Protein AF-A0AAI9STF8-F1 (afdb_monomer)

Radius of gyration: 40.16 Å; Cα contacts (8 Å, |Δi|>4): 869; chains: 1; bounding box: 77×114×103 Å

Solvent-accessible surface area (backbone atoms only — not comparable to full-atom values): 35517 Å² total; per-residue (Å²): 74,33,37,38,35,54,63,88,75,79,88,79,90,72,83,82,92,85,82,84,88,85,80,90,81,83,90,80,86,86,84,83,88,84,88,84,86,88,77,91,83,90,82,89,81,85,82,87,87,87,87,86,90,80,92,86,82,88,87,79,90,86,83,83,91,75,87,78,77,92,73,83,77,79,78,77,78,71,63,56,28,33,37,36,28,25,16,40,25,54,64,26,84,84,60,19,63,53,41,59,40,39,53,43,41,44,69,72,76,47,77,58,46,78,43,41,25,24,9,62,46,71,39,70,73,51,16,70,44,73,70,83,97,59,88,76,52,63,33,27,36,37,29,54,83,44,76,90,56,94,68,95,61,47,56,52,65,51,70,80,30,82,55,91,50,67,84,46,76,74,32,87,68,38,49,69,35,39,24,29,73,59,34,24,24,49,21,34,49,45,42,59,71,64,70,41,29,72,82,67,72,44,73,63,65,34,36,38,12,37,51,35,86,33,61,60,54,23,45,66,38,41,66,29,21,10,28,45,16,16,20,37,42,28,35,78,73,76,25,44,22,32,19,36,18,38,25,60,93,63,92,77,79,51,66,67,49,47,48,44,50,24,53,43,47,56,56,48,48,58,55,50,49,58,44,50,76,72,32,87,81,41,35,30,36,43,34,35,40,42,67,42,93,77,53,38,83,95,68,47,54,75,41,81,27,50,73,31,88,64,80,81,75,70,48,55,40,75,48,96,58,51,48,102,85,70,43,85,42,71,39,90,48,64,62,62,68,57,55,52,52,52,41,71,69,45,84,59,86,18,23,40,37,37,39,74,70,62,19,29,18,35,25,79,33,60,78,64,83,88,78,63,89,88,70,82,83,87,86,88,84,79,97,78,62,100,77,52,86,68,76,62,70,76,70,58,83,48,35,29,39,37,37,64,54,54,82,85,41,86,62,35,58,74,58,46,53,60,42,52,76,70,57,33,45,76,42,64,64,73,68,50,73,82,73,52,91,50,47,32,42,44,51,56,52,71,90,73,53,69,69,83,51,55,81,40,98,40,44,42,62,64,93,75,66,52,81,56,62,71,62,44,46,61,59,50,52,53,53,50,50,60,46,30,75,77,36,71,86,43,67,62,68,76,74,52,73,62,66,48,76,39,66,56,93,50,56,90,46,47,67,62,33,33,60,77,34,43,70,57,47,53,51,35,72,66,56,84,51,48,32,39,39,34,70,37,85,85,63,78,72,86,64,71,47,79,32,45,44,65,69,51,48,49,52,58,38,45,60,54,58,55,63,58,60,71,53,66,81,58,58,69,62,56,57,56,54,54,53,54,52,53,53,53,54,53,57,58,58,60,67,76,77,117

Nearest PDB structures (foldseek):
  1l5x-assembly1_B  TM=7.636E-01  e=1.034E-16  Pyrobaculum aerophilum
  5kst-assembly1_D  TM=7.699E-01  e=1.257E-15  Xylella fastidiosa 9a5c
  4zg5-assembly1_C  TM=7.915E-01  e=1.008E-14  Brucella abortus S19
  2e69-assembly1_D  TM=7.591E-01  e=4.937E-15  Thermus thermophilus HB8
  6y3p-assembly1_A  TM=4.524E-01  e=1.078E-10  Kluyveromyces lactis NRRL Y-1140

Sequence (594 aa):
MYVLMLETGYPPTLPSQDQLWHTNTPLGEVPAAVATRRSTSSSTREAVVPAAATRRSTSSSTRETVVPAAATRRSTSSSMHVLLTNDDGPINDHSCPYMKYFVDEILESTDWDLSIVIPDQQRSWIGKAHFAGKTLVATYIYTKCSTTSPNTNINSFEGPFNHPVAKYSSNKQYQEWCLINSTPAACADIGIHHLYRHSKNKPIDLVISGPNFGKNSSNLYILASGTVGAAMEAVTHGVKSIALSYAFSNLNHDFGILKEAAKISVKLITKLYSQLQSSPEIDLFSVNVPLAESLKLGKTRIHYAPVFQNRWASIYAPAQHPNDKGQLQFNWAPDFKQVYKDGLRDHAHTDSRVLLNEEISVTPMKAAFKTIDTIFGEIHLSPSNDSELEESETKTKTNTFLITIPKESYLYKPLVEPFTKLNYKITTDSQEIHHSKNAIFHYGEYEDIDIDSIGNGNYFIPSYIYRKALIRKHYLANTIHHYVAKNPKSILSRAFPENYQLELDYAEFLDDSLDEAYELRDAINKGDSLWIVKPSMSDKGQGIGIIRTIDQLQTFFDSFDNDDEEGEEGEGEEEEEEEEEEEEEEEEEEEEEE

Mean predicted aligned error: 20.09 Å

InterPro domains:
  IPR002828 Survival protein SurE-like phosphatase/nucleotidase [PF01975] (82-312)
  IPR002828 Survival protein SurE-like phosphatase/nucleotidase [TIGR00087] (80-369)
  IPR004344 Tubulin-tyrosine ligase/Tubulin polyglutamylase [PF03133] (470-555)
  IPR004344 Tubulin-tyrosine ligase/Tubulin polyglutamylase [PS51221] (401-594)
  IPR013815 ATP-grasp fold, subdomain 1 [G3DSA:3.30.1490.20] (514-565)
  IPR027746 Probable tubulin-tyrosine ligase [PTHR47551] (80-585)
  IPR036523 SurE-like phosphatase/nucleotidase superfamily [G3DSA:3.40.1210.10] (80-391)
  IPR036523 SurE-like phosphatase/nucleotidase superfamily [SSF64167] (80-380)

pLDDT: mean 78.13, std 23.61, range [22.03, 98.88]

Secondary structure (DSSP, 8-state):
-EEEEE--S-------S-SS---------------------------------------------------------PPPEEEEE-SS-S-BTTTBSSHHHHHHHHHHH---EEEEEEESS--TT--S---TTPPP-EEEEEEE---SS--TTTT--EEEESS--HHHHT-TTEEEEEEESS-HHHHHHHIIIIISTTTTTS---EEEEEEEES---SHHHHHH-HHHHHHHHHHHTT--EEEEEEE-SSS---HHHHHHHHHHHHHHHHHHHHHHHH-TT--EEEEEEE--TT--TTTS-EEE-PPP----S-SEEE-SS--TTS---EEE---HHHHHHHHHH--SS-HHHHHHTT-EEEEEE-SSPPP-TT--S-----SS-TTS-----------EEEE-S-TTSTTHHHHHHHHHHTT-EEE--TTHHHH--S-EEEE--GGGS-SGGGGSTTEE--S---THHHHTHHHHHHHHHHHHHH-TTSTHHHHS--EEEE--SSGGGHHHHHHHTHHHHHHHHT----EEEEE-TTSTT---EEESSHHHHHHHHHHHHHHHHTTSSSHHHHHHHHHHHHHHHHHHHHSS--

Structure (mmCIF, N/CA/C/O backbone):
data_AF-A0AAI9STF8-F1
#
_entry.id   AF-A0AAI9STF8-F1
#
loop_
_atom_site.group_PDB
_atom_site.id
_atom_site.type_symbol
_atom_site.label_atom_id
_atom_site.label_alt_id
_atom_site.label_comp_id
_atom_site.label_asym_id
_atom_site.label_entity_id
_atom_site.label_seq_id
_atom_site.pdbx_PDB_ins_code
_atom_site.Cartn_x
_atom_site.Cartn_y
_atom_site.Cartn_z
_atom_site.occupancy
_atom_site.B_iso_or_equiv
_atom_site.auth_seq_id
_atom_site.auth_comp_id
_atom_site.auth_asym_id
_atom_site.auth_atom_id
_atom_site.pdbx_PDB_model_num
ATOM 1 N N . MET A 1 1 ? -29.195 -29.087 -46.603 1.00 54.97 1 MET A N 1
ATOM 2 C CA . MET A 1 1 ? -28.980 -27.712 -46.050 1.00 54.97 1 MET A CA 1
ATOM 3 C C . MET A 1 1 ? -27.521 -27.305 -46.255 1.00 54.97 1 MET A C 1
ATOM 5 O O . MET A 1 1 ? -26.626 -28.063 -45.902 1.00 54.97 1 MET A O 1
ATOM 9 N N . TYR A 1 2 ? -27.256 -26.123 -46.808 1.00 59.34 2 TYR A N 1
ATOM 10 C CA . TYR A 1 2 ? -25.930 -25.673 -47.244 1.00 59.34 2 TYR A CA 1
ATOM 11 C C . TYR A 1 2 ? -25.676 -24.234 -46.803 1.00 59.34 2 TYR A C 1
ATOM 13 O O . TYR A 1 2 ? -26.610 -23.446 -46.667 1.00 59.34 2 TYR A O 1
ATOM 21 N N . VAL A 1 3 ? -24.410 -23.879 -46.570 1.00 56.28 3 VAL A N 1
ATOM 22 C CA . VAL A 1 3 ? -24.015 -22.496 -46.263 1.00 56.28 3 VAL A CA 1
ATOM 23 C C . VAL A 1 3 ? -23.085 -21.980 -47.342 1.00 56.28 3 VAL A C 1
ATOM 25 O O . VAL A 1 3 ? -21.991 -22.521 -47.525 1.00 56.28 3 VAL A O 1
ATOM 28 N N . LEU A 1 4 ? -23.496 -20.896 -47.994 1.00 63.56 4 LEU A N 1
ATOM 29 C CA . LEU A 1 4 ? -22.644 -20.121 -48.883 1.00 63.56 4 LEU A CA 1
ATOM 30 C C . LEU A 1 4 ? -22.086 -18.923 -48.128 1.00 63.56 4 LEU A C 1
ATOM 32 O O . LEU A 1 4 ? -22.831 -18.191 -47.479 1.00 63.56 4 LEU A O 1
ATOM 36 N N . MET A 1 5 ? -20.773 -18.721 -48.201 1.00 59.75 5 MET A N 1
ATOM 37 C CA . MET A 1 5 ? -20.106 -17.550 -47.627 1.00 59.75 5 MET A CA 1
ATOM 38 C C . MET A 1 5 ? -19.395 -16.755 -48.712 1.00 59.75 5 MET A C 1
ATOM 40 O O . MET A 1 5 ? -18.683 -17.330 -49.538 1.00 59.75 5 MET A O 1
ATOM 44 N N . LEU A 1 6 ? -19.542 -15.435 -48.645 1.00 58.88 6 LEU A N 1
ATOM 45 C CA . LEU A 1 6 ? -18.817 -14.494 -49.486 1.00 58.88 6 LEU A CA 1
ATOM 46 C C . LEU A 1 6 ? -17.334 -14.471 -49.083 1.00 58.88 6 LEU A C 1
ATOM 48 O O . LEU A 1 6 ? -17.002 -14.171 -47.931 1.00 58.88 6 LEU A O 1
ATOM 52 N N . GLU A 1 7 ? -16.425 -14.742 -50.017 1.00 50.06 7 GLU A N 1
ATOM 53 C CA . GLU A 1 7 ? -14.996 -14.549 -49.777 1.00 50.06 7 GLU A CA 1
ATOM 54 C C . GLU A 1 7 ? -14.628 -13.076 -50.007 1.00 50.06 7 GLU A C 1
ATOM 56 O O . GLU A 1 7 ? -14.393 -12.621 -51.126 1.00 50.06 7 GLU A O 1
ATOM 61 N N . THR A 1 8 ? -14.592 -12.284 -48.934 1.00 43.34 8 THR A N 1
ATOM 62 C CA . THR A 1 8 ? -14.166 -10.883 -49.023 1.00 43.34 8 THR A CA 1
ATOM 63 C C . THR A 1 8 ? -12.645 -10.759 -48.902 1.00 43.34 8 THR A C 1
ATOM 65 O O . THR A 1 8 ? -12.121 -10.732 -47.787 1.00 43.34 8 THR A O 1
ATOM 68 N N . GLY A 1 9 ? -11.946 -10.579 -50.029 1.00 36.78 9 GLY A N 1
ATOM 69 C CA . GLY A 1 9 ? -10.672 -9.844 -50.051 1.00 36.78 9 GLY A CA 1
ATOM 70 C C . GLY A 1 9 ? -9.612 -10.305 -51.055 1.00 36.78 9 GLY A C 1
ATOM 71 O O . GLY A 1 9 ? -9.021 -11.351 -50.855 1.00 36.78 9 GLY A O 1
ATOM 72 N N . TYR A 1 10 ? -9.290 -9.416 -52.014 1.00 28.42 10 TYR A N 1
ATOM 73 C CA . TYR A 1 10 ? -8.081 -9.350 -52.867 1.00 28.42 10 TYR A CA 1
ATOM 74 C C . TYR A 1 10 ? -7.708 -10.598 -53.710 1.00 28.42 10 TYR A C 1
ATOM 76 O O . TYR A 1 10 ? -7.794 -11.727 -53.252 1.00 28.42 10 TYR A O 1
ATOM 84 N N . PRO A 1 11 ? -7.254 -10.421 -54.969 1.00 27.56 11 PRO A N 1
ATOM 85 C CA . PRO A 1 11 ? -7.110 -11.527 -55.912 1.00 27.56 11 PRO A CA 1
ATOM 86 C C . PRO A 1 11 ? -5.985 -12.487 -55.486 1.00 27.56 11 PRO A C 1
ATOM 88 O O . PRO A 1 11 ? -4.833 -12.051 -55.379 1.00 27.56 11 PRO A O 1
ATOM 91 N N . PRO A 1 12 ? -6.258 -13.791 -55.309 1.00 34.50 12 PRO A N 1
ATOM 92 C CA . PRO A 1 12 ? -5.203 -14.781 -55.229 1.00 34.50 12 PRO A CA 1
ATOM 93 C C . PRO A 1 12 ? -4.702 -15.058 -56.650 1.00 34.50 12 PRO A C 1
ATOM 95 O O . PRO A 1 12 ? -5.444 -15.491 -57.530 1.00 34.50 12 PRO A O 1
ATOM 98 N N . THR A 1 13 ? -3.418 -14.803 -56.889 1.00 35.84 13 THR A N 1
ATOM 99 C CA . THR A 1 13 ? -2.710 -15.467 -57.985 1.00 35.84 13 THR A CA 1
ATOM 100 C C . THR A 1 13 ? -2.477 -16.908 -57.540 1.00 35.84 13 THR A C 1
ATOM 102 O O . THR A 1 13 ? -1.630 -17.162 -56.688 1.00 35.84 13 THR A O 1
ATOM 105 N N . LEU A 1 14 ? -3.267 -17.845 -58.067 1.00 33.28 14 LEU A N 1
ATOM 106 C CA . LEU A 1 14 ? -3.030 -19.282 -57.919 1.00 33.28 14 LEU A CA 1
ATOM 107 C C . LEU A 1 14 ? -2.469 -19.862 -59.233 1.00 33.28 14 LEU A C 1
ATOM 109 O O . LEU A 1 14 ? -2.867 -19.400 -60.306 1.00 33.28 14 LEU A O 1
ATOM 113 N N . PRO A 1 15 ? -1.534 -20.834 -59.175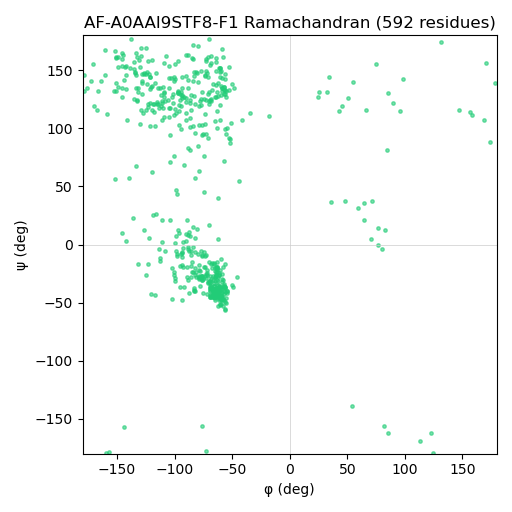 1.00 31.31 15 PRO A N 1
ATOM 114 C CA . PRO A 1 15 ? -1.007 -21.527 -60.352 1.00 31.31 15 PRO A CA 1
ATOM 115 C C . PRO A 1 15 ? -2.045 -22.477 -60.975 1.00 31.31 15 PRO A C 1
ATOM 117 O O . PRO A 1 15 ? -3.017 -22.858 -60.329 1.00 31.31 15 PRO A O 1
ATOM 120 N N . SER A 1 16 ? -1.816 -22.856 -62.234 1.00 30.66 16 SER A N 1
ATOM 121 C CA . SER A 1 16 ? -2.706 -23.650 -63.092 1.00 30.66 16 SER A CA 1
ATOM 122 C C . SER A 1 16 ? -2.983 -25.088 -62.617 1.00 30.66 16 SER A C 1
ATOM 124 O O . SER A 1 16 ? -2.190 -25.704 -61.911 1.00 30.66 16 SER A O 1
ATOM 126 N N . GLN A 1 17 ? -4.113 -25.610 -63.099 1.00 32.28 17 GLN A N 1
ATOM 127 C CA . GLN A 1 17 ? -4.964 -26.690 -62.583 1.00 32.28 17 GLN A CA 1
ATOM 128 C C . GLN A 1 17 ? -4.511 -28.144 -62.872 1.00 32.28 17 GLN A C 1
ATOM 130 O O . GLN A 1 17 ? -5.281 -29.067 -62.638 1.00 32.28 17 GLN A O 1
ATOM 135 N N . ASP A 1 18 ? -3.273 -28.381 -63.317 1.00 31.80 18 ASP A N 1
ATOM 136 C CA . ASP A 1 18 ? -2.848 -29.684 -63.880 1.00 31.80 18 ASP A CA 1
ATOM 137 C C . ASP A 1 18 ? -1.987 -30.573 -62.949 1.00 31.80 18 ASP A C 1
ATOM 139 O O . ASP A 1 18 ? -1.253 -31.435 -63.425 1.00 31.80 18 ASP A O 1
ATOM 143 N N . GLN A 1 19 ? -2.007 -30.390 -61.621 1.00 32.34 19 GLN A N 1
ATOM 144 C CA . GLN A 1 19 ? -1.077 -31.119 -60.725 1.00 32.34 19 GLN A CA 1
ATOM 145 C C . GLN A 1 19 ? -1.676 -31.900 -59.544 1.00 32.34 19 GLN A C 1
ATOM 147 O O . GLN A 1 19 ? -0.910 -32.325 -58.683 1.00 32.34 19 GLN A O 1
ATOM 152 N N . LEU A 1 20 ? -2.992 -32.138 -59.469 1.00 31.17 20 LEU A N 1
ATOM 153 C CA . LEU A 1 20 ? -3.585 -32.738 -58.255 1.00 31.17 20 LEU A CA 1
ATOM 154 C C . LEU A 1 20 ? -4.363 -34.051 -58.408 1.00 31.17 20 LEU A C 1
ATOM 156 O O . LEU A 1 20 ? -4.856 -34.547 -57.402 1.00 31.17 20 LEU A O 1
ATOM 160 N N . TRP A 1 21 ? -4.400 -34.681 -59.582 1.00 30.28 21 TRP A N 1
ATOM 161 C CA . TRP A 1 21 ? -5.100 -35.962 -59.736 1.00 30.28 21 TRP A CA 1
ATOM 162 C C . TRP A 1 21 ? -4.211 -36.993 -60.417 1.00 30.28 21 TRP A C 1
ATOM 164 O O . TRP A 1 21 ? -3.969 -36.872 -61.606 1.00 30.28 21 TRP A O 1
ATOM 174 N N . HIS A 1 22 ? -3.684 -37.926 -59.615 1.00 25.69 22 HIS A N 1
ATOM 175 C CA . HIS A 1 22 ? -3.160 -39.281 -59.887 1.00 25.69 22 HIS A CA 1
ATOM 176 C C . HIS A 1 22 ? -2.233 -39.582 -58.687 1.00 25.69 22 HIS A C 1
ATOM 178 O O . HIS A 1 22 ? -1.248 -38.881 -58.491 1.00 25.69 22 HIS A O 1
ATOM 184 N N . THR A 1 23 ? -2.521 -40.506 -57.770 1.00 27.11 23 THR A N 1
ATOM 185 C CA . THR A 1 23 ? -2.590 -41.956 -57.994 1.00 27.11 23 THR A CA 1
ATOM 186 C C . THR A 1 23 ? -3.259 -42.678 -56.811 1.00 27.11 23 THR A C 1
ATOM 188 O O . THR A 1 23 ? -2.839 -42.496 -55.669 1.00 27.11 23 THR A O 1
ATOM 191 N N . ASN A 1 24 ? -4.217 -43.558 -57.113 1.00 28.41 24 ASN A N 1
ATOM 192 C CA . ASN A 1 24 ? -4.693 -44.647 -56.251 1.00 28.41 24 ASN A CA 1
ATOM 193 C C . ASN A 1 24 ? -3.560 -45.639 -55.921 1.00 28.41 24 ASN A C 1
ATOM 195 O O . ASN A 1 24 ? -2.697 -45.902 -56.763 1.00 28.41 24 ASN A O 1
ATOM 199 N N . THR A 1 25 ? -3.581 -46.257 -54.736 1.00 28.25 25 THR A N 1
ATOM 200 C CA . THR A 1 25 ? -2.911 -47.552 -54.497 1.00 28.25 25 THR A CA 1
ATOM 201 C C . THR A 1 25 ? -3.678 -48.355 -53.432 1.00 28.25 25 THR A C 1
ATOM 203 O O . THR A 1 25 ? -4.069 -47.748 -52.435 1.00 28.25 25 THR A O 1
ATOM 206 N N . PRO A 1 26 ? -3.914 -49.675 -53.608 1.00 28.61 26 PRO A N 1
ATOM 207 C CA . PRO A 1 26 ? -4.745 -50.475 -52.705 1.00 28.61 26 PRO A CA 1
ATOM 208 C C . PRO A 1 26 ? -3.985 -51.020 -51.485 1.00 28.61 26 PRO A C 1
ATOM 210 O O . PRO A 1 26 ? -2.758 -51.132 -51.483 1.00 28.61 26 PRO A O 1
ATOM 213 N N . LEU A 1 27 ? -4.774 -51.385 -50.471 1.00 28.67 27 LEU A N 1
ATOM 214 C CA . LEU A 1 27 ? -4.415 -52.048 -49.214 1.00 28.67 27 LEU A CA 1
ATOM 215 C C . LEU A 1 27 ? -3.682 -53.386 -49.423 1.00 28.67 27 LEU A C 1
ATOM 217 O O . LEU A 1 27 ? -4.039 -54.170 -50.298 1.00 28.67 27 LEU A O 1
ATOM 221 N N . GLY A 1 28 ? -2.697 -53.661 -48.562 1.00 25.14 28 GLY A N 1
ATOM 222 C CA . GLY A 1 28 ? -1.979 -54.934 -48.486 1.00 25.14 28 GLY A CA 1
ATOM 223 C C . GLY A 1 28 ? -1.674 -55.330 -47.038 1.00 25.14 28 GLY A C 1
ATOM 224 O O . GLY A 1 28 ? -0.840 -54.711 -46.386 1.00 25.14 28 GLY A O 1
ATOM 225 N N . GLU A 1 29 ? -2.419 -56.336 -46.581 1.00 25.50 29 GLU A N 1
ATOM 226 C CA . GLU A 1 29 ? -2.175 -57.382 -45.573 1.00 25.50 29 GLU A CA 1
ATOM 227 C C . GLU A 1 29 ? -1.157 -57.193 -44.424 1.00 25.50 29 GLU A C 1
ATOM 229 O O . GLU A 1 29 ? 0.050 -57.020 -44.591 1.00 25.50 29 GLU A O 1
ATOM 234 N N . VAL A 1 30 ? -1.677 -57.426 -43.215 1.00 28.97 30 VAL A N 1
ATOM 235 C CA . VAL A 1 30 ? -0.953 -57.762 -41.979 1.00 28.97 30 VAL A CA 1
ATOM 236 C C . VAL A 1 30 ? -0.656 -59.268 -41.945 1.00 28.97 30 VAL A C 1
ATOM 238 O O . VAL A 1 30 ? -1.517 -60.057 -42.329 1.00 28.97 30 VAL A O 1
ATOM 241 N N . PRO A 1 31 ? 0.461 -59.699 -41.325 1.00 27.33 31 PRO A N 1
ATOM 242 C CA . PRO A 1 31 ? 0.423 -60.945 -40.565 1.00 27.33 31 PRO A CA 1
ATOM 243 C C . PRO A 1 31 ? 0.861 -60.797 -39.103 1.00 27.33 31 PRO A C 1
ATOM 245 O O . PRO A 1 31 ? 1.703 -59.986 -38.718 1.00 27.33 31 PRO A O 1
ATOM 248 N N . ALA A 1 32 ? 0.231 -61.647 -38.300 1.00 24.50 32 ALA A N 1
ATOM 249 C CA . ALA A 1 32 ? 0.240 -61.705 -36.853 1.00 24.50 32 ALA A CA 1
ATOM 250 C C . ALA A 1 32 ? 1.424 -62.477 -36.229 1.00 24.50 32 ALA A C 1
ATOM 252 O O . ALA A 1 32 ? 2.119 -63.255 -36.877 1.00 24.50 32 ALA A O 1
ATOM 253 N N . ALA A 1 33 ? 1.472 -62.344 -34.895 1.00 24.62 33 ALA A N 1
ATOM 254 C CA . ALA A 1 33 ? 1.995 -63.269 -33.882 1.00 24.62 33 ALA A CA 1
ATOM 255 C C . ALA A 1 33 ? 3.502 -63.237 -33.547 1.00 24.62 33 ALA A C 1
ATOM 257 O O . ALA A 1 33 ? 4.373 -63.370 -34.395 1.00 24.62 33 ALA A O 1
ATOM 258 N N . VAL A 1 34 ? 3.819 -63.179 -32.244 1.00 25.08 34 VAL A N 1
ATOM 259 C CA . VAL A 1 34 ? 4.147 -64.366 -31.421 1.00 25.08 34 VAL A CA 1
ATOM 260 C C . VAL A 1 34 ? 4.428 -63.942 -29.969 1.00 25.08 34 VAL A C 1
ATOM 262 O O . VAL A 1 34 ? 5.185 -63.020 -29.679 1.00 25.08 34 VAL A O 1
ATOM 265 N N . ALA A 1 35 ? 3.803 -64.664 -29.040 1.00 24.08 35 ALA A N 1
ATOM 266 C CA . ALA A 1 35 ? 4.002 -64.589 -27.600 1.00 24.08 35 ALA A CA 1
ATOM 267 C C . ALA A 1 35 ? 5.294 -65.291 -27.147 1.00 24.08 35 ALA A C 1
ATOM 269 O O . ALA A 1 35 ? 5.606 -66.359 -27.658 1.00 24.08 35 ALA A O 1
ATOM 270 N N . THR A 1 36 ? 5.935 -64.822 -26.067 1.00 24.42 36 THR A N 1
ATOM 271 C CA . THR A 1 36 ? 6.619 -65.735 -25.125 1.00 24.42 36 THR A CA 1
ATOM 272 C C . THR A 1 36 ? 6.672 -65.198 -23.691 1.00 24.42 36 THR A C 1
ATOM 274 O O . THR A 1 36 ? 7.020 -64.052 -23.429 1.00 24.42 36 THR A O 1
ATOM 277 N N . ARG A 1 37 ? 6.307 -66.096 -22.767 1.00 22.03 37 ARG A N 1
ATOM 278 C CA . ARG A 1 37 ? 6.372 -66.037 -21.296 1.00 22.03 37 ARG A CA 1
ATOM 279 C C . ARG A 1 37 ? 7.782 -66.337 -20.751 1.00 22.03 37 ARG A C 1
ATOM 281 O O . ARG A 1 37 ? 8.558 -66.998 -21.430 1.00 22.03 37 ARG A O 1
ATOM 288 N N . ARG A 1 38 ? 7.912 -66.099 -19.427 1.00 22.67 38 ARG A N 1
ATOM 289 C CA . ARG A 1 38 ? 8.860 -66.635 -18.401 1.00 22.67 38 ARG A CA 1
ATOM 290 C C . ARG A 1 38 ? 10.051 -65.715 -18.091 1.00 22.67 38 ARG A C 1
ATOM 292 O O . ARG A 1 38 ? 10.596 -65.118 -18.996 1.00 22.67 38 ARG A O 1
ATOM 299 N N . SER A 1 39 ? 10.555 -65.578 -16.860 1.00 22.75 39 SER A N 1
ATOM 300 C CA . SER A 1 39 ? 10.196 -66.079 -15.519 1.00 22.75 39 SER A CA 1
ATOM 301 C C . SER A 1 39 ? 11.189 -65.502 -14.486 1.00 22.75 39 SER A C 1
ATOM 303 O O . SER A 1 39 ? 12.370 -65.417 -14.791 1.00 22.75 39 SER A O 1
ATOM 305 N N . THR A 1 40 ? 10.705 -65.227 -13.266 1.00 23.81 40 THR A N 1
ATOM 306 C CA . THR A 1 40 ? 11.335 -65.474 -11.936 1.00 23.81 40 THR A CA 1
ATOM 307 C C . THR A 1 40 ? 12.770 -65.020 -11.605 1.00 23.81 40 THR A C 1
ATOM 309 O O . THR A 1 40 ? 13.718 -65.538 -12.178 1.00 23.81 40 THR A O 1
ATOM 312 N N . SER A 1 41 ? 12.910 -64.263 -10.500 1.00 24.83 41 SER A N 1
ATOM 313 C CA . SER A 1 41 ? 13.686 -64.601 -9.268 1.00 24.83 41 SER A CA 1
ATOM 314 C C . SER A 1 41 ? 13.805 -63.340 -8.383 1.00 24.83 41 SER A C 1
ATOM 316 O O . SER A 1 41 ? 14.337 -62.335 -8.834 1.00 24.83 41 SER A O 1
ATOM 318 N N . SER A 1 42 ? 13.108 -63.226 -7.248 1.00 23.70 42 SER A N 1
ATOM 319 C CA . SER A 1 42 ? 13.484 -63.646 -5.878 1.00 23.70 42 SER A CA 1
ATOM 320 C C . SER A 1 42 ? 14.670 -62.903 -5.236 1.00 23.70 42 SER A C 1
ATOM 322 O O . SER A 1 42 ? 15.805 -63.087 -5.660 1.00 23.70 42 SER A O 1
ATOM 324 N N . SER A 1 43 ? 14.403 -62.175 -4.142 1.00 24.72 43 SER A N 1
ATOM 325 C CA . SER A 1 43 ? 15.218 -62.115 -2.905 1.00 24.72 43 SER A CA 1
ATOM 326 C C . SER A 1 43 ? 14.627 -61.050 -1.958 1.00 24.72 43 SER A C 1
ATOM 328 O O . SER A 1 43 ? 14.878 -59.863 -2.122 1.00 24.72 43 SER A O 1
ATOM 330 N N . THR A 1 44 ? 13.668 -61.390 -1.091 1.00 24.78 44 THR A N 1
ATOM 331 C CA . THR A 1 44 ? 13.846 -61.615 0.367 1.00 24.78 44 THR A CA 1
ATOM 332 C C . THR A 1 44 ? 14.736 -60.617 1.121 1.00 24.78 44 THR A C 1
ATOM 334 O O . THR A 1 44 ? 15.957 -60.666 0.988 1.00 24.78 44 THR A O 1
ATOM 337 N N . ARG A 1 45 ? 14.131 -59.863 2.055 1.00 25.55 45 ARG A N 1
ATOM 338 C CA . ARG A 1 45 ? 14.429 -59.953 3.501 1.00 25.55 45 ARG A CA 1
ATOM 339 C C . ARG A 1 45 ? 13.385 -59.212 4.359 1.00 25.55 45 ARG A C 1
ATOM 341 O O . ARG A 1 45 ? 13.248 -57.998 4.284 1.00 25.55 45 ARG A O 1
ATOM 348 N N . GLU A 1 46 ? 12.682 -60.002 5.172 1.00 24.23 46 GLU A N 1
ATOM 349 C CA . GLU A 1 46 ? 12.020 -59.651 6.442 1.00 24.23 46 GLU A CA 1
ATOM 350 C C . GLU A 1 46 ? 13.077 -59.095 7.441 1.00 24.23 46 GLU A C 1
ATOM 352 O O . GLU A 1 46 ? 14.274 -59.225 7.194 1.00 24.23 46 GLU A O 1
ATOM 357 N N . ALA A 1 47 ? 12.798 -58.478 8.593 1.00 25.70 47 ALA A N 1
ATOM 358 C CA . ALA A 1 47 ? 11.791 -58.759 9.614 1.00 25.70 47 ALA A CA 1
ATOM 359 C C . ALA A 1 47 ? 11.805 -57.585 10.642 1.00 25.70 47 ALA A C 1
ATOM 361 O O . ALA A 1 47 ? 12.850 -56.977 10.856 1.00 25.70 47 ALA A O 1
ATOM 362 N N . VAL A 1 48 ? 10.663 -57.115 11.158 1.00 25.59 48 VAL A N 1
ATOM 363 C CA . VAL A 1 48 ? 10.001 -57.533 12.421 1.00 25.59 48 VAL A CA 1
ATOM 364 C C . VAL A 1 48 ? 10.435 -56.748 13.677 1.00 25.59 48 VAL A C 1
ATOM 366 O O . VAL A 1 48 ? 11.589 -56.718 14.088 1.00 25.59 48 VAL A O 1
ATOM 369 N N . VAL A 1 49 ? 9.411 -56.149 14.294 1.00 31.50 49 VAL A N 1
ATOM 370 C CA . VAL A 1 49 ? 9.313 -55.554 15.639 1.00 31.50 49 VAL A CA 1
ATOM 371 C C . VAL A 1 49 ? 9.389 -56.644 16.721 1.00 31.50 49 VAL A C 1
ATOM 373 O O . VAL A 1 49 ? 8.938 -57.762 16.481 1.00 31.50 49 VAL A O 1
ATOM 376 N N . PRO A 1 50 ? 9.796 -56.321 17.961 1.00 32.47 50 PRO A N 1
ATOM 377 C CA . PRO A 1 50 ? 8.932 -56.761 19.059 1.00 32.47 50 PRO A CA 1
ATOM 378 C C . PRO A 1 50 ? 8.742 -55.733 20.183 1.00 32.47 50 PRO A C 1
ATOM 380 O O . PRO A 1 50 ? 9.594 -54.901 20.486 1.00 32.47 50 PRO A O 1
ATOM 383 N N . ALA A 1 51 ? 7.582 -55.861 20.826 1.00 25.06 51 ALA A N 1
ATOM 384 C CA . ALA A 1 51 ? 7.160 -55.195 22.050 1.00 25.06 51 ALA A CA 1
ATOM 385 C C . ALA A 1 51 ? 7.211 -56.164 23.250 1.00 25.06 51 ALA A C 1
ATOM 387 O O . ALA A 1 51 ? 7.034 -57.363 23.051 1.00 25.06 51 ALA A O 1
ATOM 388 N N . ALA A 1 52 ? 7.383 -55.624 24.470 1.00 26.09 52 ALA A N 1
ATOM 389 C CA . ALA A 1 52 ? 6.836 -56.053 25.784 1.00 26.09 52 ALA A CA 1
ATOM 390 C C . ALA A 1 52 ? 7.752 -55.502 26.911 1.00 26.09 52 ALA A C 1
ATOM 392 O O . ALA A 1 52 ? 8.945 -55.767 26.900 1.00 26.09 52 ALA A O 1
ATOM 393 N N . ALA A 1 53 ? 7.350 -54.581 27.800 1.00 25.34 53 ALA A N 1
ATOM 394 C CA . ALA A 1 53 ? 6.352 -54.612 28.888 1.00 25.34 53 ALA A CA 1
ATOM 395 C C . ALA A 1 53 ? 6.964 -54.917 30.276 1.00 25.34 53 ALA A C 1
ATOM 397 O O . ALA A 1 53 ? 7.355 -56.052 30.514 1.00 25.34 53 ALA A O 1
ATOM 398 N N . THR A 1 54 ? 6.917 -53.969 31.236 1.00 25.56 54 THR A N 1
ATOM 399 C CA . THR A 1 54 ? 6.387 -54.190 32.613 1.00 25.56 54 THR A CA 1
ATOM 400 C C . THR A 1 54 ? 6.220 -52.890 33.444 1.00 25.56 54 THR A C 1
ATOM 402 O O . THR A 1 54 ? 7.192 -52.193 33.690 1.00 25.56 54 THR A O 1
ATOM 405 N N . ARG A 1 55 ? 4.958 -52.616 33.856 1.00 25.80 55 ARG A N 1
ATOM 406 C CA . ARG A 1 55 ? 4.383 -52.195 35.182 1.00 25.80 55 ARG A CA 1
ATOM 407 C C . ARG A 1 55 ? 5.208 -51.280 36.118 1.00 25.80 55 ARG A C 1
ATOM 409 O O . ARG A 1 55 ? 6.379 -51.534 36.311 1.00 25.80 55 ARG A O 1
ATOM 416 N N . ARG A 1 56 ? 4.691 -50.319 36.906 1.00 25.12 56 ARG A N 1
ATOM 417 C CA . ARG A 1 56 ? 3.401 -49.919 37.559 1.00 25.12 56 ARG A CA 1
ATOM 418 C C . ARG A 1 56 ? 3.696 -48.484 38.121 1.00 25.12 56 ARG A C 1
ATOM 420 O O . ARG A 1 56 ? 4.863 -48.206 38.343 1.00 25.12 56 ARG A O 1
ATOM 427 N N . SER A 1 57 ? 2.809 -47.512 38.373 1.00 23.67 57 SER A N 1
ATOM 428 C CA . SER A 1 57 ? 1.550 -47.511 39.135 1.00 23.67 57 SER A CA 1
ATOM 429 C C . SER A 1 57 ? 0.823 -46.142 39.044 1.00 23.67 57 SER A C 1
ATOM 431 O O . SER A 1 57 ? 1.454 -45.113 39.253 1.00 23.67 57 SER A O 1
ATOM 433 N N . THR A 1 58 ? -0.501 -46.188 38.808 1.00 25.80 58 THR A N 1
ATOM 434 C CA . THR A 1 58 ? -1.617 -45.411 39.430 1.00 25.80 58 THR A CA 1
ATOM 435 C C . THR A 1 58 ? -1.473 -43.889 39.618 1.00 25.80 58 THR A C 1
ATOM 437 O O . THR A 1 58 ? -0.651 -43.435 40.401 1.00 25.80 58 THR A O 1
ATOM 440 N N . SER A 1 59 ? -2.313 -43.031 39.031 1.00 25.03 59 SER A N 1
ATOM 441 C CA . SER A 1 59 ? -3.735 -42.738 39.352 1.00 25.03 59 SER A CA 1
ATOM 442 C C . SER A 1 59 ? -4.121 -41.490 38.513 1.00 25.03 59 SER A C 1
ATOM 444 O O . SER A 1 59 ? -3.222 -40.758 38.122 1.00 25.03 59 SER A O 1
ATOM 446 N N . SER A 1 60 ? -5.346 -41.127 38.137 1.00 26.20 60 SER A N 1
ATOM 447 C CA . SER A 1 60 ? -6.714 -41.627 38.268 1.00 26.20 60 SER A CA 1
ATOM 448 C C . SER A 1 60 ? -7.563 -40.941 37.172 1.00 26.20 60 SER A C 1
ATOM 450 O O . SER A 1 60 ? -7.296 -39.784 36.866 1.00 26.20 60 SER A O 1
ATOM 452 N N . SER A 1 61 ? -8.555 -41.673 36.634 1.00 23.89 61 SER A N 1
ATOM 453 C CA . SER A 1 61 ? -9.959 -41.289 36.314 1.00 23.89 61 SER A CA 1
ATOM 454 C C . SER A 1 61 ? -10.242 -39.832 35.878 1.00 23.89 61 SER A C 1
ATOM 456 O O . SER A 1 61 ? -9.897 -38.910 36.597 1.00 23.89 61 SER A O 1
ATOM 458 N N . THR A 1 62 ? -10.965 -39.458 34.816 1.00 26.12 62 THR A N 1
ATOM 459 C CA . THR A 1 62 ? -11.958 -40.082 33.911 1.00 26.12 62 THR A CA 1
ATOM 460 C C . THR A 1 62 ? -12.374 -38.970 32.934 1.00 26.12 62 THR A C 1
ATOM 462 O O . THR A 1 62 ? -12.620 -37.856 33.401 1.00 26.12 62 THR A O 1
ATOM 465 N N . ARG A 1 63 ? -12.548 -39.235 31.633 1.00 25.50 63 ARG A N 1
ATOM 466 C CA . ARG A 1 63 ? -13.520 -38.477 30.822 1.00 25.50 63 ARG A CA 1
ATOM 467 C C . ARG A 1 63 ? -13.927 -39.250 29.572 1.00 25.50 63 ARG A C 1
ATOM 469 O O . ARG A 1 63 ? -13.122 -39.475 28.676 1.00 25.50 63 ARG A O 1
ATOM 476 N N . GLU A 1 64 ? -15.191 -39.652 29.574 1.00 27.30 64 GLU A N 1
ATOM 477 C CA . GLU A 1 64 ? -15.938 -40.146 28.426 1.00 27.30 64 GLU A CA 1
ATOM 478 C C . GLU A 1 64 ? -15.968 -39.088 27.317 1.00 27.30 64 GLU A C 1
ATOM 480 O O . GLU A 1 64 ? -16.213 -37.902 27.556 1.00 27.30 64 GLU A O 1
ATOM 485 N N . THR A 1 65 ? -15.720 -39.536 26.091 1.00 28.38 65 THR A N 1
ATOM 486 C CA . THR A 1 65 ? -15.915 -38.779 24.858 1.00 28.38 65 THR A CA 1
ATOM 487 C C . THR A 1 65 ? -17.401 -38.714 24.532 1.00 28.38 65 THR A C 1
ATOM 489 O O . THR A 1 65 ? -17.950 -39.612 23.900 1.00 28.38 65 THR A O 1
ATOM 492 N N . VAL A 1 66 ? -18.043 -37.625 24.952 1.00 27.89 66 VAL A N 1
ATOM 493 C CA . VAL A 1 66 ? -19.351 -37.198 24.446 1.00 27.89 66 VAL A CA 1
ATOM 494 C C . VAL A 1 66 ? -19.121 -36.032 23.494 1.00 27.89 66 VAL A C 1
ATOM 496 O O . VAL A 1 66 ? -18.613 -34.984 23.887 1.00 27.89 66 VAL A O 1
ATOM 499 N N . VAL A 1 67 ? -19.484 -36.234 22.232 1.00 37.41 67 VAL A N 1
ATOM 500 C CA . VAL A 1 67 ? -19.573 -35.192 21.206 1.00 37.41 67 VAL A CA 1
ATOM 501 C C . VAL A 1 67 ? -20.852 -34.385 21.455 1.00 37.41 67 VAL A C 1
ATOM 503 O O . VAL A 1 67 ? -21.912 -35.005 21.556 1.00 37.41 67 VAL A O 1
ATOM 506 N N . PRO A 1 68 ? -20.821 -33.037 21.482 1.00 30.83 68 PRO A N 1
ATOM 507 C CA . PRO A 1 68 ? -22.035 -32.273 21.251 1.00 30.83 68 PRO A CA 1
ATOM 508 C C . PRO A 1 68 ? -21.901 -31.318 20.059 1.00 30.83 68 PRO A C 1
ATOM 510 O O . PRO A 1 68 ? -21.034 -30.450 20.005 1.00 30.83 68 PRO A O 1
ATOM 513 N N . ALA A 1 69 ? -22.814 -31.551 19.118 1.00 28.72 69 ALA A N 1
ATOM 514 C CA . ALA A 1 69 ? -23.641 -30.612 18.365 1.00 28.72 69 ALA A CA 1
ATOM 515 C C . ALA A 1 69 ? -23.163 -29.160 18.163 1.00 28.72 69 ALA A C 1
ATOM 517 O O . ALA A 1 69 ? -22.879 -28.412 19.098 1.00 28.72 69 ALA A O 1
ATOM 518 N N . ALA A 1 70 ? -23.242 -28.751 16.894 1.00 41.81 70 ALA A N 1
ATOM 519 C CA . ALA A 1 70 ? -23.123 -27.392 16.392 1.00 41.81 70 ALA A CA 1
ATOM 520 C C . ALA A 1 70 ? -23.853 -26.362 17.274 1.00 41.81 70 ALA A C 1
ATOM 522 O O . ALA A 1 70 ? -25.078 -26.256 17.270 1.00 41.81 70 ALA A O 1
ATOM 523 N N . ALA A 1 71 ? -23.072 -25.569 18.006 1.00 29.14 71 ALA A N 1
ATOM 524 C CA . ALA A 1 71 ? -23.553 -24.383 18.689 1.00 29.14 71 ALA A CA 1
ATOM 525 C C . ALA A 1 71 ? -23.492 -23.197 17.722 1.00 29.14 71 ALA A C 1
ATOM 527 O O . ALA A 1 71 ? -22.419 -22.689 17.389 1.00 29.14 71 ALA A O 1
ATOM 528 N N . THR A 1 72 ? -24.662 -22.740 17.289 1.00 36.16 72 THR A N 1
ATOM 529 C CA . THR A 1 72 ? -24.879 -21.447 16.644 1.00 36.16 72 THR A CA 1
ATOM 530 C C . THR A 1 72 ? -24.321 -20.355 17.561 1.00 36.16 72 THR A C 1
ATOM 532 O O . THR A 1 72 ? -24.934 -19.989 18.567 1.00 36.16 72 THR A O 1
ATOM 535 N N . ARG A 1 73 ? -23.118 -19.854 17.259 1.00 30.64 73 ARG A N 1
ATOM 536 C CA . ARG A 1 73 ? -22.514 -18.735 17.990 1.00 30.64 73 ARG A CA 1
ATOM 537 C C . ARG A 1 73 ? -23.368 -17.490 17.764 1.00 30.64 73 ARG A C 1
ATOM 539 O O . ARG A 1 73 ? -23.318 -16.871 16.706 1.00 30.64 73 ARG A O 1
ATOM 546 N N . ARG A 1 74 ? -24.126 -17.093 18.787 1.00 33.47 74 ARG A N 1
ATOM 547 C CA . ARG A 1 74 ? -24.568 -15.705 18.936 1.00 33.47 74 ARG A CA 1
ATOM 548 C C . ARG A 1 74 ? -23.309 -14.843 19.061 1.00 33.47 74 ARG A C 1
ATOM 550 O O . ARG A 1 74 ? -22.610 -14.913 20.066 1.00 33.47 74 ARG A O 1
ATOM 557 N N . SER A 1 75 ? -23.008 -14.094 18.004 1.00 33.28 75 SER A N 1
ATOM 558 C CA . SER A 1 75 ? -21.936 -13.101 17.954 1.00 33.28 75 SER A CA 1
ATOM 559 C C . SER A 1 75 ? -22.228 -11.983 18.956 1.00 33.28 75 SER A C 1
ATOM 561 O O . SER A 1 75 ? -23.031 -11.088 18.701 1.00 33.28 75 SER A O 1
ATOM 563 N N . THR A 1 76 ? -21.591 -12.031 20.121 1.00 38.78 76 THR A N 1
ATOM 564 C CA . THR A 1 76 ? -21.282 -10.811 20.865 1.00 38.78 76 THR A CA 1
ATOM 565 C C . THR A 1 76 ? -20.096 -10.175 20.145 1.00 38.78 76 THR A C 1
ATOM 567 O O . THR A 1 76 ? -18.958 -10.593 20.353 1.00 38.78 76 THR A O 1
ATOM 570 N N . SER A 1 77 ? -20.369 -9.248 19.228 1.00 48.16 77 SER A N 1
ATOM 571 C CA . SER A 1 77 ? -19.350 -8.522 18.463 1.00 48.16 77 SER A CA 1
ATOM 572 C C . SER A 1 77 ? -18.385 -7.813 19.418 1.00 48.16 77 SER A C 1
ATOM 574 O O . SER A 1 77 ? -18.716 -6.763 19.962 1.00 48.16 77 SER A O 1
ATOM 576 N N . SER A 1 78 ? -17.208 -8.390 19.669 1.00 70.94 78 SER A N 1
ATOM 577 C CA . SER A 1 78 ? -16.142 -7.673 20.370 1.00 70.94 78 SER A CA 1
ATOM 578 C C . SER A 1 78 ? -15.535 -6.665 19.393 1.00 70.94 78 SER A C 1
ATOM 580 O O . SER A 1 78 ? -15.116 -7.082 18.314 1.00 70.94 78 SER A O 1
ATOM 582 N N . SER A 1 79 ? -15.483 -5.384 19.767 1.00 87.81 79 SER A N 1
ATOM 583 C CA . SER A 1 79 ? -14.880 -4.301 18.968 1.00 87.81 79 SER A CA 1
ATOM 584 C C . SER A 1 79 ? -13.486 -4.677 18.447 1.00 87.81 79 SER A C 1
ATOM 586 O O . SER A 1 79 ? -12.688 -5.201 19.217 1.00 87.81 79 SER A O 1
ATOM 588 N N . MET A 1 80 ? -13.184 -4.425 17.170 1.00 92.75 80 MET A N 1
ATOM 589 C CA . MET A 1 80 ? -11.893 -4.745 16.537 1.00 92.75 80 MET A CA 1
ATOM 590 C C . MET A 1 80 ? -10.720 -4.028 17.235 1.00 92.75 80 MET A C 1
ATOM 592 O O . MET A 1 80 ? -10.754 -2.810 17.392 1.00 92.75 80 MET A O 1
ATOM 596 N N . HIS A 1 81 ? -9.671 -4.766 17.613 1.00 95.31 81 HIS A N 1
ATOM 597 C CA . HIS A 1 81 ? -8.443 -4.207 18.188 1.00 95.31 81 HIS A CA 1
ATOM 598 C C . HIS A 1 81 ? -7.437 -3.887 17.083 1.00 95.31 81 HIS A C 1
ATOM 600 O O . HIS A 1 81 ? -6.901 -4.781 16.425 1.00 95.31 81 HIS A O 1
ATOM 606 N N . VAL A 1 82 ? -7.173 -2.599 16.892 1.00 97.25 82 VAL A N 1
ATOM 607 C CA . VAL A 1 82 ? -6.319 -2.082 15.826 1.00 97.25 82 VAL A CA 1
ATOM 608 C C . VAL A 1 82 ? -5.013 -1.562 16.407 1.00 97.25 82 VAL A C 1
ATOM 610 O O . VAL A 1 82 ? -5.013 -0.705 17.292 1.00 97.25 82 VAL A O 1
ATOM 613 N N . LEU A 1 83 ? -3.894 -2.045 15.871 1.00 98.06 83 LEU A N 1
ATOM 614 C CA . LEU A 1 83 ? -2.588 -1.431 16.082 1.00 98.06 83 LEU A CA 1
ATOM 615 C C . LEU A 1 83 ? -2.305 -0.455 14.942 1.00 98.06 83 LEU A C 1
ATOM 617 O O . LEU A 1 83 ? -2.335 -0.829 13.772 1.00 98.06 83 LEU A O 1
ATOM 621 N N . LEU A 1 84 ? -1.988 0.782 15.292 1.00 98.44 84 LEU A N 1
ATOM 622 C CA . LEU A 1 84 ? -1.631 1.838 14.366 1.00 98.44 84 LEU A CA 1
ATOM 623 C C . LEU A 1 84 ? -0.139 2.160 14.483 1.00 98.44 84 LEU A C 1
ATOM 625 O O . LEU A 1 84 ? 0.377 2.373 15.581 1.00 98.44 84 LEU A O 1
ATOM 629 N N . THR A 1 85 ? 0.539 2.220 13.342 1.00 98.56 85 THR A N 1
ATOM 630 C CA . THR A 1 85 ? 1.943 2.629 13.217 1.00 98.56 85 THR A CA 1
ATOM 631 C C . THR A 1 85 ? 2.138 3.547 12.005 1.00 98.56 85 THR A C 1
ATOM 633 O O . THR A 1 85 ? 1.181 3.822 11.284 1.00 98.56 85 THR A O 1
ATOM 636 N N . ASN A 1 86 ? 3.344 4.066 11.779 1.00 98.19 86 ASN A N 1
ATOM 637 C CA . ASN A 1 86 ? 3.711 4.857 10.601 1.00 98.19 86 ASN A CA 1
ATOM 638 C C . ASN A 1 86 ? 5.237 4.861 10.409 1.00 98.19 86 ASN A C 1
ATOM 640 O O . ASN A 1 86 ? 5.981 4.276 11.199 1.00 98.19 86 ASN A O 1
ATOM 644 N N . ASP A 1 87 ? 5.705 5.550 9.372 1.00 97.94 87 ASP A N 1
ATOM 645 C CA . ASP A 1 87 ? 7.114 5.882 9.173 1.00 97.94 87 ASP A CA 1
ATOM 646 C C . ASP A 1 87 ? 7.437 7.369 9.271 1.00 97.94 87 ASP A C 1
ATOM 648 O O . ASP A 1 87 ? 8.605 7.698 9.447 1.00 97.94 87 ASP A O 1
ATOM 652 N N . ASP A 1 88 ? 6.436 8.249 9.293 1.00 97.50 88 ASP A N 1
ATOM 653 C CA . ASP A 1 88 ? 6.628 9.693 9.465 1.00 97.50 88 ASP A CA 1
ATOM 654 C C . ASP A 1 88 ? 7.115 10.115 10.861 1.00 97.50 88 ASP A C 1
ATOM 656 O O . ASP A 1 88 ? 7.631 11.225 11.045 1.00 97.50 88 ASP A O 1
ATOM 660 N N . GLY A 1 89 ? 6.981 9.219 11.842 1.00 95.56 89 GLY A N 1
ATOM 661 C CA . GLY A 1 89 ? 7.309 9.472 13.239 1.00 95.56 89 GLY A CA 1
ATOM 662 C C . GLY A 1 89 ? 6.187 10.209 13.985 1.00 95.56 89 GLY A C 1
ATOM 663 O O . GLY A 1 89 ? 5.012 10.117 13.596 1.00 95.56 89 GLY A O 1
ATOM 664 N N . PRO A 1 90 ? 6.517 10.928 15.077 1.00 95.94 90 PRO A N 1
ATOM 665 C CA . PRO A 1 90 ? 5.541 11.641 15.897 1.00 95.94 90 PRO A CA 1
ATOM 666 C C . PRO A 1 90 ? 4.784 12.700 15.096 1.00 95.94 90 PRO A C 1
ATOM 668 O O . PRO A 1 90 ? 5.316 13.266 14.139 1.00 95.94 90 PRO A O 1
ATOM 671 N N . ILE A 1 91 ? 3.549 12.993 15.511 1.00 95.19 91 ILE A N 1
ATOM 672 C CA . ILE A 1 91 ? 2.715 14.006 14.856 1.00 95.19 91 ILE A CA 1
ATOM 673 C C . ILE A 1 91 ? 3.424 15.365 14.812 1.00 95.19 91 ILE A C 1
ATOM 675 O O . ILE A 1 91 ? 4.007 15.823 15.797 1.00 95.19 91 ILE A O 1
ATOM 679 N N . ASN A 1 92 ? 3.402 15.998 13.643 1.00 92.19 92 ASN A N 1
ATOM 680 C CA . ASN A 1 92 ? 4.085 17.260 13.387 1.00 92.19 92 ASN A CA 1
ATOM 681 C C . ASN A 1 92 ? 3.535 17.886 12.103 1.00 92.19 92 ASN A C 1
ATOM 683 O O . ASN A 1 92 ? 3.335 17.176 11.121 1.00 92.19 92 ASN A O 1
ATOM 687 N N . ASP A 1 93 ? 3.363 19.207 12.077 1.00 91.94 93 ASP A N 1
ATOM 688 C CA . ASP A 1 93 ? 2.775 19.913 10.928 1.00 91.94 93 ASP A CA 1
ATOM 689 C C . ASP A 1 93 ? 3.601 19.814 9.632 1.00 91.94 93 ASP A C 1
ATOM 691 O O . ASP A 1 93 ? 3.069 20.035 8.548 1.00 91.94 93 ASP A O 1
ATOM 695 N N . HIS A 1 94 ? 4.889 19.477 9.721 1.00 90.69 94 HIS A N 1
ATOM 696 C CA . HIS A 1 94 ? 5.793 19.361 8.578 1.00 90.69 94 HIS A CA 1
ATOM 697 C C . HIS A 1 94 ? 6.048 17.920 8.149 1.00 90.69 94 HIS A C 1
ATOM 699 O O . HIS A 1 94 ? 6.037 17.645 6.956 1.00 90.69 94 HIS A O 1
ATOM 705 N N . SER A 1 95 ? 6.338 17.011 9.086 1.00 91.56 95 SER A N 1
ATOM 706 C CA . SER A 1 95 ? 6.746 15.639 8.744 1.00 91.56 95 SER A CA 1
ATOM 707 C C . SER A 1 95 ? 5.632 14.608 8.873 1.00 91.56 95 SER A C 1
ATOM 709 O O . SER A 1 95 ? 5.693 13.603 8.183 1.00 91.56 95 SER A O 1
ATOM 711 N N . CYS A 1 96 ? 4.632 14.843 9.728 1.00 95.25 96 CYS A N 1
ATOM 712 C CA . CYS A 1 96 ? 3.533 13.913 9.998 1.00 95.25 96 CYS A CA 1
ATOM 713 C C . CYS A 1 96 ? 2.186 14.666 10.129 1.00 95.25 96 CYS A C 1
ATOM 715 O O . CYS A 1 96 ? 1.535 14.604 11.179 1.00 95.25 96 CYS A O 1
ATOM 717 N N . PRO A 1 97 ? 1.759 15.431 9.100 1.00 94.75 97 PRO A N 1
ATOM 718 C CA . PRO A 1 97 ? 0.606 16.331 9.218 1.00 94.75 97 PRO A CA 1
ATOM 719 C C . PRO A 1 97 ? -0.756 15.618 9.236 1.00 94.75 97 PRO A C 1
ATOM 721 O O . PRO A 1 97 ? -1.756 16.209 9.644 1.00 94.75 97 PRO A O 1
ATOM 724 N N . TYR A 1 98 ? -0.830 14.365 8.772 1.00 95.38 98 TYR A N 1
ATOM 725 C CA . TYR A 1 98 ? -2.104 13.695 8.459 1.00 95.38 98 TYR A CA 1
ATOM 726 C C . TYR A 1 98 ? -2.605 12.751 9.541 1.00 95.38 98 TYR A C 1
ATOM 728 O O . TYR A 1 98 ? -3.813 12.546 9.680 1.00 95.38 98 TYR A O 1
ATOM 736 N N . MET A 1 99 ? -1.683 12.169 10.305 1.00 96.62 99 MET A N 1
ATOM 737 C CA . MET A 1 99 ? -1.967 11.069 11.223 1.00 96.62 99 MET A CA 1
ATOM 738 C C . MET A 1 99 ? -3.055 11.427 12.236 1.00 96.62 99 MET A C 1
ATOM 740 O O . MET A 1 99 ? -3.920 10.611 12.551 1.00 96.62 99 MET A O 1
ATOM 744 N N . LYS A 1 100 ? -3.065 12.680 12.697 1.00 97.38 100 LYS A N 1
ATOM 745 C CA . LYS A 1 100 ? -4.024 13.144 13.693 1.00 97.38 100 LYS A CA 1
ATOM 746 C C . LYS A 1 100 ? -5.471 13.162 13.198 1.00 97.38 100 LYS A C 1
ATOM 748 O O . LYS A 1 100 ? -6.366 12.797 13.954 1.00 97.38 100 LYS A O 1
ATOM 753 N N . TYR A 1 101 ? -5.695 13.530 11.937 1.00 98.12 101 TYR A N 1
ATOM 754 C CA . TYR A 1 101 ? -7.024 13.494 11.315 1.00 98.12 101 TYR A CA 1
ATOM 755 C C . TYR A 1 101 ? -7.562 12.072 11.232 1.00 98.12 101 TYR A C 1
ATOM 757 O O . TYR A 1 101 ? -8.742 11.840 11.475 1.00 98.12 101 TYR A O 1
ATOM 765 N N . PHE A 1 102 ? -6.689 11.119 10.913 1.00 98.56 102 PHE A N 1
ATOM 766 C CA . PHE A 1 102 ? -7.065 9.716 10.835 1.00 98.56 102 PHE A CA 1
ATOM 767 C C . PHE A 1 102 ? -7.376 9.122 12.211 1.00 98.56 102 PHE A C 1
ATOM 769 O O . PHE A 1 102 ? -8.412 8.482 12.370 1.00 98.56 102 PHE A O 1
ATOM 776 N N . VAL A 1 103 ? -6.536 9.391 13.217 1.00 98.38 103 VAL A N 1
ATOM 777 C CA . VAL A 1 103 ? -6.777 8.948 14.601 1.00 98.38 103 VAL A CA 1
ATOM 778 C C . VAL A 1 103 ? -8.087 9.512 15.145 1.00 98.38 103 VAL A C 1
ATOM 780 O O . VAL A 1 103 ? -8.897 8.754 15.671 1.00 98.38 103 VAL A O 1
ATOM 783 N N . ASP A 1 104 ? -8.333 10.813 14.986 1.00 98.31 104 ASP A N 1
ATOM 784 C CA . ASP A 1 104 ? -9.576 11.426 15.464 1.00 98.31 104 ASP A CA 1
ATOM 785 C C . ASP A 1 104 ? -10.809 10.863 14.753 1.00 98.31 104 ASP A C 1
ATOM 787 O O . ASP A 1 104 ? -11.817 10.610 15.405 1.00 98.31 104 ASP A O 1
ATOM 791 N N . GLU A 1 105 ? -10.734 10.616 13.442 1.00 98.50 105 GLU A N 1
ATOM 792 C CA . GLU A 1 105 ? -11.842 10.010 12.702 1.00 98.50 105 GLU A CA 1
ATOM 793 C C . GLU A 1 105 ? -12.124 8.572 13.162 1.00 98.50 105 GLU A C 1
ATOM 795 O O . GLU A 1 105 ? -13.291 8.193 13.265 1.00 98.50 105 GLU A O 1
ATOM 800 N N . ILE A 1 106 ? -11.095 7.773 13.478 1.00 98.25 106 ILE A N 1
ATOM 801 C CA . ILE A 1 106 ? -11.281 6.438 14.075 1.00 98.25 106 ILE A CA 1
ATOM 802 C C . ILE A 1 106 ? -12.034 6.565 15.401 1.00 98.25 106 ILE A C 1
ATOM 804 O O . ILE A 1 106 ? -13.046 5.891 15.590 1.00 98.25 106 ILE A O 1
ATOM 808 N N . LEU A 1 107 ? -11.563 7.441 16.294 1.00 96.62 107 LEU A N 1
ATOM 809 C CA . LEU A 1 107 ? -12.144 7.632 17.627 1.00 96.62 107 LEU A CA 1
ATOM 810 C C . LEU A 1 107 ? -13.575 8.194 17.579 1.00 96.62 107 LEU A C 1
ATOM 812 O O . LEU A 1 107 ? -14.373 7.913 18.469 1.00 96.62 107 LEU A O 1
ATOM 816 N N . GLU A 1 108 ? -13.898 9.002 16.568 1.00 96.00 108 GLU A N 1
ATOM 817 C CA . GLU A 1 108 ? -15.214 9.628 16.399 1.00 96.00 108 GLU A CA 1
ATOM 818 C C . GLU A 1 108 ? -16.232 8.694 15.727 1.00 96.00 108 GLU A C 1
ATOM 820 O O . GLU A 1 108 ? -17.409 8.694 16.091 1.00 96.00 108 GLU A O 1
ATOM 825 N N . SER A 1 109 ? -15.804 7.913 14.731 1.00 96.94 109 SER A N 1
ATOM 826 C CA . SER A 1 109 ? -16.716 7.199 13.824 1.00 96.94 109 SER A CA 1
ATOM 827 C C . SER A 1 109 ? -16.773 5.684 14.021 1.00 96.94 109 SER A C 1
ATOM 829 O O . SER A 1 109 ? -17.592 5.020 13.377 1.00 96.94 109 SER A O 1
ATOM 831 N N . THR A 1 110 ? -15.931 5.128 14.895 1.00 97.12 110 THR A N 1
ATOM 832 C CA . THR A 1 110 ? -15.849 3.685 15.143 1.00 97.12 110 THR A CA 1
ATOM 833 C C . THR A 1 110 ? -15.821 3.369 16.632 1.00 97.12 110 THR A C 1
ATOM 835 O O . THR A 1 110 ? -15.569 4.230 17.470 1.00 97.12 110 THR A O 1
ATOM 838 N N . ASP A 1 111 ? -16.064 2.106 16.961 1.00 95.56 111 ASP A N 1
ATOM 839 C CA . ASP A 1 111 ? -15.860 1.556 18.294 1.00 95.56 111 ASP A CA 1
ATOM 840 C C . ASP A 1 111 ? -14.498 0.860 18.439 1.00 95.56 111 ASP A C 1
ATOM 842 O O . ASP A 1 111 ? -14.297 0.180 19.443 1.00 95.56 111 ASP A O 1
ATOM 846 N N . TRP A 1 112 ? -13.583 0.996 17.465 1.00 95.50 112 TRP A N 1
ATOM 847 C CA . TRP A 1 112 ? -12.316 0.260 17.426 1.00 95.50 112 TRP A CA 1
ATOM 848 C C . TRP A 1 112 ? -11.473 0.521 18.670 1.00 95.50 112 TRP A C 1
ATOM 850 O O . TRP A 1 112 ? -11.261 1.662 19.085 1.00 95.50 112 TRP A O 1
ATOM 860 N N . ASP A 1 113 ? -10.935 -0.552 19.235 1.00 94.06 113 ASP A N 1
ATOM 861 C CA . ASP A 1 113 ? -9.965 -0.456 20.311 1.00 94.06 113 ASP A CA 1
ATOM 862 C C . ASP A 1 113 ? -8.598 -0.110 19.705 1.00 94.06 113 ASP A C 1
ATOM 864 O O . ASP A 1 113 ? -7.958 -0.955 19.082 1.00 94.06 113 ASP A O 1
ATOM 868 N N . LEU A 1 114 ? -8.170 1.149 19.818 1.00 95.06 114 LEU A N 1
ATOM 869 C CA . LEU A 1 114 ? -6.976 1.664 19.143 1.00 95.06 114 LEU A CA 1
ATOM 870 C C . LEU A 1 114 ? -5.737 1.619 20.051 1.00 95.06 114 LEU A C 1
ATOM 872 O O . LEU A 1 114 ? -5.745 2.108 21.185 1.00 95.06 114 LEU A O 1
ATOM 876 N N . SER A 1 115 ? -4.649 1.059 19.533 1.00 96.00 115 SER A N 1
ATOM 877 C CA . SER A 1 115 ? -3.310 1.061 20.132 1.00 96.00 115 SER A CA 1
ATOM 878 C C . SER A 1 115 ? -2.335 1.715 19.157 1.00 96.00 115 SER A C 1
ATOM 880 O O . SER A 1 115 ? -2.375 1.392 17.975 1.00 96.00 115 SER A O 1
ATOM 882 N N . ILE A 1 116 ? -1.466 2.624 19.611 1.00 97.69 116 ILE A N 1
ATOM 883 C CA . ILE A 1 116 ? -0.580 3.384 18.713 1.00 97.69 116 ILE A CA 1
ATOM 884 C C . ILE A 1 116 ? 0.883 3.187 19.117 1.00 97.69 116 ILE A C 1
ATOM 886 O O . ILE A 1 116 ? 1.280 3.575 20.217 1.00 97.69 116 ILE A O 1
ATOM 890 N N . VAL A 1 117 ? 1.679 2.610 18.212 1.00 98.19 117 VAL A N 1
ATOM 891 C CA . VAL A 1 117 ? 3.137 2.453 18.350 1.00 98.19 117 VAL A CA 1
ATOM 892 C C . VAL A 1 117 ? 3.802 2.967 17.091 1.00 98.19 117 VAL A C 1
ATOM 894 O O . VAL A 1 117 ? 3.625 2.399 16.015 1.00 98.19 117 VAL A O 1
ATOM 897 N N . ILE A 1 118 ? 4.591 4.023 17.211 1.00 98.44 118 ILE A N 1
ATOM 898 C CA . ILE A 1 118 ? 5.238 4.680 16.074 1.00 98.44 118 ILE A CA 1
ATOM 899 C C . ILE A 1 118 ? 6.722 4.929 16.359 1.00 98.44 118 ILE A C 1
ATOM 901 O O . ILE A 1 118 ? 7.136 4.916 17.520 1.00 98.44 118 ILE A O 1
ATOM 905 N N . PRO A 1 119 ? 7.546 5.169 15.330 1.00 98.38 119 PRO A N 1
ATOM 906 C CA . PRO A 1 119 ? 8.907 5.641 15.529 1.00 98.38 119 PRO A CA 1
ATOM 907 C C . PRO A 1 119 ? 8.944 6.982 16.280 1.00 98.38 119 PRO A C 1
ATOM 909 O O . PRO A 1 119 ? 8.053 7.816 16.132 1.00 98.38 119 PRO A O 1
ATOM 912 N N . ASP A 1 120 ? 10.003 7.225 17.050 1.00 97.38 120 ASP A N 1
ATOM 913 C CA . ASP A 1 120 ? 10.252 8.504 17.739 1.00 97.38 120 ASP A CA 1
ATOM 914 C C . ASP A 1 120 ? 10.774 9.623 16.819 1.00 97.38 120 ASP A C 1
ATOM 916 O O . ASP A 1 120 ? 10.896 10.774 17.236 1.00 97.38 120 ASP A O 1
ATOM 920 N N . GLN A 1 121 ? 11.054 9.300 15.558 1.00 96.62 121 GLN A N 1
ATOM 921 C CA . GLN A 1 121 ? 11.525 10.224 14.530 1.00 96.62 121 GLN A CA 1
ATOM 922 C C . GLN A 1 121 ? 11.098 9.757 13.132 1.00 96.62 121 GLN A C 1
ATOM 924 O O . GLN A 1 121 ? 10.738 8.599 12.946 1.00 96.62 121 GLN A O 1
ATOM 929 N N . GLN A 1 122 ? 11.221 10.634 12.134 1.00 96.81 122 GLN A N 1
ATOM 930 C CA . GLN A 1 122 ? 10.979 10.319 10.720 1.00 96.81 122 GLN A CA 1
ATOM 931 C C . GLN A 1 122 ? 11.905 9.182 10.224 1.00 96.81 122 GLN A C 1
ATOM 933 O O . GLN A 1 122 ? 13.121 9.189 10.466 1.00 96.81 122 GLN A O 1
ATOM 938 N N . ARG A 1 123 ? 11.314 8.193 9.543 1.00 96.12 123 ARG A N 1
ATOM 939 C CA . ARG A 1 123 ? 11.911 6.938 9.044 1.00 96.12 123 ARG A CA 1
ATOM 940 C C . ARG A 1 123 ? 11.483 6.584 7.607 1.00 96.12 123 ARG A C 1
ATOM 942 O O . ARG A 1 123 ? 11.586 5.425 7.214 1.00 96.12 123 ARG A O 1
ATOM 949 N N . SER A 1 124 ? 11.061 7.557 6.806 1.00 92.62 124 SER A N 1
ATOM 950 C CA . SER A 1 124 ? 10.843 7.386 5.362 1.00 92.62 124 SER A CA 1
ATOM 951 C C . SER A 1 124 ? 12.073 6.790 4.647 1.00 92.62 124 SER A C 1
ATOM 953 O O . SER A 1 124 ? 13.210 7.014 5.066 1.00 92.62 124 SER A O 1
ATOM 955 N N . TRP A 1 125 ? 11.857 6.081 3.530 1.00 94.25 125 TRP A N 1
ATOM 956 C CA . TRP A 1 125 ? 12.903 5.442 2.699 1.00 94.25 125 TRP A CA 1
ATOM 957 C C . TRP A 1 125 ? 13.696 4.305 3.369 1.00 94.25 125 TRP A C 1
ATOM 959 O O . TRP A 1 125 ? 14.797 3.969 2.934 1.00 94.25 125 TRP A O 1
ATOM 969 N N . ILE A 1 126 ? 13.146 3.689 4.419 1.00 96.25 126 ILE A N 1
ATOM 970 C CA . ILE A 1 126 ? 13.816 2.613 5.164 1.00 96.25 126 ILE A CA 1
ATOM 971 C C . ILE A 1 126 ? 13.384 1.194 4.751 1.00 96.25 126 ILE A C 1
ATOM 973 O O . ILE A 1 126 ? 13.982 0.215 5.200 1.00 96.25 126 ILE A O 1
ATOM 977 N N . GLY A 1 127 ? 12.352 1.062 3.909 1.00 96.38 127 GLY A N 1
ATOM 978 C CA . GLY A 1 127 ? 11.760 -0.228 3.544 1.00 96.38 127 GLY A CA 1
ATOM 979 C C . GLY A 1 127 ? 11.332 -1.042 4.774 1.00 96.38 127 GLY A C 1
ATOM 980 O O . GLY A 1 127 ? 10.831 -0.501 5.761 1.00 96.38 127 GLY A O 1
ATOM 981 N N . LYS A 1 128 ? 11.582 -2.358 4.749 1.00 96.00 128 LYS A N 1
ATOM 982 C CA . LYS A 1 128 ? 11.373 -3.262 5.894 1.00 96.00 128 LYS A CA 1
ATOM 983 C C . LYS A 1 128 ? 12.688 -3.575 6.622 1.00 96.00 128 LYS A C 1
ATOM 985 O O . LYS A 1 128 ? 13.241 -4.663 6.462 1.00 96.00 128 LYS A O 1
ATOM 990 N N . ALA A 1 129 ? 13.192 -2.634 7.421 1.00 96.62 129 ALA A N 1
ATOM 991 C CA . ALA A 1 129 ? 14.448 -2.797 8.166 1.00 96.62 129 ALA A CA 1
ATOM 992 C C . ALA A 1 129 ? 14.254 -2.949 9.683 1.00 96.62 129 ALA A C 1
ATOM 994 O O . ALA A 1 129 ? 13.298 -2.428 10.254 1.00 96.62 129 ALA A O 1
ATOM 995 N N . HIS A 1 130 ? 15.236 -3.573 10.339 1.00 96.69 130 HIS A N 1
ATOM 996 C CA . HIS A 1 130 ? 15.393 -3.629 11.797 1.00 96.69 130 HIS A CA 1
ATOM 997 C C . HIS A 1 130 ? 16.810 -3.199 12.190 1.00 96.69 130 HIS A C 1
ATOM 999 O O . HIS A 1 130 ? 17.772 -3.478 11.474 1.00 96.69 130 HIS A O 1
ATOM 1005 N N . PHE A 1 131 ? 16.962 -2.547 13.343 1.00 94.50 131 PHE A N 1
ATOM 1006 C CA . PHE A 1 131 ? 18.277 -2.200 13.895 1.00 94.50 131 PHE A CA 1
ATOM 1007 C C . PHE A 1 131 ? 18.815 -3.338 14.767 1.00 94.50 131 PHE A C 1
ATOM 1009 O O . PHE A 1 131 ? 18.672 -3.326 15.989 1.00 94.50 131 PHE A O 1
ATOM 1016 N N . ALA A 1 132 ? 19.429 -4.335 14.129 1.00 91.69 132 ALA A N 1
ATOM 1017 C CA . ALA A 1 132 ? 20.003 -5.485 14.824 1.00 91.69 132 ALA A CA 1
ATOM 1018 C C . ALA A 1 132 ? 21.049 -5.061 15.876 1.00 91.69 132 ALA A C 1
ATOM 1020 O O . ALA A 1 132 ? 21.893 -4.202 15.625 1.00 91.69 132 ALA A O 1
ATOM 1021 N N . GLY A 1 133 ? 20.989 -5.669 17.065 1.00 91.94 133 GLY A N 1
ATOM 1022 C CA . GLY A 1 133 ? 21.924 -5.406 18.167 1.00 91.94 133 GLY A CA 1
ATOM 1023 C C . GLY A 1 133 ? 21.690 -4.101 18.940 1.00 91.94 133 GLY A C 1
ATOM 1024 O O . GLY A 1 133 ? 22.411 -3.833 19.899 1.00 91.94 133 GLY A O 1
ATOM 1025 N N . LYS A 1 134 ? 20.688 -3.293 18.569 1.00 94.00 134 LYS A N 1
ATOM 1026 C CA . LYS A 1 134 ? 20.322 -2.072 19.295 1.00 94.00 134 LYS A CA 1
ATOM 1027 C C . LYS A 1 134 ? 19.249 -2.366 20.346 1.00 94.00 134 LYS A C 1
ATOM 1029 O O . LYS A 1 134 ? 18.173 -2.851 20.009 1.00 94.00 134 LYS A O 1
ATOM 1034 N N . THR A 1 135 ? 19.492 -1.986 21.600 1.00 96.69 135 THR A N 1
ATOM 1035 C CA . THR A 1 135 ? 18.435 -1.946 22.623 1.00 96.69 135 THR A CA 1
ATOM 1036 C C . THR A 1 135 ? 17.448 -0.827 22.305 1.00 96.69 135 THR A C 1
ATOM 1038 O O . THR A 1 135 ? 17.839 0.337 22.166 1.00 96.69 135 THR A O 1
ATOM 1041 N N . LEU A 1 136 ? 16.169 -1.185 22.196 1.00 97.12 136 LEU A N 1
ATOM 1042 C CA . LEU A 1 136 ? 15.096 -0.253 21.868 1.00 97.12 136 LEU A CA 1
ATOM 1043 C C . LEU A 1 136 ? 14.447 0.299 23.141 1.00 97.12 136 LEU A C 1
ATOM 1045 O O . LEU A 1 136 ? 14.326 -0.401 24.145 1.00 97.12 136 LEU A O 1
ATOM 1049 N N . VAL A 1 137 ? 14.052 1.567 23.102 1.00 96.75 137 VAL A N 1
ATOM 1050 C CA . VAL A 1 137 ? 13.488 2.311 24.233 1.00 96.75 137 VAL A CA 1
ATOM 1051 C C . VAL A 1 137 ? 12.183 2.963 23.799 1.00 96.75 137 VAL A C 1
ATOM 1053 O O . VAL A 1 137 ? 12.086 3.474 22.681 1.00 96.75 137 VAL A O 1
ATOM 1056 N N . ALA A 1 138 ? 11.205 2.944 24.704 1.00 97.31 138 ALA A N 1
ATOM 1057 C CA . ALA A 1 138 ? 9.902 3.564 24.532 1.00 97.31 138 ALA A CA 1
ATOM 1058 C C . ALA A 1 138 ? 9.814 4.916 25.257 1.00 97.31 138 ALA A C 1
ATOM 1060 O O . ALA A 1 138 ? 10.272 5.050 26.393 1.00 97.31 138 ALA A O 1
ATOM 1061 N N . THR A 1 139 ? 9.163 5.888 24.628 1.00 97.88 139 THR A N 1
ATOM 1062 C CA . THR A 1 139 ? 8.664 7.119 25.261 1.00 97.88 139 THR A CA 1
ATOM 1063 C C . THR A 1 139 ? 7.189 7.317 24.910 1.00 97.88 139 THR A C 1
ATOM 1065 O O . THR A 1 139 ? 6.644 6.580 24.092 1.00 97.88 139 THR A O 1
ATOM 1068 N N . TYR A 1 140 ? 6.510 8.258 25.564 1.00 97.88 140 TYR A N 1
ATOM 1069 C CA . TYR A 1 140 ? 5.056 8.403 25.472 1.00 97.88 140 TYR A CA 1
ATOM 1070 C C . TYR A 1 140 ? 4.648 9.853 25.245 1.00 97.88 140 TYR A C 1
ATOM 1072 O O . TYR A 1 140 ? 5.135 10.746 25.944 1.00 97.88 140 TYR A O 1
ATOM 1080 N N . ILE A 1 141 ? 3.719 10.075 24.318 1.00 98.25 141 ILE A N 1
ATOM 1081 C CA . ILE A 1 141 ? 3.041 11.364 24.120 1.00 98.25 141 ILE A CA 1
ATOM 1082 C C . ILE A 1 141 ? 1.526 11.191 24.234 1.00 98.25 141 ILE A C 1
ATOM 1084 O O . ILE A 1 141 ? 1.000 10.089 24.061 1.00 98.25 141 ILE A O 1
ATOM 1088 N N . TYR A 1 142 ? 0.823 12.285 24.526 1.00 98.12 142 TYR A N 1
ATOM 1089 C CA . TYR A 1 142 ? -0.629 12.279 24.698 1.00 98.12 142 TYR A CA 1
ATOM 1090 C C . TYR A 1 142 ? -1.291 13.400 23.913 1.00 98.12 142 TYR A C 1
ATOM 1092 O O . TYR A 1 142 ? -0.906 14.563 24.028 1.00 98.12 142 TYR A O 1
ATOM 1100 N N . THR A 1 143 ? -2.337 13.061 23.167 1.00 97.69 143 THR A N 1
ATOM 1101 C CA . THR A 1 143 ? -3.060 14.001 22.299 1.00 97.69 143 THR A CA 1
ATOM 1102 C C . THR A 1 143 ? -4.529 14.070 22.673 1.00 97.69 143 THR A C 1
ATOM 1104 O O . THR A 1 143 ? -5.108 13.046 23.020 1.00 97.69 143 THR A O 1
ATOM 1107 N N . LYS A 1 144 ? -5.169 15.229 22.520 1.00 96.19 144 LYS A N 1
ATOM 1108 C CA . LYS A 1 144 ? -6.638 15.342 22.566 1.00 96.19 144 LYS A CA 1
ATOM 1109 C C . LYS A 1 144 ? -7.220 15.338 21.163 1.00 96.19 144 LYS A C 1
ATOM 1111 O O . LYS A 1 144 ? -6.520 15.718 20.230 1.00 96.19 144 LYS A O 1
ATOM 1116 N N . CYS A 1 145 ? -8.498 14.990 21.015 1.00 95.75 145 CYS A N 1
ATOM 1117 C CA . CYS A 1 145 ? -9.223 15.237 19.766 1.00 95.75 145 CYS A CA 1
ATOM 1118 C C . CYS A 1 145 ? -9.137 16.732 19.403 1.00 95.75 145 CYS A C 1
ATOM 1120 O O . CYS A 1 145 ? -9.383 17.593 20.251 1.00 95.75 145 CYS A O 1
ATOM 1122 N N . SER A 1 146 ? -8.705 17.032 18.179 1.00 96.44 146 SER A N 1
ATOM 1123 C CA . SER A 1 146 ? -8.314 18.388 17.755 1.00 96.44 146 SER A CA 1
ATOM 1124 C C . SER A 1 146 ? -8.725 18.719 16.319 1.00 96.44 146 SER A C 1
ATOM 1126 O O . SER A 1 146 ? -8.437 19.815 15.847 1.00 96.44 146 SER A O 1
ATOM 1128 N N . THR A 1 147 ? -9.423 17.813 15.629 1.00 96.69 147 THR A N 1
ATOM 1129 C CA . THR A 1 147 ? -9.829 17.969 14.218 1.00 96.69 14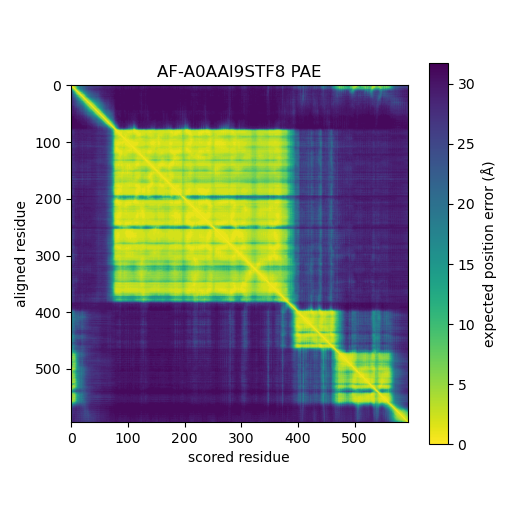7 THR A CA 1
ATOM 1130 C C . THR A 1 147 ? -11.339 18.159 14.026 1.00 96.69 147 THR A C 1
ATOM 1132 O O . THR A 1 147 ? -11.869 17.953 12.937 1.00 96.69 147 THR A O 1
ATOM 1135 N N . THR A 1 148 ? -12.051 18.598 15.068 1.00 93.62 148 THR A N 1
ATOM 1136 C CA . THR A 1 148 ? -13.479 18.965 14.989 1.00 93.62 148 THR A CA 1
ATOM 1137 C C . THR A 1 148 ? -13.710 20.290 14.258 1.00 93.62 148 THR A C 1
ATOM 1139 O O . THR A 1 148 ? -14.746 20.481 13.625 1.00 93.62 148 THR A O 1
ATOM 1142 N N . SER A 1 149 ? -12.739 21.203 14.310 1.00 94.25 149 SER A N 1
ATOM 1143 C CA . SER A 1 149 ? -12.744 22.478 13.588 1.00 94.25 149 SER A CA 1
ATOM 1144 C C . SER A 1 149 ? -11.317 22.910 13.229 1.00 94.25 149 SER A C 1
ATOM 1146 O O . SER A 1 149 ? -10.393 22.576 13.980 1.00 94.25 149 SER A O 1
ATOM 1148 N N . PRO A 1 150 ? -11.114 23.692 12.151 1.00 94.25 150 PRO A N 1
ATOM 1149 C CA . PRO A 1 150 ? -9.793 24.201 11.782 1.00 94.25 150 PRO A CA 1
ATOM 1150 C C . PRO A 1 150 ? -9.130 24.971 12.930 1.00 94.25 150 PRO A C 1
ATOM 1152 O O . PRO A 1 150 ? -9.761 25.826 13.553 1.00 94.25 150 PRO A O 1
ATOM 1155 N N . ASN A 1 151 ? -7.864 24.672 13.220 1.00 93.38 151 ASN A N 1
ATOM 1156 C CA . ASN A 1 151 ? -7.057 25.378 14.217 1.00 93.38 151 ASN A CA 1
ATOM 1157 C C . ASN A 1 151 ? -5.554 25.140 13.979 1.00 93.38 151 ASN A C 1
ATOM 1159 O O . ASN A 1 151 ? -5.177 24.257 13.215 1.00 93.38 151 ASN A O 1
ATOM 1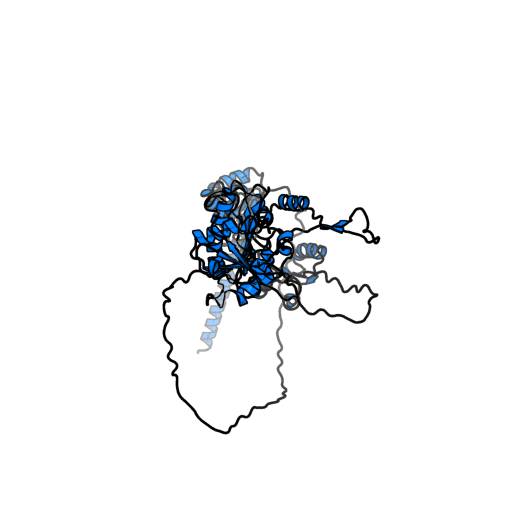163 N N . THR A 1 152 ? -4.697 25.916 14.645 1.00 90.94 152 THR A N 1
ATOM 1164 C CA . THR A 1 152 ? -3.231 25.852 14.484 1.00 90.94 152 THR A CA 1
ATOM 1165 C C . THR A 1 152 ? -2.549 24.796 15.353 1.00 90.94 152 THR A C 1
ATOM 1167 O O . THR A 1 152 ? -1.345 24.624 15.251 1.00 90.94 152 THR A O 1
ATOM 1170 N N . ASN A 1 153 ? -3.282 24.120 16.241 1.00 93.81 153 ASN A N 1
ATOM 1171 C CA . ASN A 1 153 ? -2.725 23.222 17.256 1.00 93.81 153 ASN A CA 1
ATOM 1172 C C . ASN A 1 153 ? -3.174 21.770 17.038 1.00 93.81 153 ASN A C 1
ATOM 1174 O O . ASN A 1 153 ? -3.242 20.994 17.995 1.00 93.81 153 ASN A O 1
ATOM 1178 N N . ILE A 1 154 ? -3.496 21.392 15.795 1.00 95.56 154 ILE A N 1
ATOM 1179 C CA . ILE A 1 154 ? -4.007 20.056 15.467 1.00 95.56 154 ILE A CA 1
ATOM 1180 C C . ILE A 1 154 ? -3.029 18.983 15.943 1.00 95.56 154 ILE A C 1
ATOM 1182 O O . ILE A 1 154 ? -3.435 18.090 16.686 1.00 95.56 154 ILE A O 1
ATOM 1186 N N . ASN A 1 155 ? -1.746 19.126 15.609 1.00 95.38 155 ASN A N 1
ATOM 1187 C CA . ASN A 1 155 ? -0.702 18.166 15.962 1.00 95.38 155 ASN A CA 1
ATOM 1188 C C . ASN A 1 155 ? -0.032 18.447 17.322 1.00 95.38 155 ASN A C 1
ATOM 1190 O O . ASN A 1 155 ? 1.083 17.995 17.569 1.00 95.38 155 ASN A O 1
ATOM 1194 N N . SER A 1 156 ? -0.685 19.194 18.219 1.00 96.06 156 SER A N 1
ATOM 1195 C CA . SER A 1 156 ? -0.158 19.432 19.569 1.00 96.06 156 SER A CA 1
ATOM 1196 C C . SER A 1 156 ? -0.286 18.195 20.469 1.00 96.06 156 SER A C 1
ATOM 1198 O O . SER A 1 156 ? -1.255 17.434 20.388 1.00 96.06 156 SER A O 1
ATOM 1200 N N . PHE A 1 157 ? 0.696 17.998 21.350 1.00 97.31 157 PHE A N 1
ATOM 1201 C CA . PHE A 1 157 ? 0.721 16.892 22.305 1.00 97.31 157 PHE A CA 1
ATOM 1202 C C . PHE A 1 157 ? 1.445 17.260 23.602 1.00 97.31 157 PHE A C 1
ATOM 1204 O O . PHE A 1 157 ? 2.236 18.198 23.664 1.00 97.31 157 PHE A O 1
ATOM 1211 N N . GLU A 1 158 ? 1.186 16.471 24.639 1.00 97.88 158 GLU A N 1
ATOM 1212 C CA . GLU A 1 158 ? 1.904 16.492 25.911 1.00 97.88 158 GLU A CA 1
ATOM 1213 C C . GLU A 1 158 ? 3.020 15.437 25.882 1.00 97.88 158 GLU A C 1
ATOM 1215 O O . GLU A 1 158 ? 2.747 14.280 25.556 1.00 97.88 158 GLU A O 1
ATOM 1220 N N . GLY A 1 159 ? 4.248 15.800 26.263 1.00 96.19 159 GLY A N 1
ATOM 1221 C CA . GLY A 1 159 ? 5.402 14.891 26.314 1.00 96.19 159 GLY A CA 1
ATOM 1222 C C . GLY A 1 159 ? 6.585 15.361 25.453 1.00 96.19 159 GLY A C 1
ATOM 1223 O O . GLY A 1 159 ? 6.636 16.539 25.100 1.00 96.19 159 GLY A O 1
ATOM 1224 N N . PRO A 1 160 ? 7.542 14.471 25.120 1.00 97.12 160 PRO A N 1
ATOM 1225 C CA . PRO A 1 160 ? 7.573 13.042 25.449 1.00 97.12 160 PRO A CA 1
ATOM 1226 C C . PRO A 1 160 ? 7.877 12.760 26.929 1.00 97.12 160 PRO A C 1
ATOM 1228 O O . PRO A 1 160 ? 8.601 13.502 27.590 1.00 97.12 160 PRO A O 1
ATOM 1231 N N . PHE A 1 161 ? 7.341 11.656 27.446 1.00 97.94 161 PHE A N 1
ATOM 1232 C CA . PHE A 1 161 ? 7.604 11.136 28.791 1.00 97.94 161 PHE A CA 1
ATOM 1233 C C . PHE A 1 161 ? 8.291 9.768 28.723 1.00 97.94 161 PHE A C 1
ATOM 1235 O O . PHE A 1 161 ? 8.007 8.969 27.837 1.00 97.94 161 PHE A O 1
ATOM 1242 N N . ASN A 1 162 ? 9.153 9.458 29.693 1.00 97.12 162 ASN A N 1
ATOM 1243 C CA . ASN A 1 162 ? 9.894 8.185 29.728 1.00 97.12 162 ASN A CA 1
ATOM 1244 C C . ASN A 1 162 ? 9.046 6.979 30.177 1.00 97.12 162 ASN A C 1
ATOM 1246 O O . ASN A 1 162 ? 9.507 5.844 30.122 1.00 97.12 162 ASN A O 1
ATOM 1250 N N . HIS A 1 163 ? 7.835 7.213 30.679 1.00 94.19 163 HIS A N 1
ATOM 1251 C CA . HIS A 1 163 ? 6.905 6.185 31.142 1.00 94.19 163 HIS A CA 1
ATOM 1252 C C . HIS A 1 163 ? 5.457 6.665 30.966 1.00 94.19 163 HIS A C 1
ATOM 1254 O O . HIS A 1 163 ? 5.235 7.880 30.880 1.00 94.19 163 HIS A O 1
ATOM 1260 N N . PRO A 1 164 ? 4.468 5.750 30.950 1.00 93.75 164 PRO A N 1
ATOM 1261 C CA . PRO A 1 164 ? 3.063 6.128 30.954 1.00 93.75 164 PRO A CA 1
ATOM 1262 C C . PRO A 1 164 ? 2.720 6.997 32.168 1.00 93.75 164 PRO A C 1
ATOM 1264 O O . PRO A 1 164 ? 3.129 6.701 33.293 1.00 93.75 164 PRO A O 1
ATOM 1267 N N . VAL A 1 165 ? 1.971 8.078 31.963 1.00 96.06 165 VAL A N 1
ATOM 1268 C CA . VAL A 1 165 ? 1.665 9.063 33.002 1.00 96.06 165 VAL A CA 1
ATOM 1269 C C . VAL A 1 165 ? 0.192 8.941 33.368 1.00 96.06 165 VAL A C 1
ATOM 1271 O O . VAL A 1 165 ? -0.682 9.374 32.620 1.00 96.06 165 VAL A O 1
ATOM 1274 N N . ALA A 1 166 ? -0.084 8.431 34.573 1.00 93.62 166 ALA A N 1
ATOM 1275 C CA . ALA A 1 166 ? -1.433 8.092 35.037 1.00 93.62 166 ALA A CA 1
ATOM 1276 C C . ALA A 1 166 ? -2.475 9.213 34.859 1.00 93.62 166 ALA A C 1
ATOM 1278 O O . ALA A 1 166 ? -3.633 8.922 34.554 1.00 93.62 166 ALA A O 1
ATOM 1279 N N . LYS A 1 167 ? -2.074 10.489 35.008 1.00 95.19 167 LYS A N 1
ATOM 1280 C CA . LYS A 1 167 ? -2.966 11.650 34.825 1.00 95.19 167 LYS A CA 1
ATOM 1281 C C . LYS A 1 167 ? -3.527 11.764 33.399 1.00 95.19 167 LYS A C 1
ATOM 1283 O O . LYS A 1 167 ? -4.638 12.260 33.234 1.00 95.19 167 LYS A O 1
ATOM 1288 N N . TYR A 1 168 ? -2.764 11.332 32.393 1.00 95.38 168 TYR A N 1
ATOM 1289 C CA . TYR A 1 168 ? -3.192 11.328 30.997 1.00 95.38 168 TYR A CA 1
ATOM 1290 C C . TYR A 1 168 ? -3.793 9.969 30.625 1.00 95.38 168 TYR A C 1
ATOM 1292 O O . TYR A 1 168 ? -4.914 9.942 30.132 1.00 95.38 168 TYR A O 1
ATOM 1300 N N . SER A 1 169 ? -3.134 8.850 30.957 1.00 88.44 169 SER A N 1
ATOM 1301 C CA . SER A 1 169 ? -3.599 7.499 30.588 1.00 88.44 169 SER A CA 1
ATOM 1302 C C . SER A 1 169 ? -4.962 7.124 31.195 1.00 88.44 169 SER A C 1
ATOM 1304 O O . SER A 1 169 ? -5.708 6.350 30.606 1.00 88.44 169 SER A O 1
ATOM 1306 N N . SER A 1 170 ? -5.326 7.683 32.357 1.00 89.06 170 SER A N 1
ATOM 1307 C CA . SER A 1 170 ? -6.641 7.441 32.985 1.00 89.06 170 SER A CA 1
ATOM 1308 C C . SER A 1 170 ? -7.743 8.375 32.467 1.00 89.06 170 SER A C 1
ATOM 1310 O O . SER A 1 170 ? -8.915 8.203 32.806 1.00 89.06 170 SER A O 1
ATOM 1312 N N . ASN A 1 171 ? -7.389 9.398 31.685 1.00 92.75 171 ASN A N 1
ATOM 1313 C CA . ASN A 1 171 ? -8.323 10.397 31.189 1.00 92.75 171 ASN A CA 1
ATOM 1314 C C . ASN A 1 171 ? -8.703 10.089 29.738 1.00 92.75 171 ASN A C 1
ATOM 1316 O O . ASN A 1 171 ? -7.912 10.297 28.826 1.00 92.75 171 ASN A O 1
ATOM 1320 N N . LYS A 1 172 ? -9.965 9.701 29.522 1.00 90.12 172 LYS A N 1
ATOM 1321 C CA . LYS A 1 172 ? -10.516 9.362 28.199 1.00 90.12 172 LYS A CA 1
ATOM 1322 C C . LYS A 1 172 ? -10.453 10.492 27.159 1.00 90.12 172 LYS A C 1
ATOM 1324 O O . LYS A 1 172 ? -10.696 10.237 25.988 1.00 90.12 172 LYS A O 1
ATOM 1329 N N . GLN A 1 173 ? -10.166 11.733 27.561 1.00 93.50 173 GLN A N 1
ATOM 1330 C CA . GLN A 1 173 ? -9.938 12.838 26.623 1.00 93.50 173 GLN A CA 1
ATOM 1331 C C . GLN A 1 173 ? -8.583 12.758 25.912 1.00 93.50 173 GLN A C 1
ATOM 1333 O O . GLN A 1 173 ? -8.396 13.441 24.905 1.00 93.50 173 GLN A O 1
ATOM 1338 N N . TYR A 1 174 ? -7.634 11.998 26.460 1.00 96.19 174 TYR A N 1
ATOM 1339 C CA . TYR A 1 174 ? -6.302 11.837 25.905 1.00 96.19 174 TYR A CA 1
ATOM 1340 C C . TYR A 1 174 ? -6.164 10.475 25.229 1.00 96.19 174 TYR A C 1
ATOM 1342 O O . TYR A 1 174 ? -6.521 9.444 25.791 1.00 96.19 174 TYR A O 1
ATOM 1350 N N . GLN A 1 175 ? -5.579 10.489 24.039 1.00 96.00 175 GLN A N 1
ATOM 1351 C CA . GLN A 1 175 ? -5.069 9.316 23.349 1.00 96.00 175 GLN A CA 1
ATOM 1352 C C . GLN A 1 175 ? -3.575 9.197 23.650 1.00 96.00 175 GLN A C 1
ATOM 1354 O O . GLN A 1 175 ? -2.825 10.148 23.424 1.00 96.00 175 GLN A O 1
ATOM 1359 N N . GLU A 1 176 ? -3.156 8.047 24.170 1.00 96.25 176 GLU A N 1
ATOM 1360 C CA . GLU A 1 176 ? -1.751 7.711 24.412 1.00 96.25 176 GLU A CA 1
ATOM 1361 C C . GLU A 1 176 ? -1.104 7.171 23.130 1.00 96.25 176 GLU A C 1
ATOM 1363 O O . GLU A 1 176 ? -1.728 6.408 22.385 1.00 96.25 176 GLU A O 1
ATOM 1368 N N . TRP A 1 177 ? 0.146 7.565 22.893 1.00 97.50 177 TRP A N 1
ATOM 1369 C CA . TRP A 1 177 ? 0.979 7.093 21.793 1.00 97.50 177 TRP A CA 1
ATOM 1370 C C . TRP A 1 177 ? 2.313 6.624 22.359 1.00 97.50 177 TRP A C 1
ATOM 1372 O O . TRP A 1 177 ? 2.968 7.372 23.091 1.00 97.50 177 TRP A O 1
ATOM 1382 N N . CYS A 1 178 ? 2.736 5.419 21.992 1.00 97.69 178 CYS A N 1
ATOM 1383 C CA . CYS A 1 178 ? 4.068 4.930 22.302 1.00 97.69 178 CYS A CA 1
ATOM 1384 C C . CYS A 1 178 ? 5.023 5.229 21.141 1.00 97.69 178 CYS A C 1
ATOM 1386 O O . CYS A 1 178 ? 4.749 4.889 19.991 1.00 97.69 178 CYS A O 1
ATOM 1388 N N . LEU A 1 179 ? 6.145 5.866 21.455 1.00 98.31 179 LEU A N 1
ATOM 1389 C CA . LEU A 1 179 ? 7.212 6.194 20.522 1.00 98.31 179 LEU A CA 1
ATOM 1390 C C . LEU A 1 179 ? 8.398 5.262 20.767 1.00 98.31 179 LEU A C 1
ATOM 1392 O O . LEU A 1 179 ? 8.916 5.223 21.883 1.00 98.31 179 LEU A O 1
ATOM 1396 N N . ILE A 1 180 ? 8.859 4.550 19.743 1.00 98.19 180 ILE A N 1
ATOM 1397 C CA . ILE A 1 180 ? 10.013 3.650 19.828 1.00 98.19 180 ILE A CA 1
ATOM 1398 C C . ILE A 1 180 ? 11.186 4.238 19.052 1.00 98.19 180 ILE A C 1
ATOM 1400 O O . ILE A 1 180 ? 11.038 4.646 17.902 1.00 98.19 180 ILE A O 1
ATOM 1404 N N . ASN A 1 181 ? 12.385 4.195 19.632 1.00 97.56 181 ASN A N 1
ATOM 1405 C CA . ASN A 1 181 ? 13.615 4.686 18.999 1.00 97.56 181 ASN A CA 1
ATOM 1406 C C . ASN A 1 181 ? 14.174 3.786 17.875 1.00 97.56 181 ASN A C 1
ATOM 1408 O O . ASN A 1 181 ? 15.377 3.497 17.811 1.00 97.56 181 ASN A O 1
ATOM 1412 N N . SER A 1 182 ? 13.310 3.322 16.974 1.00 97.00 182 SER A N 1
ATOM 1413 C CA . SER A 1 182 ? 13.615 2.302 15.970 1.00 97.00 182 SER A CA 1
ATOM 1414 C C . SER A 1 182 ? 12.904 2.554 14.636 1.00 97.00 182 SER A C 1
ATOM 1416 O O . SER A 1 182 ? 12.602 3.694 14.279 1.00 97.00 182 SER A O 1
ATOM 1418 N N . THR A 1 183 ? 12.736 1.491 13.856 1.00 98.19 183 THR A N 1
ATOM 1419 C CA . THR A 1 183 ? 12.076 1.468 12.555 1.00 98.19 183 THR A CA 1
ATOM 1420 C C . THR A 1 183 ? 10.565 1.226 12.690 1.00 98.19 183 THR A C 1
ATOM 1422 O O . THR A 1 183 ? 10.104 0.726 13.720 1.00 98.19 183 THR A O 1
ATOM 1425 N N . PRO A 1 184 ? 9.784 1.514 11.636 1.00 98.50 184 PRO A N 1
ATOM 1426 C CA . PRO A 1 184 ? 8.355 1.192 11.573 1.00 98.50 184 PRO A CA 1
ATOM 1427 C C . PRO A 1 184 ? 8.067 -0.305 11.770 1.00 98.50 184 PRO A C 1
ATOM 1429 O O . PRO A 1 184 ? 7.145 -0.677 12.490 1.00 98.50 184 PRO A O 1
ATOM 1432 N N . ALA A 1 185 ? 8.903 -1.178 11.195 1.00 98.31 185 ALA A N 1
ATOM 1433 C CA . ALA A 1 185 ? 8.792 -2.627 11.369 1.00 98.31 185 ALA A CA 1
ATOM 1434 C C . ALA A 1 185 ? 8.957 -3.041 12.843 1.00 98.31 185 ALA A C 1
ATOM 1436 O O . ALA A 1 185 ? 8.143 -3.798 13.367 1.00 98.31 185 ALA A O 1
ATOM 1437 N N . ALA A 1 186 ? 9.941 -2.477 13.552 1.00 98.12 186 ALA A N 1
ATOM 1438 C CA . ALA A 1 186 ? 10.105 -2.725 14.985 1.00 98.12 186 ALA A CA 1
ATOM 1439 C C . ALA A 1 186 ? 8.900 -2.235 15.807 1.00 98.12 186 ALA A C 1
ATOM 1441 O O . ALA A 1 186 ? 8.528 -2.873 16.786 1.00 98.12 186 ALA A O 1
ATOM 1442 N N . CYS A 1 187 ? 8.269 -1.127 15.408 1.00 98.06 187 CYS A N 1
ATOM 1443 C CA . CYS A 1 187 ? 7.061 -0.620 16.063 1.00 98.06 187 CYS A CA 1
ATOM 1444 C C . CYS A 1 187 ? 5.870 -1.570 15.889 1.00 98.06 187 CYS A C 1
ATOM 1446 O O . CYS A 1 187 ? 5.151 -1.824 16.857 1.00 98.06 187 CYS A O 1
ATOM 1448 N N . ALA A 1 188 ? 5.688 -2.122 14.685 1.00 98.00 188 ALA A N 1
ATOM 1449 C CA . ALA A 1 188 ? 4.658 -3.122 14.415 1.00 98.00 188 ALA A CA 1
ATOM 1450 C C . ALA A 1 188 ? 4.865 -4.384 15.270 1.00 98.00 188 ALA A C 1
ATOM 1452 O O . ALA A 1 188 ? 3.950 -4.789 15.982 1.00 98.00 188 ALA A O 1
ATOM 1453 N N . ASP A 1 189 ? 6.072 -4.955 15.261 1.00 97.12 189 ASP A N 1
ATOM 1454 C CA . ASP A 1 189 ? 6.433 -6.138 16.057 1.00 97.12 189 ASP A CA 1
ATOM 1455 C C . ASP A 1 189 ? 6.181 -5.908 17.562 1.00 97.12 189 ASP A C 1
ATOM 1457 O O . ASP A 1 189 ? 5.366 -6.595 18.187 1.00 97.12 189 ASP A O 1
ATOM 1461 N N . ILE A 1 190 ? 6.787 -4.858 18.130 1.00 96.31 190 ILE A N 1
ATOM 1462 C CA . ILE A 1 190 ? 6.661 -4.530 19.557 1.00 96.31 190 ILE A CA 1
ATOM 1463 C C . ILE A 1 190 ? 5.201 -4.263 19.942 1.00 96.31 190 ILE A C 1
ATOM 1465 O O . ILE A 1 190 ? 4.757 -4.658 21.027 1.00 96.31 190 ILE A O 1
ATOM 1469 N N . GLY A 1 191 ? 4.439 -3.600 19.071 1.00 95.44 191 GLY A N 1
ATOM 1470 C CA . GLY A 1 191 ? 3.020 -3.347 19.293 1.00 95.44 191 GLY A CA 1
ATOM 1471 C C . GLY A 1 191 ? 2.183 -4.625 19.314 1.00 95.44 191 GLY A C 1
ATOM 1472 O O . GLY A 1 191 ? 1.314 -4.759 20.179 1.00 95.44 191 GLY A O 1
ATOM 1473 N N . ILE A 1 192 ? 2.470 -5.577 18.420 1.00 95.31 192 ILE A N 1
ATOM 1474 C CA . ILE A 1 192 ? 1.786 -6.877 18.349 1.00 95.31 192 ILE A CA 1
ATOM 1475 C C . ILE A 1 192 ? 2.085 -7.721 19.594 1.00 95.31 192 ILE A C 1
ATOM 1477 O O . ILE A 1 192 ? 1.170 -8.319 20.172 1.00 95.31 192 ILE A O 1
ATOM 1481 N N . HIS A 1 193 ? 3.349 -7.776 20.020 1.00 93.06 193 HIS A N 1
ATOM 1482 C CA . HIS A 1 193 ? 3.792 -8.766 21.007 1.00 93.06 193 HIS A CA 1
ATOM 1483 C C . HIS A 1 193 ? 3.900 -8.245 22.440 1.00 93.06 193 HIS A C 1
ATOM 1485 O O . HIS A 1 193 ? 3.668 -9.018 23.370 1.00 93.06 193 HIS A O 1
ATOM 1491 N N . HIS A 1 194 ? 4.218 -6.965 22.658 1.00 91.12 194 HIS A N 1
ATOM 1492 C CA . HIS A 1 194 ? 4.695 -6.506 23.970 1.00 91.12 194 HIS A CA 1
ATOM 1493 C C . HIS A 1 194 ? 3.850 -5.417 24.640 1.00 91.12 194 HIS A C 1
ATOM 1495 O O . HIS A 1 194 ? 3.620 -5.504 25.846 1.00 91.12 194 HIS A O 1
ATOM 1501 N N . LEU A 1 195 ? 3.381 -4.396 23.915 1.00 82.88 195 LEU A N 1
ATOM 1502 C CA . LEU A 1 195 ? 2.850 -3.187 24.572 1.00 82.88 195 LEU A CA 1
ATOM 1503 C C . LEU A 1 195 ? 1.349 -3.223 24.893 1.00 82.88 195 LEU A C 1
ATOM 1505 O O . LEU A 1 195 ? 0.925 -2.608 25.873 1.00 82.88 195 LEU A O 1
ATOM 1509 N N . TYR A 1 196 ? 0.542 -3.969 24.130 1.00 72.06 196 TYR A N 1
ATOM 1510 C CA . TYR A 1 196 ? -0.923 -3.866 24.249 1.00 72.06 196 TYR A CA 1
ATOM 1511 C C . TYR A 1 196 ? -1.676 -5.187 24.362 1.00 72.06 196 TYR A C 1
ATOM 1513 O O . TYR A 1 196 ? -2.803 -5.211 24.855 1.00 72.06 196 TYR A O 1
ATOM 1521 N N . ARG A 1 197 ? -1.044 -6.311 24.014 1.00 64.25 197 ARG A N 1
ATOM 1522 C CA . ARG A 1 197 ? -1.661 -7.637 24.147 1.00 64.25 197 ARG A CA 1
ATOM 1523 C C . ARG A 1 197 ? -1.989 -7.987 25.601 1.00 64.25 197 ARG A C 1
ATOM 1525 O O . ARG A 1 197 ? -3.055 -8.528 25.881 1.00 64.25 197 ARG A O 1
ATOM 1532 N N . HIS A 1 198 ? -1.085 -7.662 26.525 1.00 58.69 198 HIS A N 1
ATOM 1533 C CA . HIS A 1 198 ? -1.242 -7.981 27.946 1.00 58.69 198 HIS A CA 1
ATOM 1534 C C . HIS A 1 198 ? -2.095 -6.960 28.701 1.00 58.69 198 HIS A C 1
ATOM 1536 O O . HIS A 1 198 ? -2.917 -7.354 29.523 1.00 58.69 198 HIS A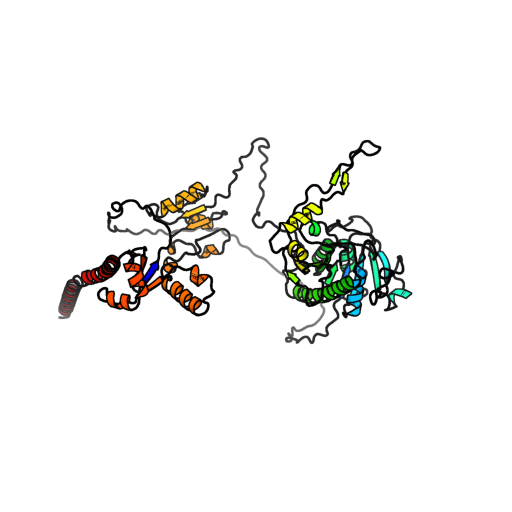 O 1
ATOM 1542 N N . SER A 1 199 ? -1.942 -5.665 28.408 1.00 65.50 199 SER A N 1
ATOM 1543 C CA . SER A 1 199 ? -2.693 -4.601 29.088 1.00 65.50 199 SER A CA 1
ATOM 1544 C C . SER A 1 199 ? -4.176 -4.590 28.705 1.00 65.50 199 SER A C 1
ATOM 1546 O O . SER A 1 199 ? -5.016 -4.318 29.559 1.00 65.50 199 SER A O 1
ATOM 1548 N N . LYS A 1 200 ? -4.511 -4.949 27.458 1.00 75.00 200 LYS A N 1
ATOM 1549 C CA . LYS A 1 200 ? -5.900 -5.032 26.970 1.00 75.00 200 LYS A CA 1
ATOM 1550 C C . LYS A 1 200 ? -6.475 -6.453 26.980 1.00 75.00 200 LYS A C 1
ATOM 1552 O O . LYS A 1 200 ? -7.656 -6.638 26.703 1.00 75.00 200 LYS A O 1
ATOM 1557 N N . ASN A 1 201 ? -5.656 -7.459 27.312 1.00 78.69 201 ASN A N 1
ATOM 1558 C CA . ASN A 1 201 ? -6.008 -8.886 27.317 1.00 78.69 201 ASN A CA 1
ATOM 1559 C C . ASN A 1 201 ? -6.719 -9.348 26.026 1.00 78.69 201 ASN A C 1
ATOM 1561 O O . ASN A 1 201 ? -7.652 -10.154 26.058 1.00 78.69 201 ASN A O 1
ATOM 1565 N N . LYS A 1 202 ? -6.293 -8.801 24.882 1.00 84.56 202 LYS A N 1
ATOM 1566 C CA . LYS A 1 202 ? -6.909 -9.028 23.573 1.00 84.56 202 LYS A CA 1
ATOM 1567 C C . LYS A 1 202 ? -5.839 -9.021 22.470 1.00 84.56 202 LYS A C 1
ATOM 1569 O O . LYS A 1 202 ? -4.983 -8.133 22.493 1.00 84.56 202 LYS A O 1
ATOM 1574 N N . PRO A 1 203 ? -5.845 -9.978 21.518 1.00 89.56 203 PRO A N 1
ATOM 1575 C CA . PRO A 1 203 ? -4.927 -9.944 20.378 1.00 89.56 203 PRO A CA 1
ATOM 1576 C C . PRO A 1 203 ? -5.178 -8.721 19.487 1.00 89.56 203 PRO A C 1
ATOM 1578 O O . PRO A 1 203 ? -6.249 -8.120 19.545 1.00 89.56 203 PRO A O 1
ATOM 1581 N N . ILE A 1 204 ? -4.186 -8.363 18.671 1.00 94.94 204 ILE A N 1
ATOM 1582 C CA . ILE A 1 204 ? -4.362 -7.388 17.591 1.00 94.94 204 ILE A CA 1
ATOM 1583 C C . ILE A 1 204 ? -5.093 -8.080 16.438 1.00 94.94 204 ILE A C 1
ATOM 1585 O O . ILE A 1 204 ? -4.639 -9.118 15.960 1.00 94.94 204 ILE A O 1
ATOM 1589 N N . ASP A 1 205 ? -6.206 -7.497 16.001 1.00 95.56 205 ASP A N 1
ATOM 1590 C CA . ASP A 1 205 ? -7.031 -8.013 14.907 1.00 95.56 205 ASP A CA 1
ATOM 1591 C C . ASP A 1 205 ? -6.561 -7.479 13.537 1.00 95.56 205 ASP A C 1
ATOM 1593 O O . ASP A 1 205 ? -6.705 -8.158 12.519 1.00 95.56 205 ASP A O 1
ATOM 1597 N N . LEU A 1 206 ? -6.005 -6.261 13.506 1.00 98.06 206 LEU A N 1
ATOM 1598 C CA . LEU A 1 206 ? -5.534 -5.576 12.299 1.00 98.06 206 LEU A CA 1
ATOM 1599 C C . LEU A 1 206 ? -4.376 -4.625 12.632 1.00 98.06 206 LEU A C 1
ATOM 1601 O O . LEU A 1 206 ? -4.447 -3.878 13.610 1.00 98.06 206 LEU A O 1
ATOM 1605 N N . VAL A 1 207 ? -3.349 -4.591 11.777 1.00 98.75 207 VAL A N 1
ATOM 1606 C CA . VAL A 1 207 ? -2.348 -3.511 11.786 1.00 98.75 207 VAL A CA 1
ATOM 1607 C C . VAL A 1 207 ? -2.626 -2.523 10.661 1.00 98.75 207 VAL A C 1
ATOM 1609 O O . VAL A 1 207 ? -2.752 -2.911 9.500 1.00 98.75 207 VAL A O 1
ATOM 1612 N N . ILE A 1 208 ? -2.671 -1.236 10.986 1.00 98.88 208 ILE A N 1
ATOM 1613 C CA . ILE A 1 208 ? -2.707 -0.149 10.010 1.00 98.88 208 ILE A CA 1
ATOM 1614 C C . ILE A 1 208 ? -1.382 0.606 10.100 1.00 98.88 208 ILE A C 1
ATOM 1616 O O . ILE A 1 208 ? -0.958 1.006 11.181 1.00 98.88 208 ILE A O 1
ATOM 1620 N N . SER A 1 209 ? -0.726 0.800 8.964 1.00 98.81 209 SER A N 1
ATOM 1621 C CA . SER A 1 209 ? 0.492 1.598 8.854 1.00 98.81 209 SER A CA 1
ATOM 1622 C C . SER A 1 209 ? 0.201 2.841 8.019 1.00 98.81 209 SER A C 1
ATOM 1624 O O . SER A 1 209 ? -0.175 2.711 6.857 1.00 98.81 209 SER A O 1
ATOM 1626 N N . GLY A 1 210 ? 0.330 4.034 8.599 1.00 97.94 210 GLY A N 1
ATOM 1627 C CA . GLY A 1 210 ? -0.018 5.316 7.978 1.00 97.94 210 GLY A CA 1
ATOM 1628 C C . GLY A 1 210 ? -1.211 6.019 8.650 1.00 97.94 210 GLY A C 1
ATOM 1629 O O . GLY A 1 210 ? -1.633 5.593 9.722 1.00 97.94 210 GLY A O 1
ATOM 1630 N N . PRO A 1 211 ? -1.776 7.083 8.039 1.00 98.25 211 PRO A N 1
ATOM 1631 C CA . PRO A 1 211 ? -1.511 7.547 6.682 1.00 98.25 211 PRO A CA 1
ATOM 1632 C C . PRO A 1 211 ? -0.118 8.159 6.533 1.00 98.25 211 PRO A C 1
ATOM 1634 O O . PRO A 1 211 ? 0.257 9.030 7.310 1.00 98.25 211 PRO A O 1
ATOM 1637 N N . ASN A 1 212 ? 0.606 7.728 5.504 1.00 97.88 212 ASN A N 1
ATOM 1638 C CA . ASN A 1 212 ? 1.896 8.298 5.121 1.00 97.88 212 ASN A CA 1
ATOM 1639 C C . ASN A 1 212 ? 1.758 9.700 4.510 1.00 97.88 212 ASN A C 1
ATOM 1641 O O . ASN A 1 212 ? 0.832 9.954 3.722 1.00 97.88 212 ASN A O 1
ATOM 1645 N N . PHE A 1 213 ? 2.730 10.569 4.789 1.00 95.94 213 PHE A N 1
ATOM 1646 C CA . PHE A 1 213 ? 2.913 11.859 4.141 1.00 95.94 213 PHE A CA 1
ATOM 1647 C C . PHE A 1 213 ? 3.488 11.698 2.726 1.00 95.94 213 PHE A C 1
ATOM 1649 O O . PHE A 1 213 ? 4.658 11.944 2.441 1.00 95.94 213 PHE A O 1
ATOM 1656 N N . GLY A 1 214 ? 2.626 11.292 1.796 1.00 94.31 214 GLY A N 1
ATOM 1657 C CA . GLY A 1 214 ? 2.973 11.058 0.398 1.00 94.31 214 GLY A CA 1
ATOM 1658 C C . GLY A 1 214 ? 2.461 9.713 -0.097 1.00 94.31 214 GLY A C 1
ATOM 1659 O O . GLY A 1 214 ? 1.926 8.905 0.664 1.00 94.31 214 GLY A O 1
ATOM 1660 N N . LYS A 1 215 ? 2.622 9.462 -1.397 1.00 94.38 215 LYS A N 1
ATOM 1661 C CA . LYS A 1 215 ? 2.178 8.212 -2.025 1.00 94.38 215 LYS A CA 1
ATOM 1662 C C . LYS A 1 215 ? 3.201 7.087 -1.861 1.00 94.38 215 LYS A C 1
ATOM 1664 O O . LYS A 1 215 ? 4.398 7.316 -2.002 1.00 94.38 215 LYS A O 1
ATOM 1669 N N . ASN A 1 216 ? 2.700 5.866 -1.714 1.00 97.12 216 ASN A N 1
ATOM 1670 C CA . ASN A 1 216 ? 3.444 4.614 -1.836 1.00 97.12 216 ASN A CA 1
ATOM 1671 C C . ASN A 1 216 ? 2.834 3.786 -2.975 1.00 97.12 216 ASN A C 1
ATOM 1673 O O . ASN A 1 216 ? 2.271 2.713 -2.768 1.00 97.12 216 ASN A O 1
ATOM 1677 N N . SER A 1 217 ? 2.893 4.343 -4.184 1.00 95.50 217 SER A N 1
ATOM 1678 C CA . SER A 1 217 ? 2.377 3.732 -5.411 1.00 95.50 217 SER A CA 1
ATOM 1679 C C . SER A 1 217 ? 3.500 3.585 -6.426 1.00 95.50 217 SER A C 1
ATOM 1681 O O . SER A 1 217 ? 4.342 4.476 -6.525 1.00 95.50 217 SER A O 1
ATOM 1683 N N . SER A 1 218 ? 3.479 2.504 -7.206 1.00 96.56 218 SER A N 1
ATOM 1684 C CA . SER A 1 218 ? 4.565 1.966 -8.034 1.00 96.56 218 SER A CA 1
ATOM 1685 C C . SER A 1 218 ? 5.670 1.257 -7.249 1.00 96.56 218 SER A C 1
ATOM 1687 O O . SER A 1 218 ? 5.912 1.524 -6.067 1.00 96.56 218 SER A O 1
ATOM 1689 N N . ASN A 1 219 ? 6.360 0.354 -7.946 1.00 94.56 219 ASN A N 1
ATOM 1690 C CA . ASN A 1 219 ? 7.375 -0.539 -7.394 1.00 94.56 219 ASN A CA 1
ATOM 1691 C C . ASN A 1 219 ? 8.481 0.225 -6.650 1.00 94.56 219 ASN A C 1
ATOM 1693 O O . ASN A 1 219 ? 8.911 -0.178 -5.572 1.00 94.56 219 ASN A O 1
ATOM 1697 N N . LEU A 1 220 ? 8.897 1.366 -7.199 1.00 95.00 220 LEU A N 1
ATOM 1698 C CA . LEU A 1 220 ? 9.985 2.172 -6.651 1.00 95.00 220 LEU A CA 1
ATOM 1699 C C . LEU A 1 220 ? 9.705 2.755 -5.265 1.00 95.00 220 LEU A C 1
ATOM 1701 O O . LEU A 1 220 ? 10.609 2.784 -4.433 1.00 95.00 220 LEU A O 1
ATOM 1705 N N . TYR A 1 221 ? 8.480 3.223 -5.020 1.00 96.00 221 TYR A N 1
ATOM 1706 C CA . TYR A 1 221 ? 8.114 3.793 -3.722 1.00 96.00 221 TYR A CA 1
ATOM 1707 C C . TYR A 1 221 ? 7.748 2.697 -2.725 1.00 96.00 221 TYR A C 1
ATOM 1709 O O . TYR A 1 221 ? 8.181 2.753 -1.580 1.00 96.00 221 TYR A O 1
ATOM 1717 N N . ILE A 1 222 ? 7.025 1.662 -3.168 1.00 96.62 222 ILE A N 1
ATOM 1718 C CA . ILE A 1 222 ? 6.620 0.540 -2.312 1.00 96.62 222 ILE A CA 1
ATOM 1719 C C . ILE A 1 222 ? 7.837 -0.172 -1.706 1.00 96.62 222 ILE A C 1
ATOM 1721 O O . ILE A 1 222 ? 7.862 -0.397 -0.499 1.00 96.62 222 ILE A O 1
ATOM 1725 N N . LEU A 1 223 ? 8.867 -0.482 -2.503 1.00 95.56 223 LEU A N 1
ATOM 1726 C CA . LEU A 1 223 ? 10.053 -1.208 -2.021 1.00 95.56 223 LEU A CA 1
ATOM 1727 C C . LEU A 1 223 ? 10.903 -0.410 -1.019 1.00 95.56 223 LEU A C 1
ATOM 1729 O O . LEU A 1 223 ? 11.582 -1.004 -0.184 1.00 95.56 223 LEU A O 1
ATOM 1733 N N . ALA A 1 224 ? 10.865 0.922 -1.086 1.00 96.31 224 ALA A N 1
ATOM 1734 C CA . ALA A 1 224 ? 11.575 1.804 -0.159 1.00 96.31 224 ALA A CA 1
ATOM 1735 C C . ALA A 1 224 ? 10.706 2.256 1.032 1.00 96.31 224 ALA A C 1
ATOM 1737 O O . ALA A 1 224 ? 11.209 2.889 1.960 1.00 96.31 224 ALA A O 1
ATOM 1738 N N . SER A 1 225 ? 9.408 1.950 1.026 1.00 98.19 225 SER A N 1
ATOM 1739 C CA . SER A 1 225 ? 8.438 2.480 1.984 1.00 98.19 225 SER A CA 1
ATOM 1740 C C . SER A 1 225 ? 8.590 1.864 3.374 1.00 98.19 225 SER A C 1
ATOM 1742 O O . SER A 1 225 ? 8.474 0.647 3.538 1.00 98.19 225 SER A O 1
ATOM 1744 N N . GLY A 1 226 ? 8.768 2.711 4.392 1.00 98.31 226 GLY A N 1
ATOM 1745 C CA . GLY A 1 226 ? 8.653 2.290 5.787 1.00 98.31 226 GLY A CA 1
ATOM 1746 C C . GLY A 1 226 ? 7.206 1.954 6.150 1.00 98.31 226 GLY A C 1
ATOM 1747 O O . GLY A 1 226 ? 6.963 0.984 6.870 1.00 98.31 226 GLY A O 1
ATOM 1748 N N . THR A 1 227 ? 6.243 2.689 5.581 1.00 98.62 227 THR A N 1
ATOM 1749 C CA . THR A 1 227 ? 4.806 2.436 5.741 1.00 98.62 227 THR A CA 1
ATOM 1750 C C . THR A 1 227 ? 4.444 1.011 5.316 1.00 98.62 227 THR A C 1
ATOM 1752 O O . THR A 1 227 ? 3.883 0.245 6.104 1.00 98.62 227 THR A O 1
ATOM 1755 N N . VAL A 1 228 ? 4.793 0.625 4.082 1.00 98.62 228 VAL A N 1
ATOM 1756 C CA . VAL A 1 228 ? 4.521 -0.724 3.565 1.00 98.62 228 VAL A CA 1
ATOM 1757 C C . VAL A 1 228 ? 5.382 -1.755 4.289 1.00 98.62 228 VAL A C 1
ATOM 1759 O O . VAL A 1 228 ? 4.883 -2.828 4.618 1.00 98.62 228 VAL A O 1
ATOM 1762 N N . GLY A 1 229 ? 6.634 -1.422 4.620 1.00 98.44 229 GLY A N 1
ATOM 1763 C CA . GLY A 1 229 ? 7.519 -2.288 5.399 1.00 98.44 229 GLY A CA 1
ATOM 1764 C C . GLY A 1 229 ? 6.918 -2.712 6.742 1.00 98.44 229 GLY A C 1
ATOM 1765 O O . GLY A 1 229 ? 6.920 -3.899 7.057 1.00 98.44 229 GLY A O 1
ATOM 1766 N N . ALA A 1 230 ? 6.333 -1.785 7.506 1.00 98.69 230 ALA A N 1
ATOM 1767 C CA . ALA A 1 230 ? 5.653 -2.113 8.762 1.00 98.69 230 ALA A CA 1
ATOM 1768 C C . ALA A 1 230 ? 4.409 -2.990 8.562 1.00 98.69 230 ALA A C 1
ATOM 1770 O O . ALA A 1 230 ? 4.167 -3.911 9.342 1.00 98.69 230 ALA A O 1
ATOM 1771 N N . ALA A 1 231 ? 3.636 -2.740 7.502 1.00 98.75 231 ALA A N 1
ATOM 1772 C CA . ALA A 1 231 ? 2.481 -3.568 7.164 1.00 98.75 231 ALA A CA 1
ATOM 1773 C C . ALA A 1 231 ? 2.906 -4.999 6.782 1.00 98.75 231 ALA A C 1
ATOM 1775 O O . ALA A 1 231 ? 2.291 -5.963 7.237 1.00 98.75 231 ALA A O 1
ATOM 1776 N N . MET A 1 232 ? 3.980 -5.154 6.002 1.00 98.44 232 MET A N 1
ATOM 1777 C CA . MET A 1 232 ? 4.557 -6.464 5.686 1.00 98.44 232 MET A CA 1
ATOM 1778 C C . MET A 1 232 ? 5.086 -7.165 6.939 1.00 98.44 232 MET A C 1
ATOM 1780 O O . MET A 1 232 ? 4.868 -8.361 7.097 1.00 98.44 232 MET A O 1
ATOM 1784 N N . GLU A 1 233 ? 5.740 -6.434 7.845 1.00 98.50 233 GLU A N 1
ATOM 1785 C CA . GLU A 1 233 ? 6.227 -6.994 9.109 1.00 98.50 233 GLU A CA 1
ATOM 1786 C C . GLU A 1 233 ? 5.077 -7.569 9.943 1.00 98.50 233 GLU A C 1
ATOM 1788 O O . GLU A 1 233 ? 5.160 -8.707 10.402 1.00 98.50 233 GLU A O 1
ATOM 1793 N N . ALA A 1 234 ? 3.962 -6.845 10.069 1.00 98.25 234 ALA A N 1
ATOM 1794 C CA . ALA A 1 234 ? 2.782 -7.343 10.773 1.00 98.25 234 ALA A CA 1
ATOM 1795 C C . ALA A 1 234 ? 2.291 -8.697 10.228 1.00 98.25 234 ALA A C 1
ATOM 1797 O O . ALA A 1 234 ? 1.997 -9.606 11.009 1.00 98.25 234 ALA A O 1
ATOM 1798 N N . VAL A 1 235 ? 2.286 -8.861 8.900 1.00 98.25 235 VAL A N 1
ATOM 1799 C CA . VAL A 1 235 ? 1.901 -10.125 8.253 1.00 98.25 235 VAL A CA 1
ATOM 1800 C C . VAL A 1 235 ? 2.866 -11.245 8.618 1.00 98.25 235 VAL A C 1
ATOM 1802 O O . VAL A 1 235 ? 2.416 -12.352 8.910 1.00 98.25 235 VAL A O 1
ATOM 1805 N N . THR A 1 236 ? 4.175 -10.979 8.659 1.00 97.31 236 THR A N 1
ATOM 1806 C CA . THR A 1 236 ? 5.163 -11.998 9.061 1.00 97.31 236 THR A CA 1
ATOM 1807 C C . THR A 1 236 ? 4.984 -12.469 10.508 1.00 97.31 236 THR A C 1
ATOM 1809 O O . THR A 1 236 ? 5.401 -13.574 10.844 1.00 97.31 236 THR A O 1
ATOM 1812 N N . HIS A 1 237 ? 4.281 -11.685 11.333 1.00 96.38 237 HIS A N 1
ATOM 1813 C CA . HIS A 1 237 ? 3.868 -12.039 12.697 1.00 96.38 237 HIS A CA 1
ATOM 1814 C C . HIS A 1 237 ? 2.429 -12.573 12.790 1.00 96.38 237 HIS A C 1
ATOM 1816 O O . HIS A 1 237 ? 1.881 -12.706 13.885 1.00 96.38 237 HIS A O 1
ATOM 1822 N N . GLY A 1 238 ? 1.810 -12.906 11.654 1.00 95.25 238 GLY A N 1
ATOM 1823 C CA . GLY A 1 238 ? 0.491 -13.535 11.578 1.00 95.25 238 GLY A CA 1
ATOM 1824 C C . GLY A 1 238 ? -0.695 -12.572 11.667 1.00 95.25 238 GLY A C 1
ATOM 1825 O O . GLY A 1 238 ? -1.823 -13.033 11.837 1.00 95.25 238 GLY A O 1
ATOM 1826 N N . VAL A 1 239 ? -0.476 -11.258 11.550 1.00 97.00 239 VAL A N 1
ATOM 1827 C CA . VAL A 1 239 ? -1.543 -10.247 11.600 1.00 97.00 239 VAL A CA 1
ATOM 1828 C C . VAL A 1 239 ? -1.708 -9.598 10.227 1.00 97.00 239 VAL A C 1
ATOM 1830 O O . VAL A 1 239 ? -0.785 -8.975 9.707 1.00 97.00 239 VAL A O 1
ATOM 1833 N N . LYS A 1 240 ? -2.900 -9.721 9.630 1.00 97.81 240 LYS A N 1
ATOM 1834 C CA . LYS A 1 240 ? -3.232 -9.050 8.361 1.00 97.81 240 LYS A CA 1
ATOM 1835 C C . LYS A 1 240 ? -3.147 -7.528 8.534 1.00 97.81 240 LYS A C 1
ATOM 1837 O O . LYS A 1 240 ? -3.349 -7.011 9.637 1.00 97.81 240 LYS A O 1
ATOM 1842 N N . SER A 1 241 ? -2.845 -6.802 7.460 1.00 98.69 241 SER A N 1
ATOM 1843 C CA . SER A 1 241 ? -2.517 -5.378 7.581 1.00 98.69 241 SER A CA 1
ATOM 1844 C C . SER A 1 241 ? -2.977 -4.506 6.415 1.00 98.69 241 SER A C 1
ATOM 1846 O O . SER A 1 241 ? -3.354 -4.981 5.343 1.00 98.69 241 SER A O 1
ATOM 1848 N N . ILE A 1 242 ? -2.979 -3.191 6.634 1.00 98.88 242 ILE A N 1
ATOM 1849 C CA . ILE A 1 242 ? -3.247 -2.184 5.606 1.00 98.88 242 ILE A CA 1
ATOM 1850 C C . ILE A 1 242 ? -2.184 -1.089 5.700 1.00 98.88 242 ILE A C 1
ATOM 1852 O O . ILE A 1 242 ? -2.032 -0.454 6.741 1.00 98.88 242 ILE A O 1
ATOM 1856 N N . ALA A 1 243 ? -1.469 -0.842 4.605 1.00 98.88 243 ALA A N 1
ATOM 1857 C CA . ALA A 1 243 ? -0.635 0.342 4.441 1.00 98.88 243 ALA A CA 1
ATOM 1858 C C . ALA A 1 243 ? -1.482 1.457 3.815 1.00 98.88 243 ALA A C 1
ATOM 1860 O O . ALA A 1 243 ? -2.051 1.270 2.743 1.00 98.88 243 ALA A O 1
ATOM 1861 N N . LEU A 1 244 ? -1.582 2.606 4.473 1.00 98.88 244 LEU A N 1
ATOM 1862 C CA . LEU A 1 244 ? -2.384 3.751 4.054 1.00 98.88 244 LEU A CA 1
ATOM 1863 C C . LEU A 1 244 ? -1.471 4.929 3.714 1.00 98.88 244 LEU A C 1
ATOM 1865 O O . LEU A 1 244 ? -0.532 5.243 4.440 1.00 98.88 244 LEU A O 1
ATOM 1869 N N . SER A 1 245 ? -1.722 5.599 2.596 1.00 98.69 245 SER A N 1
ATOM 1870 C CA . SER A 1 245 ? -0.871 6.679 2.089 1.00 98.69 245 SER A CA 1
ATOM 1871 C C . SER A 1 245 ? -1.705 7.788 1.470 1.00 98.69 245 SER A C 1
ATOM 1873 O O . SER A 1 245 ? -2.622 7.512 0.694 1.00 98.69 245 SER A O 1
ATOM 1875 N N . TYR A 1 246 ? -1.399 9.042 1.800 1.00 97.94 246 TYR A N 1
ATOM 1876 C CA . TYR A 1 246 ? -2.091 10.205 1.243 1.00 97.94 246 TYR A CA 1
ATOM 1877 C C . TYR A 1 246 ? -1.208 10.884 0.200 1.00 97.94 246 TYR A C 1
ATOM 1879 O O . TYR A 1 246 ? -0.176 11.483 0.505 1.00 97.94 246 TYR A O 1
ATOM 1887 N N . ALA A 1 247 ? -1.618 10.765 -1.059 1.00 94.88 247 ALA A N 1
ATOM 1888 C CA . ALA A 1 247 ? -0.925 11.319 -2.208 1.00 94.88 247 ALA A CA 1
ATOM 1889 C C . ALA A 1 247 ? -1.311 12.789 -2.393 1.00 94.88 247 ALA A C 1
ATOM 1891 O O . ALA A 1 247 ? -2.489 13.102 -2.493 1.00 94.88 247 ALA A O 1
ATOM 1892 N N . PHE A 1 248 ? -0.337 13.687 -2.494 1.00 91.25 248 PHE A N 1
ATOM 1893 C CA . PHE A 1 248 ? -0.582 15.110 -2.727 1.00 91.25 248 PHE A CA 1
ATOM 1894 C C . PHE A 1 248 ? 0.212 15.602 -3.938 1.00 91.25 248 PHE A C 1
ATOM 1896 O O . PHE A 1 248 ? 1.314 15.123 -4.210 1.00 91.25 248 PHE A O 1
ATOM 1903 N N . SER A 1 249 ? -0.354 16.557 -4.675 1.00 82.06 249 SER A N 1
ATOM 1904 C CA . SER A 1 249 ? 0.315 17.247 -5.788 1.00 82.06 249 SER A CA 1
ATOM 1905 C C . SER A 1 249 ? 0.948 18.572 -5.356 1.00 82.06 249 SER A C 1
ATOM 1907 O O . SER A 1 249 ? 1.835 19.091 -6.032 1.00 82.06 249 SER A O 1
ATOM 1909 N N . ASN A 1 250 ? 0.515 19.110 -4.216 1.00 80.44 250 ASN A N 1
ATOM 1910 C CA . ASN A 1 250 ? 1.016 20.333 -3.611 1.00 80.44 250 ASN A CA 1
ATOM 1911 C C . ASN A 1 250 ? 0.991 20.211 -2.076 1.00 80.44 250 ASN A C 1
ATOM 1913 O O . ASN A 1 250 ? 0.336 19.334 -1.522 1.00 80.44 250 ASN A O 1
ATOM 1917 N N . LEU A 1 251 ? 1.723 21.089 -1.393 1.00 79.00 251 LEU A N 1
ATOM 1918 C CA . LEU A 1 251 ? 1.815 21.113 0.073 1.00 79.00 251 LEU A CA 1
ATOM 1919 C C . LEU A 1 251 ? 0.657 21.891 0.732 1.00 79.00 251 LEU A C 1
ATOM 1921 O O . LEU A 1 251 ? 0.759 22.282 1.892 1.00 79.00 251 LEU A O 1
ATOM 1925 N N . ASN A 1 252 ? -0.426 22.182 -0.000 1.00 71.62 252 ASN A N 1
ATOM 1926 C CA . ASN A 1 252 ? -1.596 22.828 0.580 1.00 71.62 252 ASN A CA 1
ATOM 1927 C C . ASN A 1 252 ? -2.490 21.767 1.231 1.00 71.62 252 ASN A C 1
ATOM 1929 O O . ASN A 1 252 ? -3.215 21.028 0.568 1.00 71.62 252 ASN A O 1
ATOM 1933 N N . HIS A 1 253 ? -2.406 21.684 2.552 1.00 72.62 253 HIS A N 1
ATOM 1934 C CA . HIS A 1 253 ? -3.085 20.685 3.366 1.00 72.62 253 HIS A CA 1
ATOM 1935 C C . HIS A 1 253 ? -4.444 21.202 3.843 1.00 72.62 253 HIS A C 1
ATOM 1937 O O . HIS A 1 253 ? -4.627 21.481 5.028 1.00 72.62 253 HIS A O 1
ATOM 1943 N N . ASP A 1 254 ? -5.390 21.363 2.913 1.00 90.06 254 ASP A N 1
ATOM 1944 C CA . ASP A 1 254 ? -6.732 21.838 3.253 1.00 90.06 254 ASP A CA 1
ATOM 1945 C C . ASP A 1 254 ? -7.392 20.940 4.313 1.00 90.06 254 ASP A C 1
ATOM 1947 O O . ASP A 1 254 ? -7.458 19.713 4.185 1.00 90.06 254 ASP A O 1
ATOM 1951 N N . PHE A 1 255 ? -7.904 21.577 5.366 1.00 94.94 255 PHE A N 1
ATOM 1952 C CA . PHE A 1 255 ? -8.524 20.900 6.501 1.00 94.94 255 PHE A CA 1
ATOM 1953 C C . PHE A 1 255 ? -9.713 20.027 6.072 1.00 94.94 255 PHE A C 1
ATOM 1955 O O . PHE A 1 255 ? -9.886 18.914 6.576 1.00 94.94 255 PHE A O 1
ATOM 1962 N N . GLY A 1 256 ? -10.536 20.524 5.143 1.00 96.12 256 GLY A N 1
ATOM 1963 C CA . GLY A 1 256 ? -11.706 19.816 4.634 1.00 96.12 256 GLY A CA 1
ATOM 1964 C C . GLY A 1 256 ? -11.316 18.566 3.852 1.00 96.12 256 GLY A C 1
ATOM 1965 O O . GLY A 1 256 ? -11.873 17.496 4.104 1.00 96.12 256 GLY A O 1
ATOM 1966 N N . ILE A 1 257 ? -10.318 18.676 2.971 1.00 95.88 257 ILE A N 1
ATOM 1967 C CA . ILE A 1 257 ? -9.776 17.541 2.208 1.00 95.88 257 ILE A CA 1
ATOM 1968 C C . ILE A 1 257 ? -9.204 16.478 3.155 1.00 95.88 257 ILE A C 1
ATOM 1970 O O . ILE A 1 257 ? -9.491 15.295 2.980 1.00 95.88 257 ILE A O 1
ATOM 1974 N N . LEU A 1 258 ? -8.455 16.867 4.194 1.00 96.81 258 LEU A N 1
ATOM 1975 C CA . LEU A 1 258 ? -7.887 15.915 5.159 1.00 96.81 258 LEU A CA 1
ATOM 1976 C C . LEU A 1 258 ? -8.952 15.197 5.998 1.00 96.81 258 LEU A C 1
ATOM 1978 O O . LEU A 1 258 ? -8.850 13.981 6.193 1.00 96.81 258 LEU A O 1
ATOM 1982 N N . LYS A 1 259 ? -9.997 15.904 6.455 1.00 97.75 259 LYS A N 1
ATOM 1983 C CA . LYS A 1 259 ? -11.139 15.260 7.130 1.00 97.75 259 LYS A CA 1
ATOM 1984 C C . LYS A 1 259 ? -11.878 14.308 6.194 1.00 97.75 259 LYS A C 1
ATOM 1986 O O . LYS A 1 259 ? -12.224 13.201 6.603 1.00 97.75 259 LYS A O 1
ATOM 1991 N N . GLU A 1 260 ? -12.094 14.694 4.940 1.00 97.88 260 GLU A N 1
ATOM 1992 C CA . GLU A 1 260 ? -12.754 13.828 3.962 1.00 97.88 260 GLU A CA 1
ATOM 1993 C C . GLU A 1 260 ? -11.897 12.587 3.641 1.00 97.88 260 GLU A C 1
ATOM 1995 O O . GLU A 1 260 ? -12.427 11.476 3.607 1.00 97.88 260 GLU A O 1
ATOM 2000 N N . ALA A 1 261 ? -10.574 12.737 3.508 1.00 98.25 261 ALA A N 1
ATOM 2001 C CA . ALA A 1 261 ? -9.637 11.629 3.315 1.00 98.25 261 ALA A CA 1
ATOM 2002 C C . ALA A 1 261 ? -9.647 10.649 4.496 1.00 98.25 261 ALA A C 1
ATOM 2004 O O . ALA A 1 261 ? -9.751 9.438 4.283 1.00 98.25 261 ALA A O 1
ATOM 2005 N N . ALA A 1 262 ? -9.605 11.152 5.736 1.00 98.56 262 ALA A N 1
ATOM 2006 C CA . ALA A 1 262 ? -9.711 10.330 6.943 1.00 98.56 262 ALA A CA 1
ATOM 2007 C C . ALA A 1 262 ? -11.029 9.547 6.974 1.00 98.56 262 ALA A C 1
ATOM 2009 O O . ALA A 1 262 ? -11.021 8.323 7.131 1.00 98.56 262 ALA A O 1
ATOM 2010 N N . LYS A 1 263 ? -12.148 10.228 6.714 1.00 98.62 263 LYS A N 1
ATOM 2011 C CA . LYS A 1 263 ? -13.487 9.629 6.677 1.00 98.62 263 LYS A CA 1
ATOM 2012 C C . LYS A 1 263 ? -13.613 8.524 5.632 1.00 98.62 263 LYS A C 1
ATOM 2014 O O . LYS A 1 263 ? -14.182 7.464 5.907 1.00 98.62 263 LYS A O 1
ATOM 2019 N N . ILE A 1 264 ? -13.103 8.758 4.422 1.00 98.75 264 ILE A N 1
ATOM 2020 C CA . ILE A 1 264 ? -13.085 7.741 3.365 1.00 98.75 264 ILE A CA 1
ATOM 2021 C C . ILE A 1 264 ? -12.206 6.562 3.789 1.00 98.75 264 ILE A C 1
ATOM 2023 O O . ILE A 1 264 ? -12.632 5.416 3.646 1.00 98.75 264 ILE A O 1
ATOM 2027 N N . SER A 1 265 ? -11.028 6.830 4.355 1.00 98.81 265 SER A N 1
ATOM 2028 C CA . SER A 1 265 ? -10.069 5.800 4.763 1.00 98.81 265 SER A CA 1
ATOM 2029 C C . SER A 1 265 ? -10.641 4.862 5.820 1.00 98.81 265 SER A C 1
ATOM 2031 O O . SER A 1 265 ? -10.587 3.652 5.630 1.00 98.81 265 SER A O 1
ATOM 2033 N N . VAL A 1 266 ? -11.270 5.381 6.879 1.00 98.69 266 VAL A N 1
ATOM 2034 C CA . VAL A 1 266 ? -11.895 4.548 7.926 1.00 98.69 266 VAL A CA 1
ATOM 2035 C C . VAL A 1 266 ? -12.992 3.644 7.346 1.00 98.69 266 VAL A C 1
ATOM 2037 O O . VAL A 1 266 ? -13.032 2.435 7.611 1.00 98.69 266 VAL A O 1
ATOM 2040 N N . LYS A 1 267 ? -13.855 4.191 6.478 1.00 98.50 267 LYS A N 1
ATOM 2041 C CA . LYS A 1 267 ? -14.910 3.409 5.809 1.00 98.50 267 LYS A CA 1
ATOM 2042 C C . LYS A 1 267 ? -14.343 2.348 4.870 1.00 98.50 267 LYS A C 1
ATOM 2044 O O . LYS A 1 267 ? -14.835 1.219 4.855 1.00 98.50 267 LYS A O 1
ATOM 2049 N N . LEU A 1 268 ? -13.320 2.699 4.096 1.00 98.75 268 LEU A N 1
ATOM 2050 C CA . LEU A 1 268 ? -12.664 1.777 3.178 1.00 98.75 268 LEU A CA 1
ATOM 2051 C C . LEU A 1 268 ? -11.961 0.654 3.945 1.00 98.75 268 LEU A C 1
ATOM 2053 O O . LEU A 1 268 ? -12.150 -0.509 3.610 1.00 98.75 268 LEU A O 1
ATOM 2057 N N . ILE A 1 269 ? -11.242 0.973 5.018 1.00 98.75 269 ILE A N 1
ATOM 2058 C CA . ILE A 1 269 ? -10.559 -0.003 5.875 1.00 98.75 269 ILE A CA 1
ATOM 2059 C C . ILE A 1 269 ? -11.547 -0.993 6.486 1.00 98.75 269 ILE A C 1
ATOM 2061 O O . ILE A 1 269 ? -11.286 -2.189 6.454 1.00 98.75 269 ILE A O 1
ATOM 2065 N N . THR A 1 270 ? -12.718 -0.539 6.940 1.00 97.62 270 THR A N 1
ATOM 2066 C CA . THR A 1 270 ? -13.779 -1.440 7.433 1.00 97.62 270 THR A CA 1
ATOM 2067 C C . THR A 1 270 ? -14.187 -2.472 6.367 1.00 97.62 270 THR A C 1
ATOM 2069 O O . THR A 1 270 ? -14.336 -3.667 6.649 1.00 97.62 270 THR A O 1
ATOM 2072 N N . LYS A 1 271 ? -14.331 -2.027 5.111 1.00 97.69 271 LYS A N 1
ATOM 2073 C CA . LYS A 1 271 ? -14.666 -2.896 3.972 1.00 97.69 271 LYS A CA 1
ATOM 2074 C C . LYS A 1 271 ? -13.517 -3.851 3.626 1.00 97.69 271 LYS A C 1
ATOM 2076 O O . LYS A 1 271 ? -13.765 -5.035 3.410 1.00 97.69 271 LYS A O 1
ATOM 2081 N N . LEU A 1 272 ? -12.282 -3.353 3.580 1.00 98.44 272 LEU A N 1
ATOM 2082 C CA . LEU A 1 272 ? -11.093 -4.145 3.250 1.00 98.44 272 LEU A CA 1
ATOM 2083 C C . LEU A 1 272 ? -10.760 -5.164 4.341 1.00 98.44 272 LEU A C 1
ATOM 2085 O O . LEU A 1 272 ? -10.389 -6.287 4.022 1.00 98.44 272 LEU A O 1
ATOM 2089 N N . TYR A 1 273 ? -10.970 -4.828 5.613 1.00 97.56 273 TYR A N 1
ATOM 2090 C CA . TYR A 1 273 ? -10.813 -5.765 6.721 1.00 97.56 273 TYR A CA 1
ATOM 2091 C C . TYR A 1 273 ? -11.737 -6.975 6.568 1.00 97.56 273 TYR A C 1
ATOM 2093 O O . TYR A 1 273 ? -11.285 -8.111 6.674 1.00 97.56 273 TYR A O 1
ATOM 2101 N N . SER A 1 274 ? -13.005 -6.748 6.209 1.00 95.88 274 SER A N 1
ATOM 2102 C CA . SER A 1 274 ? -13.946 -7.843 5.930 1.00 95.88 274 SER A CA 1
ATOM 2103 C C . SER A 1 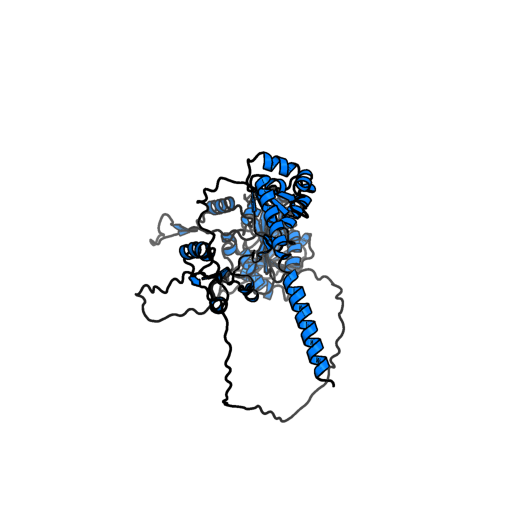274 ? -13.434 -8.769 4.817 1.00 95.88 274 SER A C 1
ATOM 2105 O O . SER A 1 274 ? -13.601 -9.983 4.893 1.00 95.88 274 SER A O 1
ATOM 2107 N N . GLN A 1 275 ? -12.756 -8.212 3.807 1.00 96.31 275 GLN A N 1
ATOM 2108 C CA . GLN A 1 275 ? -12.140 -8.999 2.738 1.00 96.31 275 GLN A CA 1
ATOM 2109 C C . GLN A 1 275 ? -10.901 -9.766 3.200 1.00 96.31 275 GLN A C 1
ATOM 2111 O O . GLN A 1 275 ? -10.793 -10.944 2.866 1.00 96.31 275 GLN A O 1
ATOM 2116 N N . LEU A 1 276 ? -10.018 -9.145 3.993 1.00 96.88 276 LEU A N 1
ATOM 2117 C CA . LEU A 1 276 ? -8.851 -9.806 4.598 1.00 96.88 276 LEU A CA 1
ATOM 2118 C C . LEU A 1 276 ? -9.265 -11.021 5.439 1.00 96.88 276 LEU A C 1
ATOM 2120 O O . LEU A 1 276 ? -8.573 -12.032 5.430 1.00 96.88 276 LEU A O 1
ATOM 2124 N N . GLN A 1 277 ? -10.408 -10.945 6.128 1.00 93.50 277 GLN A N 1
ATOM 2125 C CA . GLN A 1 277 ? -10.952 -12.073 6.893 1.00 93.50 277 GLN A CA 1
ATOM 2126 C C . GLN A 1 277 ? -11.481 -13.204 5.997 1.00 93.50 277 GLN A C 1
ATOM 2128 O O . GLN A 1 277 ? -11.434 -14.369 6.381 1.00 93.50 277 GLN A O 1
ATOM 2133 N N . SER A 1 278 ? -11.995 -12.876 4.809 1.00 94.25 278 SER A N 1
ATOM 2134 C CA . SER A 1 278 ? -12.603 -13.852 3.891 1.00 94.25 278 SER A CA 1
ATOM 2135 C C . SER A 1 278 ? -11.649 -14.437 2.843 1.00 94.25 278 SER A C 1
ATOM 2137 O O . SER A 1 278 ? -11.975 -15.455 2.239 1.00 94.25 278 SER A O 1
ATOM 2139 N N . SER A 1 279 ? -10.499 -13.803 2.598 1.00 94.19 279 SER A N 1
ATOM 2140 C CA . SER A 1 279 ? -9.575 -14.171 1.521 1.00 94.19 279 SER A CA 1
ATOM 2141 C C . SER A 1 279 ? -8.191 -14.510 2.080 1.00 94.19 279 SER A C 1
ATOM 2143 O O . SER A 1 279 ? -7.420 -13.597 2.386 1.00 94.19 279 SER A O 1
ATOM 2145 N N . PRO A 1 280 ? -7.836 -15.804 2.203 1.00 90.69 280 PRO A N 1
ATOM 2146 C CA . PRO A 1 280 ? -6.541 -16.203 2.753 1.00 90.69 280 PRO A CA 1
ATOM 2147 C C . PRO A 1 280 ? -5.366 -15.752 1.873 1.00 90.69 280 PRO A C 1
ATOM 2149 O O . PRO A 1 280 ? -4.290 -15.475 2.400 1.00 90.69 280 PRO A O 1
ATOM 2152 N N . GLU A 1 281 ? -5.595 -15.609 0.564 1.00 94.12 281 GLU A N 1
ATOM 2153 C CA . GLU A 1 281 ? -4.602 -15.213 -0.442 1.00 94.12 281 GLU A CA 1
ATOM 2154 C C . GLU A 1 281 ? -4.113 -13.764 -0.307 1.00 94.12 281 GLU A C 1
ATOM 2156 O O . GLU A 1 281 ? -3.058 -13.425 -0.845 1.00 94.12 281 GLU A O 1
ATOM 2161 N N . ILE A 1 282 ? -4.876 -12.899 0.369 1.00 97.62 282 ILE A N 1
ATOM 2162 C CA . ILE A 1 282 ? -4.529 -11.485 0.542 1.00 97.62 282 ILE A CA 1
ATOM 2163 C C . ILE A 1 282 ? -3.929 -11.306 1.928 1.00 97.62 282 ILE A C 1
ATOM 2165 O O . ILE A 1 282 ? -4.603 -11.509 2.936 1.00 97.62 282 ILE A O 1
ATOM 2169 N N . ASP A 1 283 ? -2.668 -10.899 1.994 1.00 98.06 283 ASP A N 1
ATOM 2170 C CA . ASP A 1 283 ? -1.990 -10.626 3.261 1.00 98.06 283 ASP A CA 1
ATOM 2171 C C . ASP A 1 283 ? -2.198 -9.202 3.747 1.00 98.06 283 ASP A C 1
ATOM 2173 O O . ASP A 1 283 ? -2.431 -8.963 4.934 1.00 98.06 283 ASP A O 1
ATOM 2177 N N . LEU A 1 284 ? -2.119 -8.262 2.813 1.00 98.62 284 LEU A N 1
ATOM 2178 C CA . LEU A 1 284 ? -2.244 -6.848 3.091 1.00 98.62 284 LEU A CA 1
ATOM 2179 C C . LEU A 1 284 ? -2.813 -6.087 1.900 1.00 98.62 284 LEU A C 1
ATOM 2181 O O . LEU A 1 284 ? -2.749 -6.545 0.758 1.00 98.62 284 LEU A O 1
ATOM 2185 N N . PHE A 1 285 ? -3.322 -4.889 2.173 1.00 98.88 285 PHE A N 1
ATOM 2186 C CA . PHE A 1 285 ? -3.643 -3.908 1.140 1.00 98.88 285 PHE A CA 1
ATOM 2187 C C . PHE A 1 285 ? -2.714 -2.698 1.233 1.00 98.88 285 PHE A C 1
ATOM 2189 O O . PHE A 1 285 ? -2.525 -2.150 2.317 1.00 98.88 285 PHE A O 1
ATOM 2196 N N . SER A 1 286 ? -2.194 -2.236 0.095 1.00 98.69 286 SER A N 1
ATOM 2197 C CA . SER A 1 286 ? -1.644 -0.881 -0.036 1.00 98.69 286 SER A CA 1
ATOM 2198 C C . SER A 1 286 ? -2.731 0.046 -0.576 1.00 98.69 286 SER A C 1
ATOM 2200 O O . SER A 1 286 ? -3.267 -0.177 -1.661 1.00 98.69 286 SER A O 1
ATOM 2202 N N . VAL A 1 287 ? -3.094 1.065 0.196 1.00 98.88 287 VAL A N 1
ATOM 2203 C CA . VAL A 1 287 ? -4.157 2.024 -0.108 1.00 98.88 287 VAL A CA 1
ATOM 2204 C C . VAL A 1 287 ? -3.540 3.399 -0.293 1.00 98.88 287 VAL A C 1
ATOM 2206 O O . VAL A 1 287 ? -2.905 3.934 0.614 1.00 98.88 287 VAL A O 1
ATOM 2209 N N . ASN A 1 288 ? -3.770 3.999 -1.457 1.00 98.75 288 ASN A N 1
ATOM 2210 C CA . ASN A 1 288 ? -3.334 5.357 -1.749 1.00 98.75 288 ASN A CA 1
ATOM 2211 C C . ASN A 1 288 ? -4.552 6.246 -2.033 1.00 98.75 288 ASN A C 1
ATOM 2213 O O . ASN A 1 288 ? -5.318 5.975 -2.959 1.00 98.75 288 ASN A O 1
ATOM 2217 N N . VAL A 1 289 ? -4.715 7.310 -1.244 1.00 98.50 289 VAL A N 1
ATOM 2218 C CA . VAL A 1 289 ? -5.818 8.278 -1.349 1.00 98.50 289 VAL A CA 1
ATOM 2219 C C . VAL A 1 289 ? -5.281 9.600 -1.907 1.00 98.50 289 VAL A C 1
ATOM 2221 O O . VAL A 1 289 ? -4.358 10.156 -1.311 1.00 98.50 289 VAL A O 1
ATOM 2224 N N . PRO A 1 290 ? -5.817 10.130 -3.020 1.00 96.75 290 PRO A N 1
ATOM 2225 C CA . PRO A 1 290 ? -5.399 11.421 -3.551 1.00 96.75 290 PRO A CA 1
ATOM 2226 C C . PRO A 1 290 ? -6.032 12.566 -2.754 1.00 96.75 290 PRO A C 1
ATOM 2228 O O . PRO A 1 290 ? -7.253 12.674 -2.664 1.00 96.75 290 PRO A O 1
ATOM 2231 N N . LEU A 1 291 ? -5.205 13.456 -2.210 1.00 96.19 291 LEU A N 1
ATOM 2232 C CA . LEU A 1 291 ? -5.605 14.722 -1.597 1.00 96.19 291 LEU A CA 1
ATOM 2233 C C . LEU A 1 291 ? -5.897 15.761 -2.689 1.00 96.19 291 LEU A C 1
ATOM 2235 O O . LEU A 1 291 ? -5.192 16.759 -2.830 1.00 96.19 291 LEU A O 1
ATOM 2239 N N . ALA A 1 292 ? -6.910 15.475 -3.502 1.00 93.69 292 ALA A N 1
ATOM 2240 C CA . ALA A 1 292 ? -7.424 16.369 -4.531 1.00 93.69 292 ALA A CA 1
ATOM 2241 C C . ALA A 1 292 ? -8.685 17.089 -4.035 1.00 93.69 292 ALA A C 1
ATOM 2243 O O . ALA A 1 292 ? -9.421 16.567 -3.199 1.00 93.69 292 ALA A O 1
ATOM 2244 N N . GLU A 1 293 ? -8.985 18.263 -4.593 1.00 93.38 293 GLU A N 1
ATOM 2245 C CA . GLU A 1 293 ? -10.225 19.001 -4.291 1.00 93.38 293 GLU A CA 1
ATOM 2246 C C . GLU A 1 293 ? -11.486 18.205 -4.671 1.00 93.38 293 GLU A C 1
ATOM 2248 O O . GLU A 1 293 ? -12.550 18.369 -4.075 1.00 93.38 293 GLU A O 1
ATOM 2253 N N . SER A 1 294 ? -11.358 17.307 -5.651 1.00 93.62 294 SER A N 1
ATOM 2254 C CA . SER A 1 294 ? -12.410 16.401 -6.113 1.00 93.62 294 SER A CA 1
ATOM 2255 C C . SER A 1 294 ? -12.704 15.251 -5.135 1.00 93.62 294 SER A C 1
ATOM 2257 O O . SER A 1 294 ? -13.702 14.540 -5.312 1.00 93.62 294 SER A O 1
ATOM 2259 N N . LEU A 1 295 ? -11.874 15.058 -4.098 1.00 96.31 295 LEU A N 1
ATOM 2260 C CA . LEU A 1 295 ? -12.012 13.974 -3.131 1.00 96.31 295 LEU A CA 1
ATOM 2261 C C . LEU A 1 295 ? -13.324 14.105 -2.347 1.00 96.31 295 LEU A C 1
ATOM 2263 O O . LEU A 1 295 ? -13.527 15.042 -1.574 1.00 96.31 295 LEU A O 1
ATOM 2267 N N . LYS A 1 296 ? -14.227 13.137 -2.520 1.00 97.69 296 LYS A N 1
ATOM 2268 C CA . LYS A 1 296 ? -15.513 13.113 -1.827 1.00 97.69 296 LYS A CA 1
ATOM 2269 C C . LYS A 1 296 ? -16.047 11.703 -1.640 1.00 97.69 296 LYS A C 1
ATOM 2271 O O . LYS A 1 296 ? -16.166 10.926 -2.593 1.00 97.69 296 LYS A O 1
ATOM 2276 N N . LEU A 1 297 ? -16.475 11.399 -0.415 1.00 97.56 297 LEU A N 1
ATOM 2277 C CA . LEU A 1 297 ? -17.107 10.130 -0.086 1.00 97.56 297 LEU A CA 1
ATOM 2278 C C . LEU A 1 297 ? -18.347 9.899 -0.961 1.00 97.56 297 LEU A C 1
ATOM 2280 O O . LEU A 1 297 ? -19.225 10.755 -1.066 1.00 97.56 297 LEU A O 1
ATOM 2284 N N . GLY A 1 298 ? -18.415 8.717 -1.574 1.00 96.19 298 GLY A N 1
ATOM 2285 C CA . GLY A 1 298 ? -19.512 8.316 -2.457 1.00 96.19 298 GLY A CA 1
ATOM 2286 C C . GLY A 1 298 ? -19.426 8.863 -3.885 1.00 96.19 298 GLY A C 1
ATOM 2287 O O . GLY A 1 298 ? -20.261 8.490 -4.703 1.00 96.19 298 GLY A O 1
ATOM 2288 N N . LYS A 1 299 ? -18.435 9.709 -4.206 1.00 97.69 299 LYS A N 1
ATOM 2289 C CA . LYS A 1 299 ? -18.191 10.201 -5.574 1.00 97.69 299 LYS A CA 1
ATOM 2290 C C . LYS A 1 299 ? -16.836 9.773 -6.122 1.00 97.69 299 LYS A C 1
ATOM 2292 O O . LYS A 1 299 ? -16.759 9.365 -7.278 1.00 97.69 299 LYS A O 1
ATOM 2297 N N . THR A 1 300 ? -15.779 9.865 -5.315 1.00 98.19 300 THR A N 1
ATOM 2298 C CA . THR A 1 300 ? -14.441 9.433 -5.728 1.00 98.19 300 THR A CA 1
ATOM 2299 C C . THR A 1 300 ? -14.447 7.933 -5.977 1.00 98.19 300 THR A C 1
ATOM 2301 O O . THR A 1 300 ? -14.881 7.155 -5.122 1.00 98.19 300 THR A O 1
ATOM 2304 N N . ARG A 1 301 ? -13.985 7.529 -7.162 1.00 98.38 301 ARG A N 1
ATOM 2305 C CA . ARG A 1 301 ? -13.903 6.117 -7.529 1.00 98.38 301 ARG A CA 1
ATOM 2306 C C . ARG A 1 301 ? -12.754 5.445 -6.779 1.00 98.38 301 ARG A C 1
ATOM 2308 O O . ARG A 1 301 ? -11.729 6.065 -6.497 1.00 98.38 301 ARG A O 1
ATOM 2315 N N . ILE A 1 302 ? -12.960 4.178 -6.435 1.00 98.75 302 ILE A N 1
ATOM 2316 C CA . ILE A 1 302 ? -12.002 3.339 -5.713 1.00 98.75 302 ILE A CA 1
ATOM 2317 C C . ILE A 1 302 ? -11.746 2.119 -6.590 1.00 98.75 302 ILE A C 1
ATOM 2319 O O . ILE A 1 302 ? -12.688 1.391 -6.906 1.00 98.75 302 ILE A O 1
ATOM 2323 N N . HIS A 1 303 ? -10.495 1.899 -6.977 1.00 98.56 303 HIS A N 1
ATOM 2324 C CA . HIS A 1 303 ? -10.116 0.835 -7.896 1.00 98.56 303 HIS A CA 1
ATOM 2325 C C . HIS A 1 303 ? -9.122 -0.121 -7.248 1.00 98.56 303 HIS A C 1
ATOM 2327 O O . HIS A 1 303 ? -8.134 0.306 -6.652 1.00 98.56 303 HIS A O 1
ATOM 2333 N N . TYR A 1 304 ? -9.353 -1.424 -7.428 1.00 98.62 304 TYR A N 1
ATOM 2334 C CA . TYR A 1 304 ? -8.278 -2.391 -7.249 1.00 98.62 304 TYR A CA 1
ATOM 2335 C C . TYR A 1 304 ? -7.293 -2.246 -8.397 1.00 98.62 304 TYR A C 1
ATOM 2337 O O . TYR A 1 304 ? -7.731 -2.249 -9.547 1.00 98.62 304 TYR A O 1
ATOM 2345 N N . ALA A 1 305 ? -6.000 -2.128 -8.117 1.00 97.75 305 ALA A N 1
ATOM 2346 C CA . ALA A 1 305 ? -5.003 -1.937 -9.162 1.00 97.75 305 ALA A CA 1
ATOM 2347 C C . ALA A 1 305 ? -3.688 -2.668 -8.847 1.00 97.75 305 ALA A C 1
ATOM 2349 O O . ALA A 1 305 ? -3.273 -2.703 -7.689 1.00 97.75 305 ALA A O 1
ATOM 2350 N N . PRO A 1 306 ? -3.020 -3.263 -9.851 1.00 97.19 306 PRO A N 1
ATOM 2351 C CA . PRO A 1 306 ? -1.689 -3.832 -9.691 1.00 97.19 306 PRO A CA 1
ATOM 2352 C C . PRO A 1 306 ? -0.623 -2.737 -9.554 1.00 97.19 306 PRO A C 1
ATOM 2354 O O . PRO A 1 306 ? -0.805 -1.598 -9.984 1.00 97.19 306 PRO A O 1
ATOM 2357 N N . VAL A 1 307 ? 0.527 -3.106 -8.992 1.00 97.06 307 VAL A N 1
ATOM 2358 C CA . VAL A 1 307 ? 1.676 -2.204 -8.839 1.00 97.06 307 VAL A CA 1
ATOM 2359 C C . VAL A 1 307 ? 2.296 -1.871 -10.196 1.00 97.06 307 VAL A C 1
ATOM 2361 O O . VAL A 1 307 ? 2.738 -2.776 -10.912 1.00 97.06 307 VAL A O 1
ATOM 2364 N N . PHE A 1 308 ? 2.423 -0.580 -10.508 1.00 96.81 308 PHE A N 1
ATOM 2365 C CA . PHE A 1 308 ? 3.175 -0.104 -11.669 1.00 96.81 308 PHE A CA 1
ATOM 2366 C C . PHE A 1 308 ? 4.660 -0.484 -11.567 1.00 96.81 308 PHE A C 1
ATOM 2368 O O . PHE A 1 308 ? 5.325 -0.195 -10.569 1.00 96.81 308 PHE A O 1
ATOM 2375 N N . GLN A 1 309 ? 5.190 -1.123 -12.611 1.00 94.44 309 GLN A N 1
ATOM 2376 C CA . GLN A 1 309 ? 6.570 -1.606 -12.663 1.00 94.44 309 GLN A CA 1
ATOM 2377 C C . GLN A 1 309 ? 7.486 -0.578 -13.335 1.00 94.44 309 GLN A C 1
ATOM 2379 O O . GLN A 1 309 ? 7.573 -0.503 -14.558 1.00 94.44 309 GLN A O 1
ATOM 2384 N N . ASN A 1 310 ? 8.202 0.194 -12.524 1.00 93.75 310 ASN A N 1
ATOM 2385 C CA . ASN A 1 310 ? 9.170 1.206 -12.947 1.00 93.75 310 ASN A CA 1
ATOM 2386 C C . ASN A 1 310 ? 10.552 0.981 -12.309 1.00 93.75 310 ASN A C 1
ATOM 2388 O O . ASN A 1 310 ? 10.723 0.145 -11.417 1.00 93.75 310 ASN A O 1
ATOM 2392 N N . ARG A 1 311 ? 11.561 1.706 -12.808 1.00 93.00 311 ARG A N 1
ATOM 2393 C CA . ARG A 1 311 ? 12.968 1.591 -12.389 1.00 93.00 311 ARG A CA 1
ATOM 2394 C C . ARG A 1 311 ? 13.579 2.968 -12.141 1.00 93.00 311 ARG A C 1
ATOM 2396 O O . ARG A 1 311 ? 13.251 3.920 -12.842 1.00 93.00 311 ARG A O 1
ATOM 2403 N N . TRP A 1 312 ? 14.478 3.056 -11.164 1.00 91.12 312 TRP A N 1
ATOM 2404 C CA . TRP A 1 312 ? 15.295 4.245 -10.947 1.00 91.12 312 TRP A CA 1
ATOM 2405 C C . TRP A 1 312 ? 16.491 4.237 -11.905 1.00 91.12 312 TRP A C 1
ATOM 2407 O O . TRP A 1 312 ? 17.036 3.179 -12.223 1.00 91.12 312 TRP A O 1
ATOM 2417 N N . ALA A 1 313 ? 16.935 5.429 -12.306 1.00 91.19 313 ALA A N 1
ATOM 2418 C CA . ALA A 1 313 ? 18.342 5.651 -12.631 1.00 91.19 313 ALA A CA 1
ATOM 2419 C C . ALA A 1 313 ? 19.154 5.764 -11.318 1.00 91.19 313 ALA A C 1
ATOM 2421 O O . ALA A 1 313 ? 18.726 5.277 -10.272 1.00 91.19 313 ALA A O 1
ATOM 2422 N N . SER A 1 314 ? 20.320 6.415 -11.320 1.00 94.31 314 SER A N 1
ATOM 2423 C CA . SER A 1 314 ? 20.986 6.721 -10.048 1.00 94.31 314 SER A CA 1
ATOM 2424 C C . SER A 1 314 ? 20.121 7.662 -9.201 1.00 94.31 314 SER A C 1
ATOM 2426 O O . SER A 1 314 ? 19.671 8.698 -9.685 1.00 94.31 314 SER A O 1
ATOM 2428 N N . ILE A 1 315 ? 19.928 7.318 -7.927 1.00 95.38 315 ILE A N 1
ATOM 2429 C CA . ILE A 1 315 ? 19.284 8.179 -6.918 1.00 95.38 315 ILE A CA 1
ATOM 2430 C C . ILE A 1 315 ? 20.295 9.066 -6.176 1.00 95.38 315 ILE A C 1
ATOM 2432 O O . ILE A 1 315 ? 19.925 9.807 -5.269 1.00 95.38 315 ILE A O 1
ATOM 2436 N N . TYR A 1 316 ? 21.568 9.001 -6.571 1.00 96.81 316 TYR A N 1
ATOM 2437 C CA . TYR A 1 316 ? 22.646 9.842 -6.066 1.00 96.81 316 TYR A CA 1
ATOM 2438 C C . TYR A 1 316 ? 23.355 10.573 -7.207 1.00 96.81 316 TYR A C 1
ATOM 2440 O O . TYR A 1 316 ? 23.534 10.025 -8.298 1.00 96.81 316 TYR A O 1
ATOM 2448 N N . ALA A 1 317 ? 23.819 11.788 -6.927 1.00 95.94 317 ALA A N 1
ATOM 2449 C CA . ALA A 1 317 ? 24.661 12.578 -7.820 1.00 95.94 317 ALA A CA 1
ATOM 2450 C C . ALA A 1 317 ? 25.996 12.911 -7.135 1.00 95.94 317 ALA A C 1
ATOM 2452 O O . ALA A 1 317 ? 26.008 13.142 -5.924 1.00 95.94 317 ALA A O 1
ATOM 2453 N N . PRO A 1 318 ? 27.123 12.957 -7.865 1.00 96.06 318 PRO A N 1
ATOM 2454 C CA . PRO A 1 318 ? 28.393 13.375 -7.283 1.00 96.06 318 PRO A CA 1
ATOM 2455 C C . PRO A 1 318 ? 28.306 14.827 -6.795 1.00 96.06 318 PRO A C 1
ATOM 2457 O O . PRO A 1 318 ? 27.726 15.690 -7.460 1.00 96.06 318 PRO A O 1
ATOM 2460 N N . ALA A 1 319 ? 28.888 15.110 -5.633 1.00 94.75 319 ALA A N 1
ATOM 2461 C CA . ALA A 1 319 ? 29.093 16.483 -5.190 1.00 94.75 319 ALA A CA 1
ATOM 2462 C C . ALA A 1 319 ? 30.153 17.166 -6.070 1.00 94.75 319 ALA A C 1
ATOM 2464 O O . ALA A 1 319 ? 31.035 16.509 -6.620 1.00 94.75 319 ALA A O 1
ATOM 2465 N N . GLN A 1 320 ? 30.093 18.498 -6.173 1.00 92.38 320 GLN A N 1
ATOM 2466 C CA . GLN A 1 320 ? 31.029 19.263 -7.010 1.00 92.38 320 GLN A CA 1
ATOM 2467 C C . GLN A 1 320 ? 32.486 19.146 -6.539 1.00 92.38 320 GLN A C 1
ATOM 2469 O O . GLN A 1 320 ? 33.401 19.198 -7.361 1.00 92.38 320 GLN A O 1
ATOM 2474 N N . HIS A 1 321 ? 32.706 18.973 -5.232 1.00 92.50 321 HIS A N 1
ATOM 2475 C CA . HIS A 1 321 ? 34.036 18.922 -4.634 1.00 92.50 321 HIS A CA 1
ATOM 2476 C C . HIS A 1 321 ? 34.172 17.758 -3.635 1.00 92.50 321 HIS A C 1
ATOM 2478 O O . HIS A 1 321 ? 33.195 17.406 -2.958 1.00 92.50 321 HIS A O 1
ATOM 2484 N N . PRO A 1 322 ? 35.379 17.170 -3.509 1.00 93.06 322 PRO A N 1
ATOM 2485 C CA . PRO A 1 322 ? 35.701 16.261 -2.415 1.00 93.06 322 PRO A CA 1
ATOM 2486 C C . PRO A 1 322 ? 35.521 16.926 -1.042 1.00 93.06 322 PRO A C 1
ATOM 2488 O O . PRO A 1 322 ? 35.494 18.152 -0.943 1.00 93.06 322 PRO A O 1
ATOM 2491 N N . ASN A 1 323 ? 35.406 16.127 0.020 1.00 94.06 323 ASN A N 1
ATOM 2492 C CA . ASN A 1 323 ? 35.406 16.665 1.384 1.00 94.06 323 ASN A CA 1
ATOM 2493 C C . ASN A 1 323 ? 36.797 17.203 1.775 1.00 94.06 323 ASN A C 1
ATOM 2495 O O . ASN A 1 323 ? 37.768 17.029 1.039 1.00 94.06 323 ASN A O 1
ATOM 2499 N N . ASP A 1 324 ? 36.919 17.775 2.975 1.00 93.94 324 ASP A N 1
ATOM 2500 C CA . ASP A 1 324 ? 38.178 18.340 3.498 1.00 93.94 324 ASP A CA 1
ATOM 2501 C C . ASP A 1 324 ? 39.355 17.343 3.530 1.00 93.94 324 ASP A C 1
ATOM 2503 O O . ASP A 1 324 ? 40.513 17.739 3.643 1.00 93.94 324 ASP A O 1
ATOM 2507 N N . LYS A 1 325 ? 39.077 16.037 3.427 1.00 95.31 325 LYS A N 1
ATOM 2508 C CA . LYS A 1 325 ? 40.070 14.954 3.381 1.00 95.31 325 LYS A CA 1
ATOM 2509 C C . LYS A 1 325 ? 40.362 14.459 1.957 1.00 95.31 325 LYS A C 1
ATOM 2511 O O . LYS A 1 325 ? 41.039 13.447 1.800 1.00 95.31 325 LYS A O 1
ATOM 2516 N N . GLY A 1 326 ? 39.839 15.122 0.925 1.00 94.75 326 GLY A N 1
ATOM 2517 C CA . GLY A 1 326 ? 40.006 14.735 -0.478 1.00 94.75 326 GLY A CA 1
ATOM 2518 C C . GLY A 1 326 ? 39.141 13.550 -0.926 1.00 94.75 326 GLY A C 1
ATOM 2519 O O . GLY A 1 326 ? 39.391 12.989 -1.989 1.00 94.75 326 GLY A O 1
ATOM 2520 N N . GLN A 1 327 ? 38.130 13.148 -0.149 1.00 96.25 327 GLN A N 1
ATOM 2521 C CA . GLN A 1 327 ? 37.281 11.994 -0.473 1.00 96.25 327 GLN A CA 1
ATOM 2522 C C . GLN A 1 327 ? 36.089 12.399 -1.344 1.00 96.25 327 GLN A C 1
ATOM 2524 O O . GLN A 1 327 ? 35.477 13.442 -1.111 1.00 96.25 327 GLN A O 1
ATOM 2529 N N . LEU A 1 328 ? 35.728 11.550 -2.312 1.00 96.62 328 LEU A N 1
ATOM 2530 C CA . LEU A 1 328 ? 34.528 11.733 -3.133 1.00 96.62 328 LEU A CA 1
ATOM 2531 C C . LEU A 1 328 ? 33.267 11.772 -2.261 1.00 96.62 328 LEU A C 1
ATOM 2533 O O . LEU A 1 328 ? 33.152 11.036 -1.281 1.00 96.62 328 LEU A O 1
ATOM 2537 N N . GLN A 1 329 ? 32.313 12.615 -2.647 1.00 95.94 329 GLN A N 1
ATOM 2538 C CA . GLN A 1 329 ? 31.032 12.770 -1.963 1.00 95.94 329 GLN A CA 1
ATOM 2539 C C . GLN A 1 329 ? 29.888 12.603 -2.960 1.00 95.94 329 GLN A C 1
ATOM 2541 O O . GLN A 1 329 ? 30.011 12.985 -4.125 1.00 95.94 329 GLN A O 1
ATOM 2546 N N . PHE A 1 330 ? 28.767 12.066 -2.486 1.00 96.81 330 PHE A N 1
ATOM 2547 C CA . PHE A 1 330 ? 27.559 11.862 -3.275 1.00 96.81 330 PHE A CA 1
ATOM 2548 C C . PHE A 1 330 ? 26.351 12.385 -2.502 1.00 96.81 330 PHE A C 1
ATOM 2550 O O . PHE A 1 330 ? 26.197 12.110 -1.314 1.00 96.81 330 PHE A O 1
ATOM 2557 N N . ASN A 1 331 ? 25.490 13.126 -3.188 1.00 95.62 331 ASN A N 1
ATOM 2558 C CA . ASN A 1 331 ? 24.284 13.728 -2.640 1.00 95.62 331 ASN A CA 1
ATOM 2559 C C . ASN A 1 331 ? 23.058 12.928 -3.071 1.00 95.62 331 ASN A C 1
ATOM 2561 O O . ASN A 1 331 ? 22.995 12.463 -4.210 1.00 95.62 331 ASN A O 1
ATOM 2565 N N . TRP A 1 332 ? 22.070 12.812 -2.184 1.00 94.94 332 TRP A N 1
ATOM 2566 C CA . TRP A 1 332 ? 20.751 12.282 -2.528 1.00 94.94 332 TRP A CA 1
ATOM 2567 C C . TRP A 1 332 ? 20.100 13.156 -3.608 1.00 94.94 332 TRP A C 1
ATOM 2569 O O . TRP A 1 332 ? 19.921 14.358 -3.409 1.00 94.94 332 TRP A O 1
ATOM 2579 N N . ALA A 1 333 ? 19.786 12.562 -4.757 1.00 95.38 333 ALA A N 1
ATOM 2580 C CA . ALA A 1 333 ? 19.302 13.265 -5.943 1.00 95.38 333 ALA A CA 1
ATOM 2581 C C . ALA A 1 333 ? 18.398 12.382 -6.838 1.00 95.38 333 ALA A C 1
ATOM 2583 O O . ALA A 1 333 ? 18.693 12.207 -8.021 1.00 95.38 333 ALA A O 1
ATOM 2584 N N . PRO A 1 334 ? 17.301 11.802 -6.316 1.00 93.62 334 PRO A N 1
ATOM 2585 C CA . PRO A 1 334 ? 16.356 11.042 -7.131 1.00 93.62 334 PRO A CA 1
ATOM 2586 C C . PRO A 1 334 ? 15.617 11.941 -8.137 1.00 93.62 334 PRO A C 1
ATOM 2588 O O . PRO A 1 334 ? 15.146 13.030 -7.799 1.00 93.62 334 PRO A O 1
ATOM 2591 N N . ASP A 1 335 ? 15.441 11.459 -9.369 1.00 93.12 335 ASP A N 1
ATOM 2592 C CA . ASP A 1 335 ? 14.666 12.166 -10.395 1.00 93.12 335 ASP A CA 1
ATOM 2593 C C . ASP A 1 335 ? 13.168 11.828 -10.310 1.00 93.12 335 ASP A C 1
ATOM 2595 O O . ASP A 1 335 ? 12.623 11.003 -11.050 1.00 93.12 335 ASP A O 1
ATOM 2599 N N . PHE A 1 336 ? 12.470 12.499 -9.394 1.00 91.56 336 PHE A N 1
ATOM 2600 C CA . PHE A 1 336 ? 11.019 12.358 -9.245 1.00 91.56 336 PHE A CA 1
ATOM 2601 C C . PHE A 1 336 ? 10.229 12.829 -10.472 1.00 91.56 336 PHE A C 1
ATOM 2603 O O . PHE A 1 336 ? 9.123 12.341 -10.716 1.00 91.56 336 PHE A O 1
ATOM 2610 N N . LYS A 1 337 ? 10.780 13.760 -11.265 1.00 91.62 337 LYS A N 1
ATOM 2611 C CA . LYS A 1 337 ? 10.123 14.237 -12.489 1.00 91.62 337 LYS A CA 1
ATOM 2612 C C . LYS A 1 337 ? 10.106 13.134 -13.536 1.00 91.62 337 LYS A C 1
ATOM 2614 O O . LYS A 1 337 ? 9.095 12.974 -14.217 1.00 91.62 337 LYS A O 1
ATOM 2619 N N . GLN A 1 338 ? 11.191 12.373 -13.654 1.00 91.19 338 GLN A N 1
ATOM 2620 C CA . GLN A 1 338 ? 11.246 11.226 -14.551 1.00 91.19 338 GLN A CA 1
ATOM 2621 C C . GLN A 1 338 ? 10.244 10.147 -14.133 1.00 91.19 338 GLN A C 1
ATOM 2623 O O . GLN A 1 338 ? 9.458 9.710 -14.968 1.00 91.19 338 GLN A O 1
ATOM 2628 N N . VAL A 1 339 ? 10.158 9.820 -12.841 1.00 90.31 339 VAL A N 1
ATOM 2629 C CA . VAL A 1 339 ? 9.168 8.847 -12.342 1.00 90.31 339 VAL A CA 1
ATOM 2630 C C . VAL A 1 339 ? 7.729 9.289 -12.602 1.00 90.31 339 VAL A C 1
ATOM 2632 O O . VAL A 1 339 ? 6.896 8.476 -13.003 1.00 90.31 339 VAL A O 1
ATOM 2635 N N . TYR A 1 340 ? 7.426 10.577 -12.432 1.00 89.75 340 TYR A N 1
ATOM 2636 C CA . TYR A 1 340 ? 6.117 11.122 -12.790 1.00 89.75 340 TYR A CA 1
ATOM 2637 C C . TYR A 1 340 ? 5.829 10.985 -14.295 1.00 89.75 340 TYR A C 1
ATOM 2639 O O . TYR A 1 340 ? 4.745 10.544 -14.676 1.00 89.75 340 TYR A O 1
ATOM 2647 N N . LYS A 1 341 ? 6.805 11.301 -15.157 1.00 92.00 341 LYS A N 1
ATOM 2648 C CA . LYS A 1 341 ? 6.681 11.126 -16.615 1.00 92.00 341 LYS A CA 1
ATOM 2649 C C . LYS A 1 341 ? 6.466 9.666 -17.007 1.00 92.00 341 LYS A C 1
ATOM 2651 O O . LYS A 1 341 ? 5.682 9.411 -17.914 1.00 92.00 341 LYS A O 1
ATOM 2656 N N . ASP A 1 342 ? 7.126 8.726 -16.341 1.00 89.19 342 ASP A N 1
ATOM 2657 C CA . ASP A 1 342 ? 6.939 7.299 -16.607 1.00 89.19 342 ASP A CA 1
ATOM 2658 C C . ASP A 1 342 ? 5.524 6.847 -16.242 1.00 89.19 342 ASP A C 1
ATOM 2660 O O . ASP A 1 342 ? 4.881 6.173 -17.042 1.00 89.19 342 ASP A O 1
ATOM 2664 N N . GLY A 1 343 ? 4.985 7.319 -15.113 1.00 88.38 343 GLY A N 1
ATOM 2665 C CA . GLY A 1 343 ? 3.579 7.097 -14.765 1.00 88.38 343 GLY A CA 1
ATOM 2666 C C . GLY A 1 343 ? 2.601 7.703 -15.781 1.00 88.38 343 GLY A C 1
ATOM 2667 O O . GLY A 1 343 ? 1.586 7.094 -16.097 1.00 88.38 343 GLY A O 1
ATOM 2668 N N . LEU A 1 344 ? 2.910 8.875 -16.351 1.00 90.81 344 LEU A N 1
ATOM 2669 C CA . LEU A 1 344 ? 2.083 9.482 -17.403 1.00 90.81 344 LEU A CA 1
ATOM 2670 C C . LEU A 1 344 ? 2.105 8.704 -18.726 1.00 90.81 344 LEU A C 1
ATOM 2672 O O . LEU A 1 344 ? 1.107 8.745 -19.447 1.00 90.81 344 LEU A O 1
ATO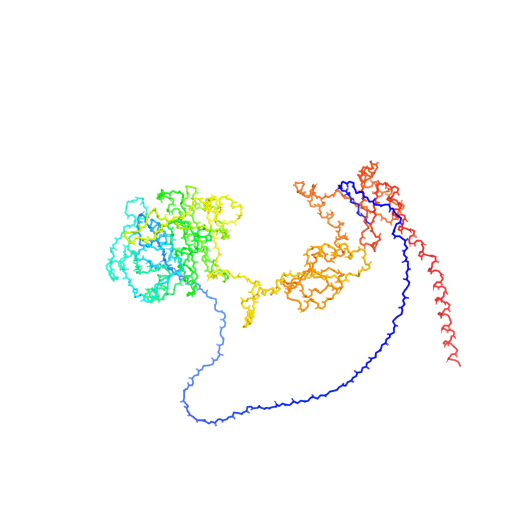M 2676 N N . ARG A 1 345 ? 3.206 8.015 -19.041 1.00 91.62 345 ARG A N 1
ATOM 2677 C CA . ARG A 1 345 ? 3.337 7.151 -20.229 1.00 91.62 345 ARG A CA 1
ATOM 2678 C C . ARG A 1 345 ? 2.665 5.790 -20.047 1.00 91.62 345 ARG A C 1
ATOM 2680 O O . ARG A 1 345 ? 2.351 5.134 -21.033 1.00 91.62 345 ARG A O 1
ATOM 2687 N N . ASP A 1 346 ? 2.463 5.360 -18.805 1.00 89.06 346 ASP A N 1
ATOM 2688 C CA . ASP A 1 346 ? 1.804 4.095 -18.499 1.00 89.06 346 ASP A CA 1
ATOM 2689 C C . ASP A 1 346 ? 0.291 4.194 -18.692 1.00 89.06 346 ASP A C 1
ATOM 2691 O O . ASP A 1 346 ? -0.413 4.753 -17.856 1.00 89.06 346 ASP A O 1
ATOM 2695 N N . HIS A 1 347 ? -0.228 3.663 -19.794 1.00 91.38 347 HIS A N 1
ATOM 2696 C CA . HIS A 1 347 ? -1.669 3.629 -20.060 1.00 91.38 347 HIS A CA 1
ATOM 2697 C C . HIS A 1 347 ? -2.363 2.385 -19.486 1.00 91.38 347 HIS A C 1
ATOM 2699 O O . HIS A 1 347 ? -3.581 2.260 -19.623 1.00 91.38 347 HIS A O 1
ATOM 2705 N N . ALA A 1 348 ? -1.619 1.469 -18.857 1.00 93.25 348 ALA A N 1
ATOM 2706 C CA . ALA A 1 348 ? -2.205 0.297 -18.231 1.00 93.25 348 ALA A CA 1
ATOM 2707 C C . ALA A 1 348 ? -2.954 0.672 -16.945 1.00 93.25 348 ALA A C 1
ATOM 2709 O O . ALA A 1 348 ? -2.710 1.700 -16.310 1.00 93.25 348 ALA A O 1
ATOM 2710 N N . HIS A 1 349 ? -3.881 -0.196 -16.542 1.00 95.19 349 HIS A N 1
ATOM 2711 C CA . HIS A 1 349 ? -4.558 -0.068 -15.258 1.00 95.19 349 HIS A CA 1
ATOM 2712 C C . HIS A 1 349 ? -3.592 -0.443 -14.130 1.00 95.19 349 HIS A C 1
ATOM 2714 O O . HIS A 1 349 ? -3.422 -1.621 -13.827 1.00 95.19 349 HIS A O 1
ATOM 2720 N N . THR A 1 350 ? -2.937 0.556 -13.540 1.00 97.56 350 THR A N 1
ATOM 2721 C CA . THR A 1 350 ? -1.980 0.411 -12.433 1.00 97.56 350 THR A CA 1
ATOM 2722 C C . THR A 1 350 ? -2.313 1.357 -11.287 1.00 97.56 350 THR A C 1
ATOM 2724 O O . THR A 1 350 ? -3.035 2.340 -11.457 1.00 97.56 350 THR A O 1
ATOM 2727 N N . ASP A 1 351 ? -1.769 1.081 -10.106 1.00 97.38 351 ASP A N 1
ATOM 2728 C CA . ASP A 1 351 ? -1.923 1.928 -8.924 1.00 97.38 351 ASP A CA 1
ATOM 2729 C C . ASP A 1 351 ? -1.497 3.384 -9.179 1.00 97.38 351 ASP A C 1
ATOM 2731 O O . ASP A 1 351 ? -2.178 4.328 -8.770 1.00 97.38 351 ASP A O 1
ATOM 2735 N N . SER A 1 352 ? -0.408 3.571 -9.929 1.00 96.12 352 SER A N 1
ATOM 2736 C CA . SER A 1 352 ? 0.078 4.887 -10.332 1.00 96.12 352 SER A CA 1
ATOM 2737 C C . SER A 1 352 ? -0.894 5.570 -11.290 1.00 96.12 352 SER A C 1
ATOM 2739 O O . SER A 1 352 ? -1.149 6.765 -11.135 1.00 96.12 352 SER A O 1
ATOM 2741 N N . ARG A 1 353 ? -1.453 4.840 -12.265 1.00 96.31 353 ARG A N 1
ATOM 2742 C CA . ARG A 1 353 ? -2.435 5.388 -13.212 1.00 96.31 353 ARG A CA 1
ATOM 2743 C C . ARG A 1 353 ? -3.735 5.794 -12.517 1.00 96.31 353 ARG A C 1
ATOM 2745 O O . ARG A 1 353 ? -4.226 6.888 -12.776 1.00 96.31 353 ARG A O 1
ATOM 2752 N N . VAL A 1 354 ? -4.254 4.969 -11.609 1.00 97.25 354 VAL A N 1
ATOM 2753 C CA . VAL A 1 354 ? -5.460 5.279 -10.818 1.00 97.25 354 VAL A CA 1
ATOM 2754 C C . VAL A 1 354 ? -5.272 6.580 -10.032 1.00 97.25 354 VAL A C 1
ATOM 2756 O O . VAL A 1 354 ? -6.098 7.485 -10.125 1.00 97.25 354 VAL A O 1
ATOM 2759 N N . LEU A 1 355 ? -4.142 6.739 -9.336 1.00 95.44 355 LEU A N 1
ATOM 2760 C CA . LEU A 1 355 ? -3.858 7.975 -8.599 1.00 95.44 355 LEU A CA 1
ATOM 2761 C C . LEU A 1 355 ? -3.731 9.210 -9.496 1.00 95.44 355 LEU A C 1
ATOM 2763 O O . LEU A 1 355 ? -4.168 10.290 -9.105 1.00 95.44 355 LEU A O 1
ATOM 2767 N N . LEU A 1 356 ? -3.134 9.071 -10.683 1.00 94.69 356 LEU A N 1
ATOM 2768 C CA . LEU A 1 356 ? -3.033 10.167 -11.654 1.00 94.69 356 LEU A CA 1
ATOM 2769 C C . LEU A 1 356 ? -4.406 10.633 -12.158 1.00 94.69 356 LEU A C 1
ATOM 2771 O O . LEU A 1 356 ? -4.530 11.778 -12.581 1.00 94.69 356 LEU A O 1
ATOM 2775 N N . ASN A 1 357 ? -5.422 9.773 -12.085 1.00 95.06 357 ASN A N 1
ATOM 2776 C CA . ASN A 1 357 ? -6.805 10.100 -12.424 1.00 95.06 357 ASN A CA 1
ATOM 2777 C C . ASN A 1 357 ? -7.596 10.687 -11.234 1.00 95.06 357 ASN A C 1
ATOM 2779 O O . ASN A 1 357 ? -8.815 10.810 -11.328 1.00 95.06 357 ASN A O 1
ATOM 2783 N N . GLU A 1 358 ? -6.925 11.032 -10.125 1.00 95.69 358 GLU A N 1
ATOM 2784 C CA . GLU A 1 358 ? -7.538 11.501 -8.869 1.00 95.69 358 GLU A CA 1
ATOM 2785 C C . GLU A 1 358 ? -8.513 10.487 -8.239 1.00 95.69 358 GLU A C 1
ATOM 2787 O O . GLU A 1 358 ? -9.477 10.837 -7.555 1.00 95.69 358 GLU A O 1
ATOM 2792 N N . GLU A 1 359 ? -8.241 9.198 -8.434 1.00 97.75 359 GLU A N 1
ATOM 2793 C CA . GLU A 1 359 ? -9.000 8.090 -7.857 1.00 97.75 359 GLU A CA 1
ATOM 2794 C C . GLU A 1 359 ? -8.208 7.392 -6.745 1.00 97.75 359 GLU A C 1
ATOM 2796 O O . GLU A 1 359 ? -6.986 7.515 -6.642 1.00 97.75 359 GLU A O 1
ATOM 2801 N N . ILE A 1 360 ? -8.896 6.627 -5.897 1.00 98.75 360 ILE A N 1
ATOM 2802 C CA . ILE A 1 360 ? -8.259 5.879 -4.807 1.00 98.75 360 ILE A CA 1
ATOM 2803 C C . ILE A 1 360 ? -7.787 4.526 -5.333 1.00 98.75 360 ILE A C 1
ATOM 2805 O O . ILE A 1 360 ? -8.590 3.733 -5.829 1.00 98.75 360 ILE A O 1
ATOM 2809 N N . SER A 1 361 ? -6.497 4.238 -5.162 1.00 98.69 361 SER A N 1
ATOM 2810 C CA . SER A 1 361 ? -5.917 2.939 -5.506 1.00 98.69 361 SER A CA 1
ATOM 2811 C C . SER A 1 361 ? -5.892 2.009 -4.300 1.00 98.69 361 SER A C 1
ATOM 2813 O O . SER A 1 361 ? -5.447 2.400 -3.219 1.00 98.69 361 SER A O 1
ATOM 2815 N N . VAL A 1 362 ? -6.304 0.759 -4.510 1.00 98.81 362 VAL A N 1
ATOM 2816 C CA . VAL A 1 362 ? -6.214 -0.340 -3.545 1.00 98.81 362 VAL A CA 1
ATOM 2817 C C . VAL A 1 362 ? -5.467 -1.509 -4.182 1.00 98.81 362 VAL A C 1
ATOM 2819 O O . VAL A 1 362 ? -5.943 -2.131 -5.126 1.00 98.81 362 VAL A O 1
ATOM 2822 N N . THR A 1 363 ? -4.310 -1.861 -3.645 1.00 98.62 363 THR A N 1
ATOM 2823 C CA . THR A 1 363 ? -3.472 -2.935 -4.182 1.00 98.62 363 THR A CA 1
ATOM 2824 C C . THR A 1 363 ? -3.480 -4.117 -3.210 1.00 98.62 363 THR A C 1
ATOM 2826 O O . THR A 1 363 ? -2.872 -4.000 -2.144 1.00 98.62 363 THR A O 1
ATOM 2829 N N . PRO A 1 364 ? -4.157 -5.243 -3.515 1.00 98.12 364 PRO A N 1
ATOM 2830 C CA . PRO A 1 364 ? -4.017 -6.475 -2.739 1.00 98.12 364 PRO A CA 1
ATOM 2831 C C . PRO A 1 364 ? -2.610 -7.045 -2.925 1.00 98.12 364 PRO A C 1
ATOM 2833 O O . PRO A 1 364 ? -2.117 -7.130 -4.050 1.00 98.12 364 PRO A O 1
ATOM 2836 N N . MET A 1 365 ? -1.956 -7.434 -1.835 1.00 97.44 365 MET A N 1
ATOM 2837 C CA . MET A 1 365 ? -0.572 -7.905 -1.849 1.00 97.44 365 MET A CA 1
ATOM 2838 C C . MET A 1 365 ? -0.393 -9.158 -0.987 1.00 97.44 365 MET A C 1
ATOM 2840 O O . MET A 1 365 ? -1.158 -9.409 -0.052 1.00 97.44 365 MET A O 1
ATOM 2844 N N . LYS A 1 366 ? 0.665 -9.913 -1.299 1.00 96.25 366 LYS A N 1
ATOM 2845 C CA . LYS A 1 366 ? 1.272 -10.909 -0.409 1.00 96.25 366 LYS A CA 1
ATOM 2846 C C . LYS A 1 366 ? 2.522 -10.314 0.228 1.00 96.25 366 LYS A C 1
ATOM 2848 O O . LYS A 1 366 ? 3.241 -9.562 -0.435 1.00 96.25 366 LYS A O 1
ATOM 2853 N N . ALA A 1 367 ? 2.807 -10.649 1.484 1.00 95.81 367 ALA A N 1
ATOM 2854 C CA . ALA A 1 367 ? 4.017 -10.183 2.169 1.00 95.81 367 ALA A CA 1
ATOM 2855 C C . ALA A 1 367 ? 5.235 -11.049 1.801 1.00 95.81 367 ALA A C 1
ATOM 2857 O O . ALA A 1 367 ? 5.891 -11.636 2.658 1.00 95.81 367 ALA A O 1
ATOM 2858 N N . ALA A 1 368 ? 5.531 -11.143 0.507 1.00 91.62 368 ALA A N 1
ATOM 2859 C CA . ALA A 1 368 ? 6.621 -11.942 -0.033 1.00 91.62 368 ALA A CA 1
ATOM 2860 C C . ALA A 1 368 ? 7.237 -11.254 -1.253 1.00 91.62 368 ALA A C 1
ATOM 2862 O O . ALA A 1 368 ? 6.612 -10.410 -1.901 1.00 91.62 368 ALA A O 1
ATOM 2863 N N . PHE A 1 369 ? 8.465 -11.640 -1.590 1.00 89.62 369 PHE A N 1
ATOM 2864 C CA . PHE A 1 369 ? 9.030 -11.280 -2.883 1.00 89.62 369 PHE A CA 1
ATOM 2865 C C . PHE A 1 369 ? 8.354 -12.077 -3.995 1.00 89.62 369 PHE A C 1
ATOM 2867 O O . PHE A 1 369 ? 7.961 -13.228 -3.811 1.00 89.62 369 PHE A O 1
ATOM 2874 N N . LYS A 1 370 ? 8.245 -11.457 -5.170 1.00 88.38 370 LYS A N 1
ATOM 2875 C CA . LYS A 1 370 ? 7.761 -12.135 -6.368 1.00 88.38 370 LYS A CA 1
ATOM 2876 C C . LYS A 1 370 ? 8.814 -13.141 -6.844 1.00 88.38 370 LYS A C 1
ATOM 2878 O O . LYS A 1 370 ? 9.936 -12.741 -7.153 1.00 88.38 370 LYS A O 1
ATOM 2883 N N . THR A 1 371 ? 8.451 -14.418 -6.911 1.00 85.25 371 THR A N 1
ATOM 2884 C CA . THR A 1 371 ? 9.282 -15.492 -7.472 1.00 85.25 371 THR A CA 1
ATOM 2885 C C . THR A 1 371 ? 9.141 -15.568 -8.993 1.00 85.25 371 THR A C 1
ATOM 2887 O O . THR A 1 371 ? 8.186 -15.047 -9.574 1.00 85.25 371 THR A O 1
ATOM 2890 N N . ILE A 1 372 ? 10.125 -16.191 -9.648 1.00 84.44 372 ILE A N 1
ATOM 2891 C CA . ILE A 1 372 ? 10.055 -16.564 -11.064 1.00 84.44 372 ILE A CA 1
ATOM 2892 C C . ILE A 1 372 ? 9.811 -18.067 -11.115 1.00 84.44 372 ILE A C 1
ATOM 2894 O O . ILE A 1 372 ? 10.750 -18.857 -11.064 1.00 84.44 372 ILE A O 1
ATOM 2898 N N . ASP A 1 373 ? 8.542 -18.451 -11.209 1.00 79.38 373 ASP A N 1
ATOM 2899 C CA . ASP A 1 373 ? 8.115 -19.848 -11.051 1.00 79.38 373 ASP A CA 1
ATOM 2900 C C . ASP A 1 373 ? 8.695 -20.785 -12.129 1.00 79.38 373 ASP A C 1
ATOM 2902 O O . ASP A 1 373 ? 8.724 -22.000 -11.964 1.00 79.38 373 ASP A O 1
ATOM 2906 N N . THR A 1 374 ? 9.226 -20.230 -13.224 1.00 78.25 374 THR A N 1
ATOM 2907 C CA . THR A 1 374 ? 9.849 -20.994 -14.313 1.00 78.25 374 THR A CA 1
ATOM 2908 C C . THR A 1 374 ? 11.282 -21.455 -14.034 1.00 78.25 374 THR A C 1
ATOM 2910 O O . THR A 1 374 ? 11.840 -22.161 -14.871 1.00 78.25 374 THR A O 1
ATOM 2913 N N . ILE A 1 375 ? 11.920 -21.019 -12.941 1.00 78.81 375 ILE A N 1
ATOM 2914 C CA . ILE A 1 375 ? 13.311 -21.376 -12.609 1.00 78.81 375 ILE A CA 1
ATOM 2915 C C . ILE A 1 375 ? 13.320 -22.154 -11.288 1.00 78.81 375 ILE A C 1
ATOM 2917 O O . ILE A 1 375 ? 13.213 -21.568 -10.214 1.00 78.81 375 ILE A O 1
ATOM 2921 N N . PHE A 1 376 ? 13.461 -23.477 -11.377 1.00 84.88 376 PHE A N 1
ATOM 2922 C CA . PHE A 1 376 ? 13.537 -24.401 -10.241 1.00 84.88 376 PHE A CA 1
ATOM 2923 C C . PHE A 1 376 ? 14.492 -25.563 -10.565 1.00 84.88 376 PHE A C 1
ATOM 2925 O O . PHE A 1 376 ? 14.667 -25.908 -11.733 1.00 84.88 376 PHE A O 1
ATOM 2932 N N . GLY A 1 377 ? 15.097 -26.183 -9.548 1.00 83.50 377 GLY A N 1
ATOM 2933 C CA . GLY A 1 377 ? 15.990 -27.340 -9.710 1.00 83.50 377 GLY A CA 1
ATOM 2934 C C . GLY A 1 377 ? 17.379 -27.156 -9.096 1.00 83.50 377 GLY A C 1
ATOM 2935 O O . GLY A 1 377 ? 17.666 -26.137 -8.469 1.00 83.50 377 GLY A O 1
ATOM 2936 N N . GLU A 1 378 ? 18.221 -28.179 -9.243 1.00 86.31 378 GLU A N 1
ATOM 2937 C CA . GLU A 1 378 ? 19.596 -28.201 -8.736 1.00 86.31 378 GLU A CA 1
ATOM 2938 C C . GLU A 1 378 ? 20.548 -27.420 -9.660 1.00 86.31 378 GLU A C 1
ATOM 2940 O O . GLU A 1 378 ? 20.448 -27.507 -10.884 1.00 86.31 378 GLU A O 1
ATOM 2945 N N . ILE A 1 379 ? 21.479 -26.662 -9.068 1.00 86.38 379 ILE A N 1
ATOM 2946 C CA . ILE A 1 379 ? 22.590 -26.017 -9.781 1.00 86.38 379 ILE A CA 1
ATOM 2947 C C . ILE A 1 379 ? 23.813 -26.930 -9.653 1.00 86.38 379 ILE A C 1
ATOM 2949 O O . ILE A 1 379 ? 24.333 -27.102 -8.551 1.00 86.38 379 ILE A O 1
ATOM 2953 N N . HIS A 1 380 ? 24.290 -27.490 -10.764 1.00 82.06 380 HIS A N 1
ATOM 2954 C CA . HIS A 1 380 ? 25.523 -28.280 -10.794 1.00 82.06 380 HIS A CA 1
ATOM 2955 C C . HIS A 1 380 ? 26.728 -27.373 -11.086 1.00 82.06 380 HIS A C 1
ATOM 2957 O O . HIS A 1 380 ? 26.724 -26.649 -12.077 1.00 82.06 380 HIS A O 1
ATOM 2963 N N . LEU A 1 381 ? 27.754 -27.413 -10.229 1.00 78.88 381 LEU A N 1
ATOM 2964 C CA . LEU A 1 381 ? 29.018 -26.684 -10.403 1.00 78.88 381 LEU A CA 1
ATOM 2965 C C . LEU A 1 381 ? 30.162 -27.697 -10.591 1.00 78.88 381 LEU A C 1
ATOM 2967 O O . LEU A 1 381 ? 30.384 -28.530 -9.710 1.00 78.88 381 LEU A O 1
ATOM 2971 N N . SER A 1 382 ? 30.885 -27.644 -11.713 1.00 76.62 382 SER A N 1
ATOM 2972 C CA . SER A 1 382 ? 32.061 -28.483 -12.002 1.00 76.62 382 SER A CA 1
ATOM 2973 C C . SER A 1 382 ? 33.376 -27.723 -11.730 1.00 76.62 382 SER A C 1
ATOM 2975 O O . SER A 1 382 ? 33.463 -26.528 -11.995 1.00 76.62 382 SER A O 1
ATOM 2977 N N . PRO A 1 383 ? 34.427 -28.384 -11.200 1.00 69.56 383 PRO A N 1
ATOM 2978 C CA . PRO A 1 383 ? 35.711 -27.746 -10.876 1.00 69.56 383 PRO A CA 1
ATOM 2979 C C . PRO A 1 383 ? 36.687 -27.586 -12.064 1.00 69.56 383 PRO A C 1
ATOM 2981 O O . PRO A 1 383 ? 37.831 -27.187 -11.850 1.00 69.56 383 PRO A O 1
ATOM 2984 N N . SER A 1 384 ? 36.291 -27.916 -13.296 1.00 56.12 384 SER A N 1
ATOM 2985 C CA . SER A 1 384 ? 37.147 -27.839 -14.489 1.00 56.12 384 SER A CA 1
ATOM 2986 C C . SER A 1 384 ? 36.711 -26.708 -15.429 1.00 56.12 384 SER A C 1
ATOM 2988 O O . SER A 1 384 ? 35.637 -26.797 -16.003 1.00 56.12 384 SER A O 1
ATOM 2990 N N . ASN A 1 385 ? 37.618 -25.736 -15.613 1.00 47.53 385 ASN A N 1
ATOM 2991 C CA . ASN A 1 385 ? 37.671 -24.648 -16.607 1.00 47.53 385 ASN A CA 1
ATOM 2992 C C . ASN A 1 385 ? 36.903 -23.333 -16.336 1.00 47.53 385 ASN A C 1
ATOM 2994 O O . ASN A 1 385 ? 35.941 -23.003 -17.011 1.00 47.53 385 ASN A O 1
ATOM 2998 N N . ASP A 1 386 ? 37.520 -22.459 -15.527 1.00 55.59 386 ASP A N 1
ATOM 2999 C CA . ASP A 1 386 ? 37.344 -20.987 -15.562 1.00 55.59 386 ASP A CA 1
ATOM 3000 C C . ASP A 1 386 ? 37.972 -20.315 -16.822 1.00 55.59 386 ASP A C 1
ATOM 3002 O O . ASP A 1 386 ? 38.226 -19.108 -16.842 1.00 55.59 386 ASP A O 1
ATOM 3006 N N . SER A 1 387 ? 38.287 -21.063 -17.888 1.00 48.88 387 SER A N 1
ATOM 3007 C CA . SER A 1 387 ? 38.908 -20.502 -19.106 1.00 48.88 387 SER A CA 1
ATOM 3008 C C . SER A 1 387 ? 38.497 -21.145 -20.424 1.00 48.88 387 SER A C 1
ATOM 3010 O O . SER A 1 387 ? 39.070 -20.822 -21.463 1.00 48.88 387 SER A O 1
ATOM 3012 N N . GLU A 1 388 ? 37.493 -22.003 -20.420 1.00 42.84 388 GLU A N 1
ATOM 3013 C CA . GLU A 1 388 ? 36.661 -22.128 -21.601 1.00 42.84 388 GLU A CA 1
ATOM 3014 C C . GLU A 1 388 ? 35.461 -21.246 -21.288 1.00 42.84 388 GLU A C 1
ATOM 3016 O O . GLU A 1 388 ? 34.876 -21.324 -20.209 1.00 42.84 388 GLU A O 1
ATOM 3021 N N . LEU A 1 389 ? 35.102 -20.361 -22.218 1.00 44.31 389 LEU A N 1
ATOM 3022 C CA . LEU A 1 389 ? 33.686 -20.144 -22.436 1.00 44.31 389 LEU A CA 1
ATOM 3023 C C . LEU A 1 389 ? 33.150 -21.556 -22.635 1.00 44.31 389 LEU A C 1
ATOM 3025 O O . LEU A 1 389 ? 33.218 -22.085 -23.742 1.00 44.31 389 LEU A O 1
ATOM 3029 N N . GLU A 1 390 ? 32.721 -22.200 -21.553 1.00 40.41 390 GLU A N 1
ATOM 3030 C CA . GLU A 1 390 ? 31.730 -23.230 -21.662 1.00 40.41 390 GLU A CA 1
ATOM 3031 C C . GLU A 1 390 ? 30.595 -22.491 -22.376 1.00 40.41 390 GLU A C 1
ATOM 3033 O O . GLU A 1 390 ? 29.737 -21.843 -21.771 1.00 40.41 390 GLU A O 1
ATOM 3038 N N . GLU A 1 391 ? 30.577 -22.648 -23.699 1.00 40.94 391 GLU A N 1
ATOM 3039 C CA . GLU A 1 391 ? 29.439 -23.179 -24.430 1.00 40.94 391 GLU A CA 1
ATOM 3040 C C . GLU A 1 391 ? 28.885 -24.407 -23.672 1.00 40.94 391 GLU A C 1
ATOM 3042 O O . GLU A 1 391 ? 28.707 -25.491 -24.211 1.00 40.94 391 GLU A O 1
ATOM 3047 N N . SER A 1 392 ? 28.560 -24.232 -22.384 1.00 37.12 392 SER A N 1
ATOM 3048 C CA . SER A 1 392 ? 27.337 -24.731 -21.829 1.00 37.12 392 SER A CA 1
ATOM 3049 C C . SER A 1 392 ? 26.332 -24.194 -22.812 1.00 37.12 392 SER A C 1
ATOM 3051 O O . SER A 1 392 ? 26.140 -22.981 -22.962 1.00 37.12 392 SER A O 1
ATOM 3053 N N . GLU A 1 393 ? 25.866 -25.119 -23.638 1.00 39.31 393 GLU A N 1
ATOM 3054 C CA . GLU A 1 393 ? 24.768 -24.908 -24.531 1.00 39.31 393 GLU A CA 1
ATOM 3055 C C . GLU A 1 393 ? 23.823 -23.974 -23.788 1.00 39.31 393 GLU A C 1
ATOM 3057 O O . GLU A 1 393 ? 23.181 -24.323 -22.791 1.00 39.31 393 GLU A O 1
ATOM 3062 N N . THR A 1 394 ? 23.703 -22.763 -24.317 1.00 35.81 394 THR A N 1
ATOM 3063 C CA . THR A 1 394 ? 22.371 -22.247 -24.463 1.00 35.81 394 THR A CA 1
ATOM 3064 C C . THR A 1 394 ? 21.628 -23.363 -25.198 1.00 35.81 394 THR A C 1
ATOM 3066 O O . THR A 1 394 ? 21.430 -23.329 -26.410 1.00 35.81 394 THR A O 1
ATOM 3069 N N . LYS A 1 395 ? 21.077 -24.314 -24.432 1.00 41.88 395 LYS A N 1
ATOM 3070 C CA . LYS A 1 395 ? 19.696 -24.695 -24.615 1.00 41.88 395 LYS A CA 1
ATOM 3071 C C . LYS A 1 395 ? 18.923 -23.392 -24.424 1.00 41.88 395 LYS A C 1
ATOM 3073 O O . LYS A 1 395 ? 18.230 -23.167 -23.438 1.00 41.88 395 LYS A O 1
ATOM 3078 N N . THR A 1 396 ? 19.044 -22.509 -25.427 1.00 41.72 396 THR A N 1
ATOM 3079 C CA . THR A 1 396 ? 17.905 -22.047 -26.190 1.00 41.72 396 THR A CA 1
ATOM 3080 C C . THR A 1 396 ? 16.827 -23.068 -25.912 1.00 41.72 396 THR A C 1
ATOM 3082 O O . THR A 1 396 ? 17.020 -24.253 -26.184 1.00 41.72 396 THR A O 1
ATOM 3085 N N . LYS A 1 397 ? 15.794 -22.661 -25.172 1.00 50.34 397 LYS A N 1
ATOM 3086 C CA . LYS A 1 397 ? 14.596 -23.476 -25.039 1.00 50.34 397 LYS A CA 1
ATOM 3087 C C . LYS A 1 397 ? 14.176 -23.779 -26.472 1.00 50.34 397 LYS A C 1
ATOM 3089 O O . LYS A 1 397 ? 13.530 -22.956 -27.113 1.00 50.34 397 LYS A O 1
ATOM 3094 N N . THR A 1 398 ? 14.658 -24.889 -27.012 1.00 65.12 398 THR A N 1
ATOM 3095 C CA . THR A 1 398 ? 14.301 -25.385 -28.322 1.00 65.12 398 THR A CA 1
ATOM 3096 C C . THR A 1 398 ? 12.975 -26.034 -28.044 1.00 65.12 398 THR A C 1
ATOM 3098 O O . THR A 1 398 ? 12.864 -27.199 -27.657 1.00 65.12 398 THR A O 1
ATOM 3101 N N . ASN A 1 399 ? 11.957 -25.179 -28.085 1.00 84.38 399 ASN A N 1
ATOM 3102 C CA . ASN A 1 399 ? 10.586 -25.617 -28.044 1.00 84.38 399 ASN A CA 1
ATOM 3103 C C . ASN A 1 399 ? 10.443 -26.707 -29.108 1.00 84.38 399 ASN A C 1
ATOM 3105 O O . ASN A 1 399 ? 11.048 -26.648 -30.183 1.00 84.38 399 ASN A O 1
ATOM 3109 N N . THR A 1 400 ? 9.722 -27.757 -28.761 1.00 91.06 400 THR A N 1
ATOM 3110 C CA . THR A 1 400 ? 9.563 -28.908 -29.639 1.00 91.06 400 THR A CA 1
ATOM 3111 C C . THR A 1 400 ? 8.291 -28.711 -30.441 1.00 91.06 400 THR A C 1
ATOM 3113 O O . THR A 1 400 ? 7.247 -28.401 -29.872 1.00 91.06 400 THR A O 1
ATOM 3116 N N . PHE A 1 401 ? 8.385 -28.841 -31.759 1.00 92.62 401 PHE A N 1
ATOM 3117 C CA . PHE A 1 401 ? 7.221 -29.005 -32.612 1.00 92.62 401 PHE A CA 1
ATOM 3118 C C . PHE A 1 401 ? 7.048 -30.502 -32.845 1.00 92.62 401 PHE A C 1
ATOM 3120 O O . PHE A 1 401 ? 7.822 -31.110 -33.588 1.00 92.62 401 PHE A O 1
ATOM 3127 N N . LEU A 1 402 ? 6.088 -31.091 -32.138 1.00 92.56 402 LEU A N 1
ATOM 3128 C CA . LEU A 1 402 ? 5.671 -32.467 -32.363 1.00 92.56 402 LEU A CA 1
ATOM 3129 C C . LEU A 1 402 ? 4.610 -32.442 -33.463 1.00 92.56 402 LEU A C 1
ATOM 3131 O O . LEU A 1 402 ? 3.597 -31.757 -33.329 1.00 92.56 402 LEU A O 1
ATOM 3135 N N . ILE A 1 403 ? 4.854 -33.153 -34.554 1.00 92.56 403 ILE A N 1
ATOM 3136 C CA . ILE A 1 403 ? 3.901 -33.290 -35.650 1.00 92.56 403 ILE A CA 1
ATOM 3137 C C . ILE A 1 403 ? 3.692 -34.771 -35.944 1.00 92.56 403 ILE A C 1
ATOM 3139 O O . ILE A 1 403 ? 4.624 -35.448 -36.366 1.00 92.56 403 ILE A O 1
ATOM 3143 N N 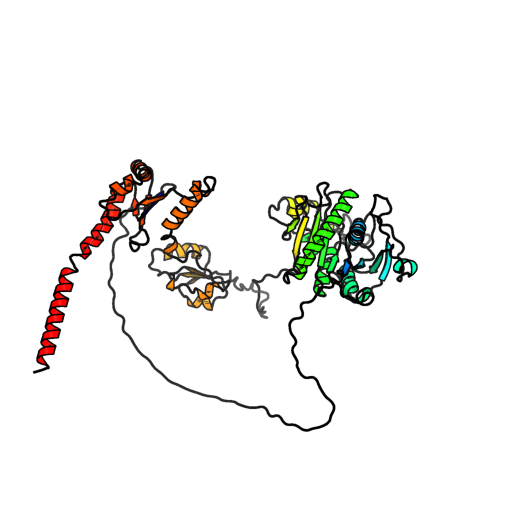. THR A 1 404 ? 2.491 -35.288 -35.695 1.00 90.62 404 THR A N 1
ATOM 3144 C CA . THR A 1 404 ? 2.157 -36.698 -35.982 1.00 90.62 404 THR A CA 1
ATOM 3145 C C . THR A 1 404 ? 1.521 -36.879 -37.354 1.00 90.62 404 THR A C 1
ATOM 3147 O O . THR A 1 404 ? 1.381 -38.001 -37.827 1.00 90.62 404 THR A O 1
ATOM 3150 N N . ILE A 1 405 ? 1.220 -35.775 -38.045 1.00 87.31 405 ILE A N 1
ATOM 3151 C CA . ILE A 1 405 ? 0.817 -35.807 -39.450 1.00 87.31 405 ILE A CA 1
ATOM 3152 C C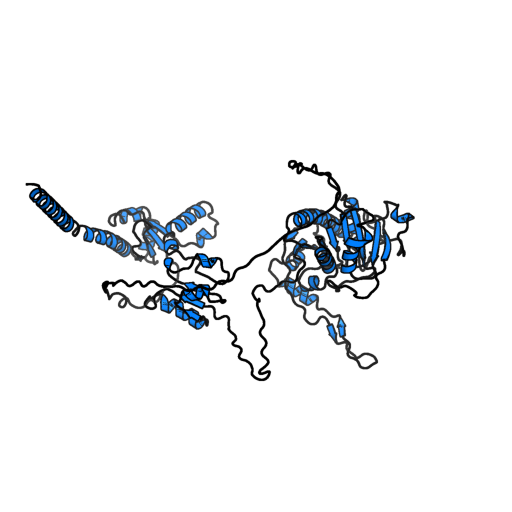 . ILE A 1 405 ? 1.922 -36.494 -40.283 1.00 87.31 405 ILE A C 1
ATOM 3154 O O . ILE A 1 405 ? 3.093 -36.123 -40.141 1.00 87.31 405 ILE A O 1
ATOM 3158 N N . PRO A 1 406 ? 1.582 -37.442 -41.177 1.00 86.00 406 PRO A N 1
ATOM 3159 C CA . PRO A 1 406 ? 2.553 -38.118 -42.036 1.00 86.00 406 PRO A CA 1
ATOM 3160 C C . PRO A 1 406 ? 3.378 -37.143 -42.881 1.00 86.00 406 PRO A C 1
ATOM 3162 O O . PRO A 1 406 ? 2.873 -36.110 -43.331 1.00 86.00 406 PRO A O 1
ATOM 3165 N N . LYS A 1 407 ? 4.645 -37.480 -43.148 1.00 87.06 407 LYS A N 1
ATOM 3166 C CA . LYS A 1 407 ? 5.576 -36.623 -43.914 1.00 87.06 407 LYS A CA 1
ATOM 3167 C C . LYS A 1 407 ? 5.134 -36.408 -45.359 1.00 87.06 407 LYS A C 1
ATOM 3169 O O . LYS A 1 407 ? 5.521 -35.423 -45.985 1.00 87.06 407 LYS A O 1
ATOM 3174 N N . GLU A 1 408 ? 4.332 -37.334 -45.858 1.00 86.75 408 GLU A N 1
ATOM 3175 C CA . GLU A 1 408 ? 3.755 -37.397 -47.193 1.00 86.75 408 GLU A CA 1
ATOM 3176 C C . GLU A 1 408 ? 2.542 -36.464 -47.331 1.00 86.75 408 GLU A C 1
ATOM 3178 O O . GLU A 1 408 ? 2.157 -36.111 -48.444 1.00 86.75 408 GLU A O 1
ATOM 3183 N N . SER A 1 409 ? 1.953 -36.024 -46.213 1.00 82.69 409 SER A N 1
ATOM 3184 C CA . SER A 1 409 ? 0.826 -35.096 -46.223 1.00 82.69 409 SER A CA 1
ATOM 3185 C C . SER A 1 409 ? 1.226 -33.748 -46.816 1.00 82.69 409 SER A C 1
ATOM 3187 O O . SER A 1 409 ? 2.239 -33.148 -46.438 1.00 82.69 409 SER A O 1
ATOM 3189 N N . TYR A 1 410 ? 0.354 -33.194 -47.661 1.00 79.06 410 TYR A N 1
ATOM 3190 C CA . TYR A 1 410 ? 0.508 -31.842 -48.201 1.00 79.06 410 TYR A CA 1
ATOM 3191 C C . TYR A 1 410 ? 0.590 -30.762 -47.102 1.00 79.06 410 TYR A C 1
ATOM 3193 O O . TYR A 1 410 ? 1.094 -29.667 -47.354 1.00 79.06 410 TYR A O 1
ATOM 3201 N N . LEU A 1 411 ? 0.135 -31.062 -45.878 1.00 79.00 411 LEU A N 1
ATOM 3202 C CA . LEU A 1 411 ? 0.195 -30.171 -44.716 1.00 79.00 411 LEU A CA 1
ATOM 3203 C C . LEU A 1 411 ? 1.550 -30.191 -44.002 1.00 79.00 411 LEU A C 1
ATOM 3205 O O . LEU A 1 411 ? 1.920 -29.197 -43.374 1.00 79.00 411 LEU A O 1
ATOM 3209 N N . TYR A 1 412 ? 2.311 -31.283 -44.096 1.00 86.06 412 TYR A N 1
ATOM 3210 C CA . TYR A 1 412 ? 3.512 -31.480 -43.283 1.00 86.06 412 TYR A CA 1
ATOM 3211 C C . TYR A 1 412 ? 4.571 -30.411 -43.559 1.00 86.06 412 TYR A C 1
ATOM 3213 O O . TYR A 1 412 ? 5.033 -29.716 -42.654 1.00 86.06 412 TYR A O 1
ATOM 3221 N N . LYS A 1 413 ? 4.936 -30.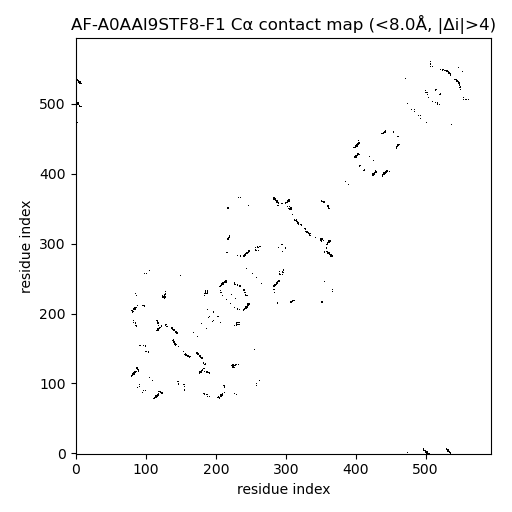230 -44.830 1.00 85.19 413 LYS A N 1
ATOM 3222 C CA . LYS A 1 413 ? 5.993 -29.293 -45.228 1.00 85.19 413 LYS A CA 1
ATOM 3223 C C . LYS A 1 413 ? 5.634 -27.823 -44.926 1.00 85.19 413 LYS A C 1
ATOM 3225 O O . LYS A 1 413 ? 6.460 -27.158 -44.294 1.00 85.19 413 LYS A O 1
ATOM 3230 N N . PRO A 1 414 ? 4.429 -27.315 -45.264 1.00 87.25 414 PRO A N 1
ATOM 3231 C CA . PRO A 1 414 ? 3.999 -25.969 -44.873 1.00 87.25 414 PRO A CA 1
ATOM 3232 C C . PRO A 1 414 ? 3.994 -25.718 -43.361 1.00 87.25 414 PRO A C 1
ATOM 3234 O O . PRO A 1 414 ? 4.224 -24.586 -42.938 1.00 87.25 414 PRO A O 1
ATOM 3237 N N . LEU A 1 415 ? 3.747 -26.750 -42.548 1.00 84.50 415 LEU A N 1
ATOM 3238 C CA . LEU A 1 415 ? 3.753 -26.640 -41.089 1.00 84.50 415 LEU A CA 1
ATOM 3239 C C . LEU A 1 415 ? 5.161 -26.745 -40.499 1.00 84.50 415 LEU A C 1
ATOM 3241 O O . LEU A 1 415 ? 5.476 -26.024 -39.565 1.00 84.50 415 LEU A O 1
ATOM 3245 N N . VAL A 1 416 ? 6.041 -27.582 -41.041 1.00 89.38 416 VAL A N 1
ATOM 3246 C CA . VAL A 1 416 ? 7.395 -27.779 -40.496 1.00 89.38 416 VAL A CA 1
ATOM 3247 C C . VAL A 1 416 ? 8.353 -26.648 -40.874 1.00 89.38 416 VAL A C 1
ATOM 3249 O O . VAL A 1 416 ? 9.197 -26.257 -40.062 1.00 89.38 416 VAL A O 1
ATOM 3252 N N . GLU A 1 417 ? 8.245 -26.082 -42.078 1.00 88.19 417 GLU A N 1
ATOM 3253 C CA . GLU A 1 417 ? 9.166 -25.038 -42.550 1.00 88.19 417 GLU A CA 1
ATOM 3254 C C . GLU A 1 417 ? 9.210 -23.780 -41.653 1.00 88.19 417 GLU A C 1
ATOM 3256 O O . GLU A 1 417 ? 10.315 -23.327 -41.329 1.00 88.19 417 GLU A O 1
ATOM 3261 N N . PRO A 1 418 ? 8.078 -23.199 -41.204 1.00 84.75 418 PRO A N 1
ATOM 3262 C CA . PRO A 1 418 ? 8.086 -22.053 -40.296 1.00 84.75 418 PRO A CA 1
ATOM 3263 C C . PRO A 1 418 ? 8.722 -22.374 -38.943 1.00 84.75 418 PRO A C 1
ATOM 3265 O O . PRO A 1 418 ? 9.527 -21.591 -38.443 1.00 84.75 418 PRO A O 1
ATOM 3268 N N . PHE A 1 419 ? 8.415 -23.537 -38.365 1.00 86.81 419 PHE A N 1
ATOM 3269 C CA . PHE A 1 419 ? 8.948 -23.944 -37.062 1.00 86.81 419 PHE A CA 1
ATOM 3270 C C . PHE A 1 419 ? 10.449 -24.247 -37.132 1.00 86.81 419 PHE A C 1
ATOM 3272 O O . PHE A 1 419 ? 11.192 -23.907 -36.211 1.00 86.81 419 PHE A O 1
ATOM 3279 N N . THR A 1 420 ? 10.919 -24.760 -38.271 1.00 86.81 420 THR A N 1
ATOM 3280 C CA . THR A 1 420 ? 12.351 -24.927 -38.554 1.00 86.81 420 THR A CA 1
ATOM 3281 C C . THR A 1 420 ? 13.061 -23.567 -38.604 1.00 86.81 420 THR A C 1
ATOM 3283 O O . THR A 1 420 ? 14.106 -23.393 -37.981 1.00 86.81 420 THR A O 1
ATOM 3286 N N . LYS A 1 421 ? 12.469 -22.558 -39.265 1.00 84.75 421 LYS A N 1
ATOM 3287 C CA . LYS A 1 421 ? 12.996 -21.174 -39.297 1.00 84.75 421 LYS A CA 1
ATOM 3288 C C . LYS A 1 421 ? 12.994 -20.500 -37.920 1.00 84.75 421 LYS A C 1
ATOM 3290 O O . LYS A 1 421 ? 13.824 -19.632 -37.668 1.00 84.75 421 LYS A O 1
ATOM 3295 N N . LEU A 1 422 ? 12.073 -20.895 -37.040 1.00 82.19 422 LEU A N 1
ATOM 3296 C CA . LEU A 1 422 ? 11.967 -20.420 -35.656 1.00 82.19 422 LEU A CA 1
ATOM 3297 C C . LEU A 1 422 ? 12.831 -21.219 -34.665 1.00 82.19 422 LEU A C 1
ATOM 3299 O O . LEU A 1 422 ? 12.738 -20.982 -33.461 1.00 82.19 422 LEU A O 1
ATOM 3303 N N . ASN A 1 423 ? 13.681 -22.129 -35.154 1.00 85.44 423 ASN A N 1
ATOM 3304 C CA . ASN A 1 423 ? 14.618 -22.922 -34.357 1.00 85.44 423 ASN A CA 1
ATOM 3305 C C . ASN A 1 423 ? 13.943 -23.892 -33.359 1.00 85.44 423 ASN A C 1
ATOM 3307 O O . ASN A 1 423 ? 14.444 -24.105 -32.252 1.00 85.44 423 ASN A O 1
ATOM 3311 N N . TYR A 1 424 ? 12.796 -24.473 -33.733 1.00 88.50 424 TYR A N 1
ATOM 3312 C CA . TYR A 1 424 ? 12.140 -25.541 -32.968 1.00 88.50 424 TYR A CA 1
ATOM 3313 C C . TYR A 1 424 ? 12.788 -26.905 -33.251 1.00 88.50 424 TYR A C 1
ATOM 3315 O O . TYR A 1 424 ? 13.196 -27.189 -34.379 1.00 88.50 424 TYR A O 1
ATOM 3323 N N . LYS A 1 425 ? 12.815 -27.790 -32.245 1.00 90.31 425 LYS A N 1
ATOM 3324 C CA . LYS A 1 425 ? 13.120 -29.217 -32.449 1.00 90.31 425 LYS A CA 1
ATOM 3325 C C . LYS A 1 425 ? 11.899 -29.867 -33.101 1.00 90.31 425 LYS A C 1
ATOM 3327 O O . LYS A 1 425 ? 10.861 -29.964 -32.456 1.00 90.31 425 LYS A O 1
ATOM 3332 N N . ILE A 1 426 ? 12.009 -30.298 -34.353 1.00 91.00 426 ILE A N 1
ATOM 3333 C CA . ILE A 1 426 ? 10.925 -31.009 -35.045 1.00 91.00 426 ILE A CA 1
ATOM 3334 C C . ILE A 1 426 ? 11.022 -32.496 -34.707 1.00 91.00 426 ILE A C 1
ATOM 3336 O O . ILE A 1 426 ? 12.092 -33.089 -34.851 1.00 91.00 426 ILE A O 1
ATOM 3340 N N . THR A 1 427 ? 9.926 -33.100 -34.265 1.00 89.31 427 THR A N 1
ATOM 3341 C CA . THR A 1 427 ? 9.853 -34.538 -33.990 1.00 89.31 427 THR A CA 1
ATOM 3342 C C . THR A 1 427 ? 8.494 -35.090 -34.405 1.00 89.31 427 THR A C 1
ATOM 3344 O O . THR A 1 427 ? 7.508 -34.359 -34.433 1.00 89.31 427 THR A O 1
ATOM 3347 N N . THR A 1 428 ? 8.454 -36.377 -34.726 1.00 88.94 428 THR A N 1
ATOM 3348 C CA . THR A 1 428 ? 7.224 -37.151 -34.951 1.00 88.94 428 THR A CA 1
ATOM 3349 C C . THR A 1 428 ? 7.006 -38.179 -33.832 1.00 88.94 428 THR A C 1
ATOM 3351 O O . THR A 1 428 ? 6.087 -38.982 -33.903 1.00 88.94 428 THR A O 1
ATOM 3354 N N . ASP A 1 429 ? 7.888 -38.203 -32.827 1.00 87.31 429 ASP A N 1
ATOM 3355 C CA . ASP A 1 429 ? 7.852 -39.159 -31.721 1.00 87.31 429 ASP A CA 1
ATOM 3356 C C . ASP A 1 429 ? 7.016 -38.622 -30.552 1.00 87.31 429 ASP A C 1
ATOM 3358 O O . ASP A 1 429 ? 7.450 -37.727 -29.818 1.00 87.31 429 ASP A O 1
ATOM 3362 N N . SER A 1 430 ? 5.828 -39.197 -30.360 1.00 83.38 430 SER A N 1
ATOM 3363 C CA . SER A 1 430 ? 4.903 -38.838 -29.281 1.00 83.38 430 SER A CA 1
ATOM 3364 C C . SER A 1 430 ? 5.438 -39.167 -27.883 1.00 83.38 430 SER A C 1
ATOM 3366 O O . SER A 1 430 ? 4.970 -38.589 -26.903 1.00 83.38 430 SER A O 1
ATOM 3368 N N . GLN A 1 431 ? 6.462 -40.020 -27.747 1.00 83.19 431 GLN A N 1
ATOM 3369 C CA . GLN A 1 431 ? 7.077 -40.302 -26.443 1.00 83.19 431 GLN A CA 1
ATOM 3370 C C . GLN A 1 431 ? 7.763 -39.066 -25.846 1.00 83.19 431 GLN A C 1
ATOM 3372 O O . GLN A 1 431 ? 7.905 -38.962 -24.625 1.00 83.19 431 GLN A O 1
ATOM 3377 N N . GLU A 1 432 ? 8.147 -38.085 -26.664 1.00 81.12 432 GLU A N 1
ATOM 3378 C CA . GLU A 1 432 ? 8.758 -36.833 -26.201 1.00 81.12 432 GLU A CA 1
ATOM 3379 C C . GLU A 1 432 ? 7.838 -36.031 -25.262 1.00 81.12 432 GLU A C 1
ATOM 3381 O O . GLU A 1 432 ? 8.349 -35.267 -24.439 1.00 81.12 432 GLU A O 1
ATOM 3386 N N . ILE A 1 433 ? 6.515 -36.256 -25.311 1.00 82.75 433 ILE A N 1
ATOM 3387 C CA . ILE A 1 433 ? 5.519 -35.629 -24.421 1.00 82.75 433 ILE A CA 1
ATOM 3388 C C . ILE A 1 433 ? 5.841 -35.892 -22.946 1.00 82.75 433 ILE A C 1
ATOM 3390 O O . ILE A 1 433 ? 5.765 -34.983 -22.120 1.00 82.75 433 ILE A O 1
ATOM 3394 N N . HIS A 1 434 ? 6.263 -37.114 -22.615 1.00 78.81 434 HIS A N 1
ATOM 3395 C CA . HIS A 1 434 ? 6.520 -37.522 -21.230 1.00 78.81 434 HIS A CA 1
ATOM 3396 C C . HIS A 1 434 ? 7.978 -37.323 -20.791 1.00 78.81 434 HIS A C 1
ATOM 3398 O O . HIS A 1 434 ? 8.265 -37.284 -19.594 1.00 78.81 434 HIS A O 1
ATOM 3404 N N . HIS A 1 435 ? 8.906 -37.196 -21.743 1.00 70.50 435 HIS A N 1
ATOM 3405 C CA . HIS A 1 435 ? 10.345 -37.137 -21.466 1.00 70.50 435 HIS A CA 1
ATOM 3406 C C . HIS A 1 435 ? 10.913 -35.712 -21.497 1.00 70.50 435 HIS A C 1
ATOM 3408 O O . HIS A 1 435 ? 11.945 -35.440 -20.873 1.00 70.50 435 HIS A O 1
ATOM 3414 N N . SER A 1 436 ? 10.263 -34.785 -22.205 1.00 68.50 436 SER A N 1
ATOM 3415 C CA . SER A 1 436 ? 10.772 -33.427 -22.380 1.00 68.50 436 SER A CA 1
ATOM 3416 C C . SER A 1 436 ? 10.316 -32.483 -21.265 1.00 68.50 436 SER A C 1
ATOM 3418 O O . SER A 1 436 ? 9.148 -32.411 -20.897 1.00 68.50 436 SER A O 1
ATOM 3420 N N . LYS A 1 437 ? 11.261 -31.689 -20.746 1.00 67.81 437 LYS A N 1
ATOM 3421 C CA . LYS A 1 437 ? 10.983 -30.569 -19.826 1.00 67.81 437 LYS A CA 1
ATOM 3422 C C . LYS A 1 437 ? 10.706 -29.248 -20.562 1.00 67.81 437 LYS A C 1
ATOM 3424 O O . LYS A 1 437 ? 10.442 -28.240 -19.908 1.00 67.81 437 LYS A O 1
ATOM 3429 N N . ASN A 1 438 ? 10.814 -29.231 -21.892 1.00 80.06 438 ASN A N 1
ATOM 3430 C CA . ASN A 1 438 ? 10.616 -28.040 -22.720 1.00 80.06 438 ASN A CA 1
ATOM 3431 C C . ASN A 1 438 ? 9.154 -27.903 -23.160 1.00 80.06 438 ASN A C 1
ATOM 3433 O O . ASN A 1 438 ? 8.398 -28.866 -23.116 1.00 80.06 438 ASN A O 1
ATOM 3437 N N . ALA A 1 439 ? 8.772 -26.705 -23.615 1.00 86.81 439 ALA A N 1
ATOM 3438 C CA . ALA A 1 439 ? 7.457 -26.494 -24.206 1.00 86.81 439 ALA A CA 1
ATOM 3439 C C . ALA A 1 439 ? 7.325 -27.301 -25.507 1.00 86.81 439 ALA A C 1
ATOM 3441 O O . ALA A 1 439 ? 8.161 -27.168 -26.407 1.00 86.81 439 ALA A O 1
ATOM 3442 N N . ILE A 1 440 ? 6.276 -28.109 -25.603 1.00 91.94 440 ILE A N 1
ATOM 3443 C CA . ILE A 1 440 ? 5.932 -28.904 -26.779 1.00 91.94 440 ILE A CA 1
ATOM 3444 C C . ILE A 1 440 ? 4.667 -28.310 -27.377 1.00 91.94 440 ILE A C 1
ATOM 3446 O O . ILE A 1 440 ? 3.648 -28.234 -26.698 1.00 91.94 440 ILE A O 1
ATOM 3450 N N . PHE A 1 441 ? 4.727 -27.898 -28.637 1.00 91.38 441 PHE A N 1
ATOM 3451 C CA . PHE A 1 441 ? 3.536 -27.638 -29.432 1.00 91.38 441 PHE A CA 1
ATOM 3452 C C . PHE A 1 441 ? 3.280 -28.863 -30.305 1.00 91.38 441 PHE A C 1
ATOM 3454 O O . PHE A 1 441 ? 4.099 -29.174 -31.170 1.00 91.38 441 PHE A O 1
ATOM 3461 N N . HIS A 1 442 ? 2.184 -29.569 -30.044 1.00 91.75 442 HIS A N 1
ATOM 3462 C CA . HIS A 1 442 ? 1.792 -30.758 -30.784 1.00 91.75 442 HIS A CA 1
ATOM 3463 C C . HIS A 1 442 ? 0.686 -30.420 -31.788 1.00 91.75 442 HIS A C 1
ATOM 3465 O O . HIS A 1 442 ? -0.376 -29.926 -31.410 1.00 91.75 442 HIS A O 1
ATOM 3471 N N . TYR A 1 443 ? 0.947 -30.676 -33.069 1.00 88.62 443 TYR A N 1
ATOM 3472 C CA . TYR A 1 443 ? -0.025 -30.602 -34.154 1.00 88.62 443 TYR A CA 1
ATOM 3473 C C . TYR A 1 443 ? -0.189 -31.979 -34.809 1.00 88.62 443 TYR A C 1
ATOM 3475 O O . TYR A 1 443 ? 0.739 -32.485 -35.433 1.00 88.62 443 TYR A O 1
ATOM 3483 N N . GLY A 1 444 ? -1.369 -32.571 -34.688 1.00 85.19 444 GLY A N 1
ATOM 3484 C CA . GLY A 1 444 ? -1.626 -33.945 -35.108 1.00 85.19 444 GLY A CA 1
ATOM 3485 C C . GLY A 1 444 ? -3.099 -34.192 -35.384 1.00 85.19 444 GLY A C 1
ATOM 3486 O O . GLY A 1 444 ? -3.917 -33.270 -35.275 1.00 85.19 444 GLY A O 1
ATOM 3487 N N . GLU A 1 445 ? -3.431 -35.430 -35.740 1.00 79.12 445 GLU A N 1
ATOM 3488 C CA . GLU A 1 445 ? -4.825 -35.873 -35.763 1.00 79.12 445 GLU A CA 1
ATOM 3489 C C . GLU A 1 445 ? -5.385 -35.949 -34.334 1.00 79.12 445 GLU A C 1
ATOM 3491 O O . GLU A 1 445 ? -4.640 -35.917 -33.352 1.00 79.12 445 GLU A O 1
ATOM 3496 N N . TYR A 1 446 ? -6.711 -35.971 -34.191 1.00 71.81 446 TYR A N 1
ATOM 3497 C CA . TYR A 1 446 ? -7.351 -35.916 -32.870 1.00 71.81 446 TYR A CA 1
ATOM 3498 C C . TYR A 1 446 ? -6.961 -37.124 -32.008 1.00 71.81 446 TYR A C 1
ATOM 3500 O O . TYR A 1 446 ? -6.751 -36.995 -30.805 1.00 71.81 446 TYR A O 1
ATOM 3508 N N . GLU A 1 447 ? -6.838 -38.267 -32.664 1.00 78.88 447 GLU A N 1
ATOM 3509 C CA . GLU A 1 447 ? -6.518 -39.584 -32.137 1.00 78.88 447 GLU A CA 1
ATOM 3510 C C . GLU A 1 447 ? -5.070 -39.665 -31.637 1.00 78.88 447 GLU A C 1
ATOM 3512 O O . GLU A 1 447 ? -4.779 -40.416 -30.708 1.00 78.88 447 GLU A O 1
ATOM 3517 N N . ASP A 1 448 ? -4.180 -38.850 -32.207 1.00 82.38 448 ASP A N 1
ATOM 3518 C CA . ASP A 1 448 ? -2.767 -38.801 -31.831 1.00 82.38 448 ASP A CA 1
ATOM 3519 C C . ASP A 1 448 ? -2.502 -37.867 -30.646 1.00 82.38 448 ASP A C 1
ATOM 3521 O O . ASP A 1 448 ? -1.443 -37.929 -30.013 1.00 82.38 448 ASP A O 1
ATOM 3525 N N . ILE A 1 449 ? -3.433 -36.956 -30.353 1.00 86.12 449 ILE A N 1
ATOM 3526 C CA . ILE A 1 449 ? -3.254 -35.938 -29.323 1.00 86.12 449 ILE A CA 1
ATOM 3527 C C . ILE A 1 449 ? -3.481 -36.543 -27.937 1.00 86.12 449 ILE A C 1
ATOM 3529 O O . ILE A 1 449 ? -4.586 -36.932 -27.572 1.00 86.12 449 ILE A O 1
ATOM 3533 N N . ASP A 1 450 ? -2.440 -36.501 -27.107 1.00 85.06 450 ASP A N 1
ATOM 3534 C CA . ASP A 1 450 ? -2.534 -36.844 -25.688 1.00 85.06 450 ASP A CA 1
ATOM 3535 C C . ASP A 1 450 ? -3.306 -35.759 -24.911 1.00 85.06 450 ASP A C 1
ATOM 3537 O O . ASP A 1 450 ? -2.743 -34.754 -24.465 1.00 85.06 450 ASP A O 1
ATOM 3541 N N . ILE A 1 451 ? -4.623 -35.937 -24.790 1.00 81.56 451 ILE A N 1
ATOM 3542 C CA . ILE A 1 451 ? -5.526 -35.001 -24.105 1.00 81.56 451 ILE A CA 1
ATOM 3543 C C . ILE A 1 451 ? -5.236 -34.935 -22.600 1.00 81.56 451 ILE A C 1
ATOM 3545 O O . ILE A 1 451 ? -5.355 -33.864 -21.995 1.00 81.56 451 ILE A O 1
ATOM 3549 N N . ASP A 1 452 ? -4.818 -36.047 -21.998 1.00 82.12 452 ASP A N 1
ATOM 3550 C CA . ASP A 1 452 ? -4.561 -36.133 -20.559 1.00 82.12 452 ASP A CA 1
ATOM 3551 C C . ASP A 1 452 ? -3.366 -35.253 -20.157 1.00 82.12 452 ASP A C 1
ATOM 3553 O O . ASP A 1 452 ? -3.352 -34.650 -19.078 1.00 82.12 452 ASP A O 1
ATOM 3557 N N . SER A 1 453 ? -2.402 -35.080 -21.065 1.00 82.25 453 SER A N 1
ATOM 3558 C CA . SER A 1 453 ? -1.229 -34.225 -20.862 1.00 82.25 453 SER A CA 1
ATOM 3559 C C . SER A 1 453 ? -1.488 -32.713 -20.988 1.00 82.25 453 SER A C 1
ATOM 3561 O O . SER A 1 453 ? -0.609 -31.935 -20.615 1.00 82.25 453 SER A O 1
ATOM 3563 N N . ILE A 1 454 ? -2.667 -32.246 -21.432 1.00 76.62 454 ILE A N 1
ATOM 3564 C CA . ILE A 1 454 ? -2.990 -30.800 -21.581 1.00 76.62 454 ILE A CA 1
ATOM 3565 C C . ILE A 1 454 ? -2.937 -30.044 -20.239 1.00 76.62 454 ILE A C 1
ATOM 3567 O O . ILE A 1 454 ? -2.670 -28.842 -20.202 1.00 76.62 454 ILE A O 1
ATOM 3571 N N . GLY A 1 455 ? -3.155 -30.735 -19.116 1.00 65.81 455 GLY A N 1
ATOM 3572 C CA . GLY A 1 455 ? -3.029 -30.146 -17.777 1.00 65.81 455 GLY A CA 1
ATOM 3573 C C . GLY A 1 455 ? -1.593 -29.758 -17.399 1.00 65.81 455 GLY A C 1
ATOM 3574 O O . GLY A 1 455 ? -1.389 -28.978 -16.465 1.00 65.81 455 GLY A O 1
ATOM 3575 N N . ASN A 1 456 ? -0.594 -30.266 -18.126 1.00 73.94 456 ASN A N 1
ATOM 3576 C CA . ASN A 1 456 ? 0.808 -29.943 -17.909 1.00 73.94 456 ASN A CA 1
ATOM 3577 C C . ASN A 1 456 ? 1.141 -28.620 -18.610 1.00 73.94 456 ASN A C 1
ATOM 3579 O O . ASN A 1 456 ? 1.068 -28.522 -19.830 1.00 73.94 456 ASN A O 1
ATOM 3583 N N . GLY A 1 457 ? 1.602 -27.611 -17.862 1.00 75.00 457 GLY A N 1
ATOM 3584 C CA . GLY A 1 457 ? 1.911 -26.266 -18.386 1.00 75.00 457 GLY A CA 1
ATOM 3585 C C . GLY A 1 457 ? 3.018 -26.177 -19.454 1.00 75.00 457 GLY A C 1
ATOM 3586 O O . GLY A 1 457 ? 3.382 -25.072 -19.852 1.00 75.00 457 GLY A O 1
ATOM 3587 N N . ASN A 1 458 ? 3.553 -27.315 -19.903 1.00 85.31 458 ASN A N 1
ATOM 3588 C CA . ASN A 1 458 ? 4.583 -27.439 -20.932 1.00 85.31 458 ASN A CA 1
ATOM 3589 C C . ASN A 1 458 ? 4.082 -28.127 -22.217 1.00 85.31 458 ASN A C 1
ATOM 3591 O O . ASN A 1 458 ? 4.852 -28.215 -23.169 1.00 85.31 458 ASN A O 1
ATOM 3595 N N . TYR A 1 459 ? 2.839 -28.609 -22.276 1.00 89.50 459 TYR A N 1
ATOM 3596 C CA . TYR A 1 459 ? 2.281 -29.272 -23.456 1.00 89.50 459 TYR A CA 1
ATOM 3597 C C . TYR A 1 459 ? 1.126 -28.447 -24.027 1.00 89.50 459 TYR A C 1
ATOM 3599 O O . TYR A 1 459 ? 0.154 -28.134 -23.342 1.00 89.50 459 TYR A O 1
ATOM 3607 N N . PHE A 1 460 ? 1.264 -28.050 -25.286 1.00 88.56 460 PHE A N 1
ATOM 3608 C CA . PHE A 1 460 ? 0.368 -27.135 -25.975 1.00 88.56 460 PHE A CA 1
ATOM 3609 C C . PHE A 1 460 ? -0.154 -27.791 -27.242 1.00 88.56 460 PHE A C 1
ATOM 3611 O O . PHE A 1 460 ? 0.602 -28.376 -28.012 1.00 88.56 460 PHE A O 1
ATOM 3618 N N . ILE A 1 461 ? -1.439 -27.604 -27.498 1.00 87.81 461 ILE A N 1
ATOM 3619 C CA . ILE A 1 461 ? -2.105 -28.045 -28.719 1.00 87.81 461 ILE A CA 1
ATOM 3620 C C . ILE A 1 461 ? -2.920 -26.886 -29.295 1.00 87.81 461 ILE A C 1
ATOM 3622 O O . ILE A 1 461 ? -3.250 -25.942 -28.564 1.00 87.81 461 ILE A O 1
ATOM 3626 N N . PRO A 1 462 ? -3.255 -26.907 -30.594 1.00 78.94 462 PRO A N 1
ATOM 3627 C CA . PRO A 1 462 ? -4.198 -25.959 -31.164 1.00 78.94 462 PRO A CA 1
ATOM 3628 C C . PRO A 1 462 ? -5.509 -25.948 -30.369 1.00 78.94 462 PRO A C 1
ATOM 3630 O O . PRO A 1 462 ? -6.085 -26.995 -30.102 1.00 78.94 462 PRO A O 1
ATOM 3633 N N . SER A 1 463 ? -6.033 -24.765 -30.035 1.00 68.38 463 SER A N 1
ATOM 3634 C CA . SER A 1 463 ? -7.345 -24.641 -29.372 1.00 68.38 463 SER A CA 1
ATOM 3635 C C . SER A 1 463 ? -8.503 -25.163 -30.234 1.00 68.38 463 SER A C 1
ATOM 3637 O O . SER A 1 463 ? -9.573 -25.488 -29.722 1.00 68.38 463 SER A O 1
ATOM 3639 N N . TYR A 1 464 ? -8.281 -25.265 -31.545 1.00 61.75 464 TYR A N 1
ATOM 3640 C CA . TYR A 1 464 ? -9.203 -25.828 -32.522 1.00 61.75 464 TYR A CA 1
ATOM 3641 C C . TYR A 1 464 ? -8.740 -27.228 -32.930 1.00 61.75 464 TYR A C 1
ATOM 3643 O O . TYR A 1 464 ? -8.269 -27.440 -34.040 1.00 61.75 464 TYR A O 1
ATOM 3651 N N . ILE A 1 465 ? -8.874 -28.180 -32.008 1.00 56.62 465 ILE A N 1
ATOM 3652 C CA . ILE A 1 465 ? -8.556 -29.603 -32.233 1.00 56.62 465 ILE A CA 1
ATOM 3653 C C . ILE A 1 465 ? -9.604 -30.258 -33.153 1.00 56.62 465 ILE A C 1
ATOM 3655 O O . ILE A 1 465 ? -9.360 -31.246 -33.835 1.00 56.62 465 ILE A O 1
ATOM 3659 N N . TYR A 1 466 ? -10.811 -29.691 -33.191 1.00 50.84 466 TYR A N 1
ATOM 3660 C CA . TYR A 1 466 ? -11.930 -30.273 -33.912 1.00 50.84 466 TYR A CA 1
ATOM 3661 C C . TYR A 1 466 ? -11.942 -29.867 -35.387 1.00 50.84 466 TYR A C 1
ATOM 3663 O O . TYR A 1 466 ? -12.313 -28.738 -35.722 1.00 50.84 466 TYR A O 1
ATOM 3671 N N . ARG A 1 467 ? -11.767 -30.861 -36.269 1.00 47.56 467 ARG A N 1
ATOM 3672 C CA . ARG A 1 467 ? -12.228 -30.837 -37.676 1.00 47.56 467 ARG A CA 1
ATOM 3673 C C . ARG A 1 467 ? -13.683 -30.315 -37.781 1.00 47.56 467 ARG A C 1
ATOM 3675 O O . ARG A 1 467 ? -14.047 -29.643 -38.743 1.00 47.56 467 ARG A O 1
ATOM 3682 N N . LYS A 1 468 ? -14.492 -30.504 -36.721 1.00 50.28 468 LYS A N 1
ATOM 3683 C CA . LYS A 1 468 ? -15.885 -30.030 -36.589 1.00 50.28 468 LYS A CA 1
ATOM 3684 C C . LYS A 1 468 ? -16.084 -28.517 -36.366 1.00 50.28 468 LYS A C 1
ATOM 3686 O O . LYS A 1 468 ? -17.223 -28.059 -36.444 1.00 50.28 468 LYS A O 1
ATOM 3691 N N . ALA A 1 469 ? -15.047 -27.711 -36.114 1.00 47.38 469 ALA A N 1
ATOM 3692 C CA . ALA A 1 469 ? -15.222 -26.257 -35.962 1.00 47.38 469 ALA A CA 1
ATOM 3693 C C . ALA A 1 469 ? -15.669 -25.589 -37.279 1.00 47.38 469 ALA A C 1
ATOM 3695 O O . ALA A 1 469 ? -16.527 -24.708 -37.269 1.00 47.38 469 ALA A O 1
ATOM 3696 N N . LEU A 1 470 ? -15.167 -26.081 -38.418 1.00 46.41 470 LEU A N 1
ATOM 3697 C CA . LEU A 1 470 ? -15.638 -25.692 -39.753 1.00 46.41 470 LEU A CA 1
ATOM 3698 C C . LEU A 1 470 ? -17.054 -26.209 -40.047 1.00 46.41 470 LEU A C 1
ATOM 3700 O O . LEU A 1 470 ? -17.825 -25.532 -40.718 1.00 46.41 470 LEU A O 1
ATOM 3704 N N . ILE A 1 471 ? -17.417 -27.362 -39.483 1.00 50.22 471 ILE A N 1
ATOM 3705 C CA . ILE A 1 471 ? -18.725 -28.013 -39.654 1.00 50.22 471 ILE A CA 1
ATOM 3706 C C . ILE A 1 471 ? -19.845 -27.254 -38.908 1.00 50.22 471 ILE A C 1
ATOM 3708 O O . ILE A 1 471 ? -21.000 -27.245 -39.330 1.00 50.22 471 ILE A O 1
ATOM 3712 N N . ARG A 1 472 ? -19.516 -26.522 -37.834 1.00 57.03 472 ARG A N 1
ATOM 3713 C CA . ARG A 1 472 ? -20.468 -25.679 -37.081 1.00 57.03 472 ARG A CA 1
ATOM 3714 C C . ARG A 1 472 ? -20.606 -24.247 -37.613 1.00 57.03 472 ARG A C 1
ATOM 3716 O O . ARG A 1 472 ? -21.271 -23.436 -36.968 1.00 57.03 472 ARG A O 1
ATOM 3723 N N . LYS A 1 473 ? -20.020 -23.915 -38.773 1.00 63.00 473 LYS A N 1
ATOM 3724 C CA . LYS A 1 473 ? -20.176 -22.580 -39.380 1.00 63.00 473 LYS A CA 1
ATOM 3725 C C . LYS A 1 473 ? -21.642 -22.216 -39.627 1.00 63.00 473 LYS A C 1
ATOM 3727 O O . LYS A 1 473 ? -21.993 -21.064 -39.409 1.00 63.00 473 LYS A O 1
ATOM 3732 N N . HIS A 1 474 ? -22.495 -23.185 -39.964 1.00 65.06 474 HIS A N 1
ATOM 3733 C CA . HIS A 1 474 ? -23.937 -22.963 -40.110 1.00 65.06 474 HIS A CA 1
ATOM 3734 C C . HIS A 1 474 ? -24.603 -22.501 -38.800 1.00 65.06 474 HIS A C 1
ATOM 3736 O O . HIS A 1 474 ? -25.308 -21.494 -38.787 1.00 65.06 474 HIS A O 1
ATOM 3742 N N . TYR A 1 475 ? -24.295 -23.143 -37.665 1.00 67.31 475 TYR A N 1
ATOM 3743 C CA . TYR A 1 475 ? -24.786 -22.711 -36.352 1.00 67.31 475 TYR A CA 1
ATOM 3744 C C . TYR A 1 475 ? -24.224 -21.354 -35.930 1.00 67.31 475 TYR A C 1
ATOM 3746 O O . TYR A 1 475 ? -24.945 -20.551 -35.336 1.00 67.31 475 TYR A O 1
ATOM 3754 N N . LEU A 1 476 ? -22.948 -21.083 -36.221 1.00 71.81 476 LEU A N 1
ATOM 3755 C CA . LEU A 1 476 ? -22.331 -19.793 -35.917 1.00 71.81 476 LEU A CA 1
ATOM 3756 C C . LEU A 1 476 ? -22.988 -18.666 -36.722 1.00 71.81 476 LEU A C 1
ATOM 3758 O O . LEU A 1 476 ? -23.351 -17.645 -36.141 1.00 71.81 476 LEU A O 1
ATOM 3762 N N . ALA A 1 477 ? -23.186 -18.881 -38.022 1.00 73.75 477 ALA A N 1
ATOM 3763 C CA . ALA A 1 477 ? -23.892 -17.968 -38.911 1.00 73.75 477 ALA A CA 1
ATOM 3764 C C . ALA A 1 477 ? -25.303 -17.662 -38.389 1.00 73.75 477 ALA A C 1
ATOM 3766 O O . ALA A 1 477 ? -25.638 -16.495 -38.178 1.00 73.75 477 ALA A O 1
ATOM 3767 N N . ASN A 1 478 ? -26.079 -18.697 -38.051 1.00 74.94 478 ASN A N 1
ATOM 3768 C CA . ASN A 1 478 ? -27.435 -18.525 -37.530 1.00 74.94 478 ASN A CA 1
ATOM 3769 C C . ASN A 1 478 ? -27.454 -17.795 -36.169 1.00 74.94 478 ASN A C 1
ATOM 3771 O O . ASN A 1 478 ? -28.243 -16.880 -35.926 1.00 74.94 478 ASN A O 1
ATOM 3775 N N . THR A 1 479 ? -26.512 -18.131 -35.283 1.00 77.50 479 THR A N 1
ATOM 3776 C CA . THR A 1 479 ? -26.364 -17.471 -33.975 1.00 77.50 479 THR A CA 1
ATOM 3777 C C . THR A 1 479 ? -26.051 -15.983 -34.133 1.00 77.50 479 THR A C 1
ATOM 3779 O O . THR A 1 479 ? -26.643 -15.148 -33.444 1.00 77.50 479 THR A O 1
ATOM 3782 N N . ILE A 1 480 ? -25.139 -15.634 -35.046 1.00 77.50 480 ILE A N 1
ATOM 3783 C CA . ILE A 1 480 ? -24.778 -14.243 -35.330 1.00 77.50 480 ILE A CA 1
ATOM 3784 C C . ILE A 1 480 ? -25.963 -13.506 -35.951 1.00 77.50 480 ILE A C 1
ATOM 3786 O O . ILE A 1 480 ? -26.262 -12.400 -35.502 1.00 77.50 480 ILE A O 1
ATOM 3790 N N . HIS A 1 481 ? -26.678 -14.117 -36.899 1.00 80.44 481 HIS A N 1
ATOM 3791 C CA . HIS A 1 481 ? -27.867 -13.529 -37.513 1.00 80.44 481 HIS A CA 1
ATOM 3792 C C . HIS A 1 481 ? -28.938 -13.194 -36.460 1.00 80.44 481 HIS A C 1
ATOM 3794 O O . HIS A 1 481 ? -29.335 -12.034 -36.317 1.00 80.44 481 HIS A O 1
ATOM 3800 N N . HIS A 1 482 ? -29.327 -14.163 -35.624 1.00 82.50 482 HIS A N 1
ATOM 3801 C CA . HIS A 1 482 ? -30.284 -13.939 -34.534 1.00 82.50 482 HIS A CA 1
ATOM 3802 C C . HIS A 1 482 ? -29.811 -12.888 -33.522 1.00 82.50 482 HIS A C 1
ATOM 3804 O O . HIS A 1 482 ? -30.618 -12.115 -32.990 1.00 82.50 482 HIS A O 1
ATOM 3810 N N . TYR A 1 483 ? -28.510 -12.851 -33.230 1.00 81.50 483 TYR A N 1
ATOM 3811 C CA . TYR A 1 483 ? -27.937 -11.862 -32.327 1.00 81.50 483 TYR A CA 1
ATOM 3812 C C . TYR A 1 483 ? -27.969 -10.454 -32.930 1.00 81.50 483 TYR A C 1
ATOM 3814 O O . TYR A 1 483 ? -28.360 -9.516 -32.234 1.00 81.50 483 TYR A O 1
ATOM 3822 N N . VAL A 1 484 ? -27.590 -10.294 -34.201 1.00 84.12 484 VAL A N 1
ATOM 3823 C CA . VAL A 1 484 ? -27.577 -9.010 -34.920 1.00 84.12 484 VAL A CA 1
ATOM 3824 C C . VAL A 1 484 ? -28.994 -8.477 -35.120 1.00 84.12 484 VAL A C 1
ATOM 3826 O O . VAL A 1 484 ? -29.208 -7.290 -34.884 1.00 84.12 484 VAL A O 1
ATOM 3829 N N . ALA A 1 485 ? -29.978 -9.333 -35.419 1.00 84.38 485 ALA A N 1
ATOM 3830 C CA . ALA A 1 485 ? -31.388 -8.937 -35.502 1.00 84.38 485 ALA A CA 1
ATOM 3831 C C . ALA A 1 485 ? -31.889 -8.282 -34.199 1.00 84.38 485 ALA A C 1
ATOM 3833 O O . ALA A 1 485 ? -32.636 -7.304 -34.225 1.00 84.38 485 ALA A O 1
ATOM 3834 N N . LYS A 1 486 ? -31.427 -8.776 -33.040 1.00 88.56 486 LYS A N 1
ATOM 3835 C CA . LYS A 1 486 ? -31.738 -8.203 -31.716 1.00 88.56 486 LYS A CA 1
ATOM 3836 C C . LYS A 1 486 ? -30.807 -7.050 -31.322 1.00 88.56 486 LYS A C 1
ATOM 3838 O O . LYS A 1 486 ? -31.176 -6.222 -30.494 1.00 88.56 486 LYS A O 1
ATOM 3843 N N . ASN A 1 487 ? -29.605 -6.987 -31.898 1.00 85.38 487 ASN A N 1
ATOM 3844 C CA . ASN A 1 487 ? -28.543 -6.041 -31.550 1.00 85.38 487 ASN A CA 1
ATOM 3845 C C . ASN A 1 487 ? -27.916 -5.408 -32.810 1.00 85.38 487 ASN A C 1
ATOM 3847 O O . ASN A 1 487 ? -26.727 -5.612 -33.077 1.00 85.38 487 ASN A O 1
ATOM 3851 N N . PRO A 1 488 ? -28.659 -4.580 -33.567 1.00 87.56 488 PRO A N 1
ATOM 3852 C CA . PRO A 1 488 ? -28.224 -4.099 -34.885 1.00 87.56 488 PRO A CA 1
ATOM 3853 C C . PRO A 1 488 ? -26.981 -3.191 -34.847 1.00 87.56 488 PRO A C 1
ATOM 3855 O O . PRO A 1 488 ? -26.271 -3.049 -35.839 1.00 87.56 488 PRO A O 1
ATOM 3858 N N . LYS A 1 489 ? -26.669 -2.599 -33.684 1.00 89.31 489 LYS A N 1
ATOM 3859 C CA . LYS A 1 489 ? -25.459 -1.782 -33.464 1.00 89.31 489 LYS A CA 1
ATOM 3860 C C . LYS A 1 489 ? -24.209 -2.603 -33.120 1.00 89.31 489 LYS A C 1
ATOM 3862 O O . LYS A 1 489 ? -23.149 -2.019 -32.896 1.00 89.31 489 LYS A O 1
ATOM 3867 N N . SER A 1 490 ? -24.329 -3.927 -33.014 1.00 89.44 490 SER A N 1
ATOM 3868 C CA . SER A 1 490 ? -23.204 -4.816 -32.723 1.00 89.44 490 SER A CA 1
ATOM 3869 C C . SER A 1 490 ? -22.130 -4.703 -33.802 1.00 89.44 490 SER A C 1
ATOM 3871 O O . SER A 1 490 ? -22.443 -4.598 -34.980 1.00 89.44 490 SER A O 1
ATOM 3873 N N . ILE A 1 491 ? -20.855 -4.802 -33.421 1.00 83.69 491 ILE A N 1
ATOM 3874 C CA . ILE A 1 491 ? -19.752 -4.888 -34.390 1.00 83.69 491 ILE A CA 1
ATOM 3875 C C . ILE A 1 491 ? -19.894 -6.102 -35.323 1.00 83.69 491 ILE A C 1
ATOM 3877 O O . ILE A 1 491 ? -19.427 -6.061 -36.458 1.00 83.69 491 ILE A O 1
ATOM 3881 N N . LEU A 1 492 ? -20.598 -7.145 -34.871 1.00 75.94 492 LEU A N 1
ATOM 3882 C CA . LEU A 1 492 ? -20.854 -8.361 -35.642 1.00 75.94 492 LEU A CA 1
ATOM 3883 C C . LEU A 1 492 ? -21.682 -8.112 -36.910 1.00 75.94 492 LEU A C 1
ATOM 3885 O O . LEU A 1 492 ? -21.560 -8.899 -37.836 1.00 75.94 492 LEU A O 1
ATOM 3889 N N . SER A 1 493 ? -22.442 -7.011 -36.999 1.00 77.50 493 SER A N 1
ATOM 3890 C CA . SER A 1 493 ? -23.161 -6.656 -38.234 1.00 77.50 493 SER A CA 1
ATOM 3891 C C . SER A 1 493 ? -22.241 -6.217 -39.376 1.00 77.50 493 SER A C 1
ATOM 3893 O O . SER A 1 493 ? -22.683 -6.145 -40.513 1.00 77.50 493 SER A O 1
ATOM 3895 N N . ARG A 1 494 ? -20.970 -5.899 -39.085 1.00 77.56 494 ARG A N 1
ATOM 3896 C CA . ARG A 1 494 ? -19.966 -5.478 -40.081 1.00 77.56 494 ARG A CA 1
ATOM 3897 C C . ARG A 1 494 ? -18.710 -6.346 -40.101 1.00 77.56 494 ARG A C 1
ATOM 3899 O O . ARG A 1 494 ? -17.918 -6.235 -41.026 1.00 77.56 494 ARG A O 1
ATOM 3906 N N . ALA A 1 495 ? -18.479 -7.131 -39.050 1.00 75.88 495 ALA A N 1
ATOM 3907 C CA . ALA A 1 495 ? -17.264 -7.926 -38.879 1.00 75.88 495 ALA A CA 1
ATOM 3908 C C . ALA A 1 495 ? -17.424 -9.396 -39.297 1.00 75.88 495 ALA A C 1
ATOM 3910 O O . ALA A 1 495 ? -16.428 -10.116 -39.332 1.00 75.88 495 ALA A O 1
ATOM 3911 N N . PHE A 1 496 ? -18.648 -9.850 -39.576 1.00 75.56 496 PHE A N 1
ATOM 3912 C CA . PHE A 1 496 ? -18.921 -11.202 -40.054 1.00 75.56 496 PHE A CA 1
ATOM 3913 C C . PHE A 1 496 ? -19.349 -11.149 -41.530 1.00 75.56 496 PHE A C 1
ATOM 3915 O O . PHE A 1 496 ? -20.209 -10.324 -41.843 1.00 75.56 496 PHE A O 1
ATOM 3922 N N . PRO A 1 497 ? -18.760 -11.965 -42.428 1.00 74.00 497 PRO A N 1
ATOM 3923 C CA . PRO A 1 497 ? -19.124 -11.971 -43.843 1.00 74.00 497 PRO A CA 1
ATOM 3924 C C . PRO A 1 497 ? -20.592 -12.336 -44.072 1.00 74.00 497 PRO A C 1
ATOM 3926 O O . PRO A 1 497 ? -21.191 -13.096 -43.299 1.00 74.00 497 PRO A O 1
ATOM 3929 N N . GLU A 1 498 ? -21.148 -11.823 -45.167 1.00 75.75 498 GLU A N 1
ATOM 3930 C CA . GLU A 1 498 ? -22.464 -12.244 -45.635 1.00 75.75 498 GLU A CA 1
ATOM 3931 C C . GLU A 1 498 ? -22.462 -13.742 -45.932 1.00 75.75 498 GLU A C 1
ATOM 3933 O O . GLU A 1 498 ? -21.507 -14.312 -46.473 1.00 75.75 498 GLU A O 1
ATOM 3938 N N . ASN A 1 499 ? -23.535 -14.382 -45.491 1.00 79.00 499 ASN A N 1
ATOM 3939 C CA . ASN A 1 499 ? -23.739 -15.807 -45.607 1.00 79.00 499 ASN A CA 1
ATOM 3940 C C . ASN A 1 499 ? -25.209 -16.070 -45.906 1.00 79.00 499 ASN A C 1
ATOM 3942 O O . ASN A 1 499 ? -26.081 -15.361 -45.404 1.00 79.00 499 ASN A O 1
ATOM 3946 N N . TYR A 1 500 ? -25.446 -17.106 -46.694 1.00 81.38 500 TYR A N 1
ATOM 3947 C CA . TYR A 1 500 ? -26.773 -17.527 -47.106 1.00 81.38 500 TYR A CA 1
ATOM 3948 C C . TYR A 1 500 ? -26.933 -19.008 -46.802 1.00 81.38 500 TYR A C 1
ATOM 3950 O O . TYR A 1 500 ? -25.993 -19.791 -46.973 1.00 81.38 500 TYR A O 1
ATOM 3958 N N . GLN A 1 501 ? -28.108 -19.367 -46.298 1.00 77.44 501 GLN A N 1
ATOM 3959 C CA . GLN A 1 501 ? -28.488 -20.748 -46.039 1.00 77.44 501 GLN A CA 1
ATOM 3960 C C . GLN A 1 501 ? -29.409 -21.193 -47.167 1.00 77.44 501 GLN A C 1
ATOM 3962 O O . GLN A 1 501 ? -30.383 -20.504 -47.450 1.00 77.44 501 GLN A O 1
ATOM 3967 N N . LEU A 1 502 ? -29.071 -22.309 -47.805 1.00 79.00 502 LEU A N 1
ATOM 3968 C CA . LEU A 1 502 ? -29.927 -22.962 -48.789 1.00 79.00 502 LEU A CA 1
ATOM 3969 C C . LEU A 1 502 ? -30.424 -24.276 -48.195 1.00 79.00 502 LEU A C 1
ATOM 3971 O O . LEU A 1 502 ? -29.625 -25.113 -47.764 1.00 79.00 502 LEU A O 1
ATOM 3975 N N . GLU A 1 503 ? -31.734 -24.448 -48.145 1.00 77.12 503 GLU A N 1
ATOM 3976 C CA . GLU A 1 503 ? -32.366 -25.741 -47.903 1.00 77.12 503 GLU A CA 1
ATOM 3977 C C . GLU A 1 503 ? -32.709 -26.323 -49.268 1.00 77.12 503 GLU A C 1
ATOM 3979 O O . GLU A 1 503 ? -33.364 -25.673 -50.073 1.00 77.12 503 GLU A O 1
ATOM 3984 N N . LEU A 1 504 ? -32.140 -27.487 -49.554 1.00 75.56 504 LEU A N 1
ATOM 3985 C CA . LEU A 1 504 ? -32.217 -28.167 -50.834 1.00 75.56 504 LEU A CA 1
ATOM 3986 C C . LEU A 1 504 ? -32.230 -29.659 -50.515 1.00 75.56 504 LEU A C 1
ATOM 3988 O O . LEU A 1 504 ? -31.361 -30.101 -49.753 1.00 75.56 504 LEU A O 1
ATOM 3992 N N . ASP A 1 505 ? -33.227 -30.356 -51.052 1.00 71.56 505 ASP A N 1
ATOM 3993 C CA . ASP A 1 505 ? -33.404 -31.801 -50.893 1.00 71.56 505 ASP A CA 1
ATOM 3994 C C . ASP A 1 505 ? -32.790 -32.575 -52.074 1.00 71.56 505 ASP A C 1
ATOM 3996 O O . ASP A 1 505 ? -32.179 -33.608 -51.842 1.00 71.56 505 ASP A O 1
ATOM 4000 N N . TYR A 1 506 ? -32.875 -32.034 -53.300 1.00 76.69 506 TYR A N 1
ATOM 4001 C CA . TYR A 1 506 ? -32.260 -32.569 -54.530 1.00 76.69 506 TYR A CA 1
ATOM 4002 C C . TYR A 1 506 ? -31.760 -31.420 -55.418 1.00 76.69 506 TYR A C 1
ATOM 4004 O O . TYR A 1 506 ? -32.328 -30.320 -55.363 1.00 76.69 506 TYR A O 1
ATOM 4012 N N . ALA A 1 507 ? -30.735 -31.640 -56.251 1.00 79.38 507 ALA A N 1
ATOM 4013 C CA . ALA A 1 507 ? -30.135 -30.600 -57.099 1.00 79.38 507 ALA A CA 1
ATOM 4014 C C . ALA A 1 507 ? -31.141 -29.957 -58.067 1.00 79.38 507 ALA A C 1
ATOM 4016 O O . ALA A 1 507 ? -31.030 -28.764 -58.367 1.00 79.38 507 ALA A O 1
ATOM 4017 N N . GLU A 1 508 ? -32.166 -30.699 -58.493 1.00 79.25 508 GLU A N 1
ATOM 4018 C CA . GLU A 1 508 ? -33.241 -30.192 -59.355 1.00 79.25 508 GLU A CA 1
ATOM 4019 C C . GLU A 1 508 ? -34.061 -29.048 -58.726 1.00 79.25 508 GLU A C 1
ATOM 4021 O O . GLU A 1 508 ? -34.598 -28.209 -59.451 1.00 79.25 508 GLU A O 1
ATOM 4026 N N . PHE A 1 509 ? -34.098 -28.945 -57.391 1.00 83.19 509 PHE A N 1
ATOM 4027 C CA . PHE A 1 509 ? -34.828 -27.895 -56.666 1.00 83.19 509 PHE A CA 1
ATOM 4028 C C . PHE A 1 509 ? -33.988 -26.641 -56.384 1.00 83.19 509 PHE A C 1
ATOM 4030 O O . PHE A 1 509 ? -34.431 -25.745 -55.663 1.00 83.19 509 PHE A O 1
ATOM 4037 N N . LEU A 1 510 ? -32.780 -26.527 -56.950 1.00 84.25 510 LEU A N 1
ATOM 4038 C CA . LEU A 1 510 ? -31.893 -25.392 -56.675 1.00 84.25 510 LEU A CA 1
ATOM 4039 C C . LEU A 1 510 ? -32.509 -24.050 -57.069 1.00 84.25 510 LEU A C 1
ATOM 4041 O O . LEU A 1 510 ? -32.288 -23.053 -56.378 1.00 84.25 510 LEU A O 1
ATOM 4045 N N . ASP A 1 511 ? -33.276 -24.013 -58.157 1.00 83.69 511 ASP A N 1
ATOM 4046 C CA . ASP A 1 511 ? -33.911 -22.781 -58.627 1.00 83.69 511 ASP A CA 1
ATOM 4047 C C . ASP A 1 511 ? -34.953 -22.266 -57.617 1.00 83.69 511 ASP A C 1
ATOM 4049 O O . ASP A 1 511 ? -34.963 -21.073 -57.304 1.00 83.69 511 ASP A O 1
ATOM 4053 N N . ASP A 1 512 ? -35.734 -23.172 -57.015 1.00 84.75 512 ASP A N 1
ATOM 4054 C CA . ASP A 1 512 ? -36.718 -22.853 -55.973 1.00 84.75 512 ASP A CA 1
ATOM 4055 C C . ASP A 1 512 ? -36.024 -22.356 -54.690 1.00 84.75 512 ASP A C 1
ATOM 4057 O O . ASP A 1 512 ? -36.391 -21.316 -54.132 1.00 84.75 512 ASP A O 1
ATOM 4061 N N . SER A 1 513 ? -34.950 -23.026 -54.256 1.00 84.19 513 SER A N 1
ATOM 4062 C CA . SER A 1 513 ? -34.159 -22.600 -53.090 1.00 84.19 513 SER A CA 1
ATOM 4063 C C . SER A 1 513 ? -33.484 -21.237 -53.302 1.00 84.19 513 SER A C 1
ATOM 4065 O O . SER A 1 513 ? -33.338 -20.445 -52.365 1.00 84.19 513 SER A O 1
ATOM 4067 N N . LEU A 1 514 ? -33.054 -20.932 -54.531 1.00 84.25 514 LEU A N 1
ATOM 4068 C CA . LEU A 1 514 ? -32.479 -19.631 -54.886 1.00 84.25 514 LEU A CA 1
ATOM 4069 C C . LEU A 1 514 ? -33.534 -18.523 -54.974 1.00 84.25 514 LEU A C 1
ATOM 4071 O O . LEU A 1 514 ? -33.193 -17.362 -54.733 1.00 84.25 514 LEU A O 1
ATOM 4075 N N . ASP A 1 515 ? -34.789 -18.852 -55.278 1.00 84.75 515 ASP A N 1
ATOM 4076 C CA . ASP A 1 515 ? -35.900 -17.900 -55.223 1.00 84.75 515 ASP A CA 1
ATOM 4077 C C . ASP A 1 515 ? -36.235 -17.497 -53.781 1.00 84.75 515 ASP A C 1
ATOM 4079 O O . ASP A 1 515 ? -36.472 -16.313 -53.510 1.00 84.75 515 ASP A O 1
ATOM 4083 N N . GLU A 1 516 ? -36.151 -18.429 -52.828 1.00 81.75 516 GLU A N 1
ATOM 4084 C CA . GLU A 1 516 ? -36.248 -18.109 -51.398 1.00 81.75 516 GLU A CA 1
ATOM 4085 C C . GLU A 1 516 ? -35.068 -17.248 -50.919 1.00 81.75 516 GLU A C 1
ATOM 4087 O O . GLU A 1 516 ? -35.237 -16.321 -50.117 1.00 81.75 516 GLU A O 1
ATOM 4092 N N . ALA A 1 517 ? -33.875 -17.492 -51.465 1.00 83.50 517 ALA A N 1
ATOM 4093 C CA . ALA A 1 517 ? -32.660 -16.723 -51.217 1.00 83.50 517 ALA A CA 1
ATOM 4094 C C . ALA A 1 517 ? -32.372 -15.684 -52.323 1.00 83.50 517 ALA A C 1
ATOM 4096 O O . ALA A 1 517 ? -31.232 -15.553 -52.773 1.00 83.50 517 ALA A O 1
ATOM 4097 N N . TYR A 1 518 ? -33.374 -14.896 -52.736 1.00 83.38 518 TYR A N 1
ATOM 4098 C CA . TYR A 1 518 ? -33.263 -13.938 -53.853 1.00 83.38 518 TYR A CA 1
ATOM 4099 C C . TYR A 1 518 ? -32.024 -13.017 -53.793 1.00 83.38 518 TYR A C 1
ATOM 4101 O O . TYR A 1 518 ? -31.415 -12.704 -54.817 1.00 83.38 518 TYR A O 1
ATOM 4109 N N . GLU A 1 519 ? -31.615 -12.589 -52.594 1.00 82.81 519 GLU A N 1
ATOM 4110 C CA . GLU A 1 519 ? -30.413 -11.765 -52.399 1.00 82.81 519 GLU A CA 1
ATOM 4111 C C . GLU A 1 519 ? -29.122 -12.481 -52.833 1.00 82.81 519 GLU A C 1
ATOM 4113 O O . GLU A 1 519 ? -28.259 -11.862 -53.458 1.00 82.81 519 GLU A O 1
ATOM 4118 N N . LEU A 1 520 ? -29.008 -13.786 -52.562 1.00 84.19 520 LEU A N 1
ATOM 4119 C CA . LEU A 1 520 ? -27.897 -14.619 -53.024 1.00 84.19 520 LEU A CA 1
ATOM 4120 C C . LEU A 1 520 ? -27.919 -14.744 -54.549 1.00 84.19 520 LEU A C 1
ATOM 4122 O O . LEU A 1 520 ? -26.880 -14.582 -55.190 1.00 84.19 520 LEU A O 1
ATOM 4126 N N . ARG A 1 521 ? -29.098 -14.990 -55.136 1.00 85.25 521 ARG A N 1
ATOM 4127 C CA . ARG A 1 521 ? -29.276 -15.111 -56.591 1.00 85.25 521 ARG A CA 1
ATOM 4128 C C . ARG A 1 521 ? -28.825 -13.839 -57.312 1.00 85.25 521 ARG A C 1
ATOM 4130 O O . ARG A 1 521 ? -28.055 -13.912 -58.269 1.00 85.25 521 ARG A O 1
ATOM 4137 N N . ASP A 1 522 ? -29.241 -12.667 -56.831 1.00 84.00 522 ASP A N 1
ATOM 4138 C CA . ASP A 1 522 ? -28.810 -11.370 -57.371 1.00 84.00 522 ASP A CA 1
ATOM 4139 C C . ASP A 1 522 ? -27.296 -11.147 -57.188 1.00 84.00 522 ASP A C 1
ATOM 4141 O O . ASP A 1 522 ? -26.617 -10.645 -58.087 1.00 84.00 522 ASP A O 1
ATOM 4145 N N . ALA A 1 523 ? -26.733 -11.558 -56.048 1.00 83.62 523 ALA A N 1
ATOM 4146 C CA . ALA A 1 523 ? -25.308 -11.403 -55.766 1.00 83.62 523 ALA A CA 1
ATOM 4147 C C . ALA A 1 523 ? -24.410 -12.310 -56.629 1.00 83.62 523 ALA A C 1
ATOM 4149 O O . ALA A 1 523 ? -23.366 -11.855 -57.100 1.00 83.62 523 ALA A O 1
ATOM 4150 N N . ILE A 1 524 ? -24.814 -13.559 -56.886 1.00 85.06 524 ILE A N 1
ATOM 4151 C CA . ILE A 1 524 ? -24.106 -14.470 -57.800 1.00 85.06 524 ILE A CA 1
ATOM 4152 C C . ILE A 1 524 ? -24.227 -13.968 -59.246 1.00 85.06 524 ILE A C 1
ATOM 4154 O O . ILE A 1 524 ? -23.225 -13.910 -59.956 1.00 85.06 524 ILE A O 1
ATOM 4158 N N . ASN A 1 525 ? -25.412 -13.520 -59.676 1.00 85.25 525 ASN A N 1
ATOM 4159 C CA . ASN A 1 525 ? -25.636 -13.026 -61.042 1.00 85.25 525 ASN A CA 1
ATOM 4160 C C . ASN A 1 525 ? -24.845 -11.757 -61.386 1.00 85.25 525 ASN A C 1
ATOM 4162 O O . ASN A 1 525 ? -24.510 -11.541 -62.551 1.00 85.25 525 ASN A O 1
ATOM 4166 N N . LYS A 1 526 ? -24.507 -10.925 -60.393 1.00 84.81 526 LYS A N 1
ATOM 4167 C CA . LYS A 1 526 ? -23.583 -9.794 -60.590 1.00 84.81 526 LYS A CA 1
ATOM 4168 C C . LYS A 1 526 ? -22.173 -10.252 -60.971 1.00 84.81 526 LYS A C 1
ATOM 4170 O O . LYS A 1 526 ? -21.462 -9.500 -61.625 1.00 84.81 526 LYS A O 1
ATOM 4175 N N . GLY A 1 527 ? -21.769 -11.466 -60.584 1.00 77.44 527 GLY A N 1
ATOM 4176 C CA . GLY A 1 527 ? -20.488 -12.079 -60.958 1.00 77.44 527 GLY A CA 1
ATOM 4177 C C . GLY A 1 527 ? -19.246 -11.458 -60.304 1.00 77.44 527 GLY A C 1
ATOM 4178 O O . GLY A 1 527 ? -18.124 -11.862 -60.606 1.00 77.44 527 GLY A O 1
ATOM 4179 N N . ASP A 1 528 ? -19.425 -10.497 -59.396 1.00 76.75 528 ASP A N 1
ATOM 4180 C CA . ASP A 1 528 ? -18.335 -9.713 -58.801 1.00 76.75 528 ASP A CA 1
ATOM 4181 C C . ASP A 1 528 ? -17.625 -10.426 -57.636 1.00 76.75 528 ASP A C 1
ATOM 4183 O O . ASP A 1 528 ? -16.644 -9.914 -57.095 1.00 76.75 528 ASP A O 1
ATOM 4187 N N . SER A 1 529 ? -18.133 -11.583 -57.203 1.00 78.94 529 SER A N 1
ATOM 4188 C CA . SER A 1 529 ? -17.736 -12.221 -55.946 1.00 78.94 529 SER A CA 1
ATOM 4189 C C . SER A 1 529 ? -17.471 -13.715 -56.077 1.00 78.94 529 SER A C 1
ATOM 4191 O O . SER A 1 529 ? -18.080 -14.410 -56.888 1.00 78.94 529 SER A O 1
ATOM 4193 N N . LEU A 1 530 ? -16.539 -14.200 -55.257 1.00 82.06 530 LEU A N 1
ATOM 4194 C CA . LEU A 1 530 ? -16.224 -15.615 -55.106 1.00 82.06 530 LEU A CA 1
ATOM 4195 C C . LEU A 1 530 ? -16.962 -16.161 -53.883 1.00 82.06 530 LEU A C 1
ATOM 4197 O O . LEU A 1 530 ? -16.928 -15.551 -52.811 1.00 82.06 530 LEU A O 1
ATOM 4201 N N . TRP A 1 531 ? -17.618 -17.301 -54.054 1.00 82.25 531 TRP A N 1
ATOM 4202 C CA . TRP A 1 531 ? -18.447 -17.920 -53.032 1.00 82.25 531 TRP A CA 1
ATOM 4203 C C . TRP A 1 531 ? -17.890 -19.274 -52.636 1.00 82.25 531 TRP A C 1
ATOM 4205 O O . TRP A 1 531 ? -17.474 -20.064 -53.482 1.00 82.25 531 TRP A O 1
ATOM 4215 N N . ILE A 1 532 ? -17.917 -19.543 -51.335 1.00 80.94 532 ILE A N 1
ATOM 4216 C CA . ILE A 1 532 ? -17.532 -20.829 -50.764 1.00 80.94 532 ILE A CA 1
ATOM 4217 C C . ILE A 1 532 ? -18.805 -21.569 -50.366 1.00 80.94 532 ILE A C 1
ATOM 4219 O O . ILE A 1 532 ? -19.516 -21.103 -49.474 1.00 80.94 532 ILE A O 1
ATOM 4223 N N . VAL A 1 533 ? -19.060 -22.717 -50.990 1.00 79.25 533 VAL A N 1
ATOM 4224 C CA . VAL A 1 533 ? -20.206 -23.594 -50.715 1.00 79.25 533 VAL A CA 1
ATOM 4225 C C . VAL A 1 533 ? -19.776 -24.711 -49.770 1.00 79.25 533 VAL A C 1
ATOM 4227 O O . VAL A 1 533 ? -18.744 -25.358 -49.975 1.00 79.25 533 VAL A O 1
ATOM 4230 N N . LYS A 1 534 ? -20.554 -24.940 -48.709 1.00 73.69 534 LYS A N 1
ATOM 4231 C CA . LYS A 1 534 ? -20.293 -25.999 -47.728 1.00 73.69 534 LYS A CA 1
ATOM 4232 C C . LYS A 1 534 ? -21.579 -26.772 -47.386 1.00 73.69 534 LYS A C 1
ATOM 4234 O O . LYS A 1 534 ? -22.522 -26.129 -46.915 1.00 73.69 534 LYS A O 1
ATOM 4239 N N . PRO A 1 535 ? -21.594 -28.114 -47.518 1.00 69.44 535 PRO A N 1
ATOM 4240 C CA . PRO A 1 535 ? -22.679 -28.962 -47.016 1.00 69.44 535 PRO A CA 1
ATOM 4241 C C . PRO A 1 535 ? -22.822 -28.920 -45.492 1.00 69.44 535 PRO A C 1
ATOM 4243 O O . PRO A 1 535 ? -21.839 -28.714 -44.764 1.00 69.44 535 PRO A O 1
ATOM 4246 N N . SER A 1 536 ? -24.052 -29.100 -45.002 1.00 63.47 536 SER A N 1
ATOM 4247 C CA . SER A 1 536 ? -24.341 -29.275 -43.570 1.00 63.47 536 SER A CA 1
ATOM 4248 C C . SER A 1 536 ? -23.900 -30.651 -43.049 1.00 63.47 536 SER A C 1
ATOM 4250 O O . SER A 1 536 ? -23.276 -31.434 -43.756 1.00 63.47 536 SER A O 1
ATOM 4252 N N . MET A 1 537 ? -24.159 -30.933 -41.764 1.00 48.88 537 MET A N 1
ATOM 4253 C CA . MET A 1 537 ? -23.704 -32.170 -41.108 1.00 48.88 537 MET A CA 1
ATOM 4254 C C . MET A 1 537 ? -24.308 -33.460 -41.671 1.00 48.88 537 MET A C 1
ATOM 4256 O O . MET A 1 537 ? -23.736 -34.513 -41.398 1.00 48.88 537 MET A O 1
ATOM 4260 N N . SER A 1 538 ? -25.429 -33.382 -42.388 1.00 54.34 538 SER A N 1
ATOM 4261 C CA . SER A 1 538 ? -26.147 -34.540 -42.925 1.00 54.34 538 SER A CA 1
ATOM 4262 C C . SER A 1 538 ? -25.352 -35.257 -44.023 1.00 54.34 538 SER A C 1
ATOM 4264 O O . SER A 1 538 ? -25.240 -36.477 -43.984 1.00 54.34 538 SER A O 1
ATOM 4266 N N . ASP A 1 539 ? -24.664 -34.504 -44.890 1.00 53.75 539 ASP A N 1
ATOM 4267 C CA . ASP A 1 539 ? -24.102 -35.031 -46.151 1.00 53.75 539 ASP A CA 1
ATOM 4268 C C . ASP A 1 539 ? -22.612 -35.382 -46.036 1.00 53.75 539 ASP A C 1
ATOM 4270 O O . ASP A 1 539 ? -21.778 -34.991 -46.852 1.00 53.75 539 ASP A O 1
ATOM 4274 N N . LYS A 1 540 ? -22.246 -36.038 -44.923 1.00 50.59 540 LYS A N 1
ATOM 4275 C CA . LYS A 1 540 ? -20.951 -36.713 -44.659 1.00 50.59 540 LYS A CA 1
ATOM 4276 C C . LYS A 1 540 ? -19.671 -36.062 -45.231 1.00 50.59 540 LYS A C 1
ATOM 4278 O O . LYS A 1 540 ? -18.692 -36.738 -45.518 1.00 50.59 540 LYS A O 1
ATOM 4283 N N . GLY A 1 541 ? -19.579 -34.733 -45.262 1.00 54.69 541 GLY A N 1
ATOM 4284 C CA . GLY A 1 541 ? -18.316 -34.040 -45.516 1.00 54.69 541 GLY A CA 1
ATOM 4285 C C . GLY A 1 541 ? -17.783 -34.125 -46.951 1.00 54.69 541 GLY A C 1
ATOM 4286 O O . GLY A 1 541 ? -16.560 -34.116 -47.101 1.00 54.69 541 GLY A O 1
ATOM 4287 N N . GLN A 1 542 ? -18.660 -34.091 -47.960 1.00 56.91 542 GLN A N 1
ATOM 4288 C CA . GLN A 1 542 ? -18.365 -34.024 -49.408 1.00 56.91 542 GLN A CA 1
ATOM 4289 C C . GLN A 1 542 ? -17.613 -32.742 -49.878 1.00 56.91 542 GLN A C 1
ATOM 4291 O O . GLN A 1 542 ? -17.871 -32.153 -50.920 1.00 56.91 542 GLN A O 1
ATOM 4296 N N . GLY A 1 543 ? -16.631 -32.262 -49.109 1.00 61.72 543 GLY A N 1
ATOM 4297 C CA . GLY A 1 543 ? -15.709 -31.210 -49.545 1.00 61.72 543 GLY A CA 1
ATOM 4298 C C . GLY A 1 543 ? -16.193 -29.768 -49.341 1.00 61.72 543 GLY A C 1
ATOM 4299 O O . GLY A 1 543 ? -16.992 -29.459 -48.450 1.00 61.72 543 GLY A O 1
ATOM 4300 N N . ILE A 1 544 ? -15.554 -28.839 -50.054 1.00 70.50 544 ILE A N 1
ATOM 4301 C CA . ILE A 1 544 ? -15.839 -27.396 -50.087 1.00 70.50 544 ILE A CA 1
ATOM 4302 C C . ILE A 1 544 ? -15.862 -26.998 -51.562 1.00 70.50 544 ILE A C 1
ATOM 4304 O O . ILE A 1 544 ? -14.866 -27.213 -52.248 1.00 70.50 544 ILE A O 1
ATOM 4308 N N . GLY A 1 545 ? -16.956 -26.398 -52.024 1.00 74.38 545 GLY A N 1
ATOM 4309 C CA . GLY A 1 545 ? -17.068 -25.852 -53.375 1.00 74.38 545 GLY A CA 1
ATOM 4310 C C . GLY A 1 545 ? -16.617 -24.397 -53.424 1.00 74.38 545 GLY A C 1
ATOM 4311 O O . GLY A 1 545 ? -16.843 -23.641 -52.478 1.00 74.38 545 GLY A O 1
ATOM 4312 N N . ILE A 1 546 ? -15.994 -23.989 -54.528 1.00 82.56 546 ILE A N 1
ATOM 4313 C CA . ILE A 1 546 ? -15.695 -22.585 -54.823 1.00 82.56 546 ILE A CA 1
ATOM 4314 C C . ILE A 1 546 ? -16.403 -22.233 -56.129 1.00 82.56 546 ILE A C 1
ATOM 4316 O O . ILE A 1 546 ? -16.066 -22.789 -57.172 1.00 82.56 546 ILE A O 1
ATOM 4320 N N . ILE A 1 547 ? -17.365 -21.311 -56.073 1.00 84.94 547 ILE A N 1
ATOM 4321 C CA . ILE A 1 547 ? -18.234 -20.966 -57.206 1.00 84.94 547 ILE A CA 1
ATOM 4322 C C . ILE A 1 547 ? -18.290 -19.456 -57.437 1.00 84.94 547 ILE A C 1
ATOM 4324 O O . ILE A 1 547 ? -18.091 -18.647 -56.528 1.00 84.94 547 ILE A O 1
ATOM 4328 N N . ARG A 1 548 ? -18.550 -19.066 -58.683 1.00 84.88 548 ARG A N 1
ATOM 4329 C CA . ARG A 1 548 ? -18.820 -17.682 -59.105 1.00 84.88 548 ARG A CA 1
ATOM 4330 C C . ARG A 1 548 ? -20.136 -17.533 -59.853 1.00 84.88 548 ARG A C 1
ATOM 4332 O O . ARG A 1 548 ? -20.680 -16.437 -59.862 1.00 84.88 548 ARG A O 1
ATOM 4339 N N . THR A 1 549 ? -20.612 -18.593 -60.501 1.00 87.19 549 THR A N 1
ATOM 4340 C CA . THR A 1 549 ? -21.836 -18.580 -61.310 1.00 87.19 549 THR A CA 1
ATOM 4341 C C . THR A 1 549 ? -22.864 -19.562 -60.762 1.00 87.19 549 THR A C 1
ATOM 4343 O O . THR A 1 549 ? -22.508 -20.501 -60.050 1.00 87.19 549 THR A O 1
ATOM 4346 N N . ILE A 1 550 ? -24.137 -19.352 -61.112 1.00 86.44 550 ILE A N 1
ATOM 4347 C CA . ILE A 1 550 ? -25.215 -20.291 -60.773 1.00 86.44 550 ILE A CA 1
ATOM 4348 C C . ILE A 1 550 ? -24.950 -21.649 -61.431 1.00 86.44 550 ILE A C 1
ATOM 4350 O O . ILE A 1 550 ? -25.063 -22.656 -60.755 1.00 86.44 550 ILE A O 1
ATOM 4354 N N . ASP A 1 551 ? -24.465 -21.684 -62.676 1.00 86.12 551 ASP A N 1
ATOM 4355 C CA . ASP A 1 551 ? -24.118 -22.945 -63.354 1.00 86.12 551 ASP A CA 1
ATOM 4356 C C . ASP A 1 551 ? -23.065 -23.762 -62.586 1.00 86.12 551 ASP A C 1
ATOM 4358 O O . ASP A 1 551 ? -23.146 -24.984 -62.519 1.00 86.12 551 ASP A O 1
ATOM 4362 N N . GLN A 1 552 ? -22.077 -23.095 -61.973 1.00 86.75 552 GLN A N 1
ATOM 4363 C CA . GLN A 1 552 ? -21.076 -23.759 -61.130 1.00 86.75 552 GLN A CA 1
ATOM 4364 C C . GLN A 1 552 ? -21.668 -24.255 -59.811 1.00 86.75 552 GLN A C 1
ATOM 4366 O O . GLN A 1 552 ? -21.202 -25.259 -59.283 1.00 86.75 552 GLN A O 1
ATOM 4371 N N . LEU A 1 553 ? -22.660 -23.544 -59.272 1.00 85.50 553 LEU A N 1
ATOM 4372 C CA . LEU A 1 553 ? -23.395 -23.978 -58.090 1.00 85.50 553 LEU A CA 1
ATOM 4373 C C . LEU A 1 553 ? -24.276 -25.192 -58.410 1.00 85.50 553 LEU A C 1
ATOM 4375 O O . LEU A 1 553 ? -24.251 -26.146 -57.646 1.00 85.50 553 LEU A O 1
ATOM 4379 N N . GLN A 1 554 ? -24.968 -25.183 -59.553 1.00 85.56 554 GLN A N 1
ATOM 4380 C CA . GLN A 1 554 ? -25.753 -26.311 -60.055 1.00 85.56 554 GLN A CA 1
ATOM 4381 C C . GLN A 1 554 ? -24.859 -27.528 -60.283 1.00 85.56 554 GLN A C 1
ATOM 4383 O O . GLN A 1 554 ? -25.084 -28.551 -59.664 1.00 85.56 554 GLN A O 1
ATOM 4388 N N . THR A 1 555 ? -23.753 -27.375 -61.021 1.00 84.12 555 THR A N 1
ATOM 4389 C CA . THR A 1 555 ? -22.791 -28.471 -61.260 1.00 84.12 555 THR A CA 1
ATOM 4390 C C . THR A 1 555 ? -22.248 -29.057 -59.951 1.00 84.12 555 THR A C 1
ATOM 4392 O O . THR A 1 555 ? -21.986 -30.250 -59.860 1.00 84.12 555 THR A O 1
ATOM 4395 N N . PHE A 1 556 ? -22.046 -28.212 -58.934 1.00 83.25 556 PHE A N 1
ATOM 4396 C CA . PHE A 1 556 ? -21.600 -28.658 -57.616 1.00 83.25 556 PHE A CA 1
ATOM 4397 C C . PHE A 1 556 ? -22.671 -29.486 -56.893 1.00 83.25 556 PHE A C 1
ATOM 4399 O O . PHE A 1 556 ? -22.314 -30.450 -56.231 1.00 83.25 556 PHE A O 1
ATOM 4406 N N . PHE A 1 557 ? -23.955 -29.146 -57.020 1.00 81.19 557 PHE A N 1
ATOM 4407 C CA . PHE A 1 557 ? -25.041 -29.956 -56.461 1.00 81.19 557 PHE A CA 1
ATOM 4408 C C . PHE A 1 557 ? -25.315 -31.217 -57.284 1.00 81.19 557 PHE A C 1
ATOM 4410 O O . PHE A 1 557 ? -25.418 -32.288 -56.702 1.00 81.19 557 PHE A O 1
ATOM 4417 N N . ASP A 1 558 ? -25.303 -31.122 -58.614 1.00 81.81 558 ASP A N 1
ATOM 4418 C CA . ASP A 1 558 ? -25.456 -32.270 -59.515 1.00 81.81 558 ASP A CA 1
ATOM 4419 C C . ASP A 1 558 ? -24.355 -33.316 -59.281 1.00 81.81 558 ASP A C 1
ATOM 4421 O O . ASP A 1 558 ? -24.583 -34.511 -59.436 1.00 81.81 558 ASP A O 1
ATOM 4425 N N . SER A 1 559 ? -23.143 -32.890 -58.896 1.00 77.50 559 SER A N 1
ATOM 4426 C CA . SER A 1 559 ? -22.063 -33.828 -58.564 1.00 77.50 559 SER A CA 1
ATOM 4427 C C . SER A 1 559 ? -22.340 -34.680 -57.327 1.00 77.50 559 SER A C 1
ATOM 4429 O O . SER A 1 559 ? -21.652 -35.672 -57.141 1.00 77.50 559 SER A O 1
ATOM 4431 N N . PHE A 1 560 ? -23.313 -34.305 -56.494 1.00 70.38 560 PHE A N 1
ATOM 4432 C CA . PHE A 1 560 ? -23.721 -35.099 -55.337 1.00 70.38 560 PHE A CA 1
ATOM 4433 C C . PHE A 1 560 ? -24.863 -36.053 -55.671 1.00 70.38 560 PHE A C 1
ATOM 4435 O O . PHE A 1 560 ? -24.826 -37.181 -55.203 1.00 70.38 560 PHE A O 1
ATOM 4442 N N . ASP A 1 561 ? -25.801 -35.645 -56.530 1.00 65.62 561 ASP A N 1
ATOM 4443 C CA . ASP A 1 561 ? -26.902 -36.516 -56.962 1.00 65.62 561 ASP A CA 1
ATOM 4444 C C . ASP A 1 561 ? -26.399 -37.671 -57.862 1.00 65.62 561 ASP A C 1
ATOM 4446 O O . ASP A 1 561 ? -26.917 -38.779 -57.789 1.00 65.62 561 ASP A O 1
ATOM 4450 N N . ASN A 1 562 ? -25.342 -37.461 -58.664 1.00 56.41 562 ASN A N 1
ATOM 4451 C CA . ASN A 1 562 ? -24.755 -38.531 -59.494 1.00 56.41 562 ASN A CA 1
ATOM 4452 C C . ASN A 1 562 ? -23.961 -39.582 -58.689 1.00 56.41 562 ASN A C 1
ATOM 4454 O O . ASN A 1 562 ? -23.818 -40.708 -59.155 1.00 56.41 562 ASN A O 1
ATOM 4458 N N . ASP A 1 563 ? -23.436 -39.228 -57.508 1.00 53.59 563 ASP A N 1
ATOM 4459 C CA . ASP A 1 563 ? -22.736 -40.186 -56.634 1.00 53.59 563 ASP A CA 1
ATOM 4460 C C . ASP A 1 563 ? -23.730 -41.172 -55.977 1.00 53.59 563 ASP A C 1
ATOM 4462 O O . ASP A 1 563 ? -23.325 -42.264 -55.581 1.00 53.59 563 ASP A O 1
ATOM 4466 N N . ASP A 1 564 ? -25.015 -40.804 -55.881 1.00 50.38 564 ASP A N 1
ATOM 4467 C CA . ASP A 1 564 ? -26.082 -41.670 -55.368 1.00 50.38 564 ASP A CA 1
ATOM 4468 C C . ASP A 1 564 ? -26.676 -42.579 -56.477 1.00 50.38 564 ASP A C 1
ATOM 4470 O O . ASP A 1 564 ? -27.089 -43.698 -56.182 1.00 50.38 564 ASP A O 1
ATOM 4474 N N . GLU A 1 565 ? -26.646 -42.173 -57.759 1.00 43.53 565 GLU A N 1
ATOM 4475 C CA . GLU A 1 565 ? -27.101 -43.011 -58.893 1.00 43.53 565 GLU A CA 1
ATOM 4476 C C . GLU A 1 565 ? -26.103 -44.127 -59.281 1.00 43.53 565 GLU A C 1
ATOM 4478 O O . GLU A 1 565 ? -26.527 -45.181 -59.752 1.00 43.53 565 GLU A O 1
ATOM 4483 N N . GLU A 1 566 ? -24.792 -43.970 -59.038 1.00 40.97 566 GLU A N 1
ATOM 4484 C CA . GLU A 1 566 ? -23.812 -45.069 -59.213 1.00 40.97 566 GLU A CA 1
ATOM 4485 C C . GLU A 1 566 ? -23.888 -46.134 -58.092 1.00 40.97 566 GLU A C 1
ATOM 4487 O O . GLU A 1 566 ? -23.224 -47.169 -58.182 1.00 40.97 566 GLU A O 1
ATOM 4492 N N . GLY A 1 567 ? -24.703 -45.909 -57.052 1.00 43.12 567 GLY A N 1
ATOM 4493 C CA . GLY A 1 567 ? -24.948 -46.855 -55.958 1.00 43.12 567 GLY A CA 1
ATOM 4494 C C . GLY A 1 567 ? -26.099 -47.840 -56.193 1.00 43.12 567 GLY A C 1
ATOM 4495 O O . GLY A 1 567 ? -26.123 -48.883 -55.552 1.00 43.12 567 GLY A O 1
ATOM 4496 N N . GLU A 1 568 ? -27.022 -47.567 -57.123 1.00 40.44 568 GLU A N 1
ATOM 4497 C CA . GLU A 1 568 ? -28.204 -48.424 -57.351 1.00 40.44 568 GLU A CA 1
ATOM 4498 C C . GLU A 1 568 ? -28.024 -49.473 -58.472 1.00 40.44 568 GLU A C 1
ATOM 4500 O O . GLU A 1 568 ? -28.852 -50.371 -58.599 1.00 40.44 568 GLU A O 1
ATOM 4505 N N . GLU A 1 569 ? -26.935 -49.442 -59.254 1.00 38.47 569 GLU A N 1
ATOM 4506 C CA . GLU A 1 569 ? -26.616 -50.511 -60.230 1.00 38.47 569 GLU A CA 1
ATOM 4507 C C . GLU A 1 569 ? -25.701 -51.619 -59.658 1.00 38.47 569 GLU A C 1
ATOM 4509 O O . GLU A 1 569 ? -25.345 -52.548 -60.379 1.00 38.47 569 GLU A O 1
ATOM 4514 N N . GLY A 1 570 ? -25.333 -51.546 -58.370 1.00 41.53 570 GLY A N 1
ATOM 4515 C CA . GLY A 1 570 ? -24.513 -52.553 -57.674 1.00 41.53 570 GLY A CA 1
ATOM 4516 C C . GLY A 1 570 ? -25.234 -53.345 -56.576 1.00 41.53 570 GLY A C 1
ATOM 4517 O O . GLY A 1 570 ? -24.729 -54.379 -56.163 1.00 41.53 570 GLY A O 1
ATOM 4518 N N . GLU A 1 571 ? -26.413 -52.904 -56.128 1.00 41.03 571 GLU A N 1
ATOM 4519 C CA . GLU A 1 571 ? -27.177 -53.577 -55.058 1.00 41.03 571 GLU A CA 1
ATOM 4520 C C . GLU A 1 571 ? -28.200 -54.603 -55.595 1.00 41.03 571 GLU A C 1
ATOM 4522 O O . GLU A 1 571 ? -28.839 -55.300 -54.820 1.00 41.03 571 GLU A O 1
ATOM 4527 N N . GLY A 1 572 ? -28.336 -54.744 -56.922 1.00 42.34 572 GLY A N 1
ATOM 4528 C CA . GLY A 1 572 ? -29.211 -55.745 -57.553 1.00 42.34 572 GLY A CA 1
ATOM 4529 C C . GLY A 1 572 ? -28.538 -57.070 -57.935 1.00 42.34 572 GLY A C 1
ATOM 4530 O O . GLY A 1 572 ? -29.244 -58.004 -58.293 1.00 42.34 572 GLY A O 1
ATOM 4531 N N . GLU A 1 573 ? -27.203 -57.158 -57.886 1.00 41.16 573 GLU A N 1
ATOM 4532 C CA . GLU A 1 573 ? -26.463 -58.418 -58.110 1.00 41.16 573 GLU A CA 1
ATOM 4533 C C . GLU A 1 573 ? -25.983 -59.045 -56.784 1.00 41.16 573 GLU A C 1
ATOM 4535 O O . GLU A 1 573 ? -25.789 -60.253 -56.734 1.00 41.16 573 GLU A O 1
ATOM 4540 N N . GLU A 1 574 ? -25.883 -58.275 -55.689 1.00 46.12 574 GLU A N 1
ATOM 4541 C CA . GLU A 1 574 ? -25.555 -58.814 -54.354 1.00 46.12 574 GLU A CA 1
ATOM 4542 C C . GLU A 1 574 ? -26.793 -59.368 -53.606 1.00 46.12 574 GLU A C 1
ATOM 4544 O O . GLU A 1 574 ? -26.635 -60.276 -52.799 1.00 46.12 574 GLU A O 1
ATOM 4549 N N . GLU A 1 575 ? -28.028 -58.932 -53.915 1.00 46.12 575 GLU A N 1
ATOM 4550 C CA . GLU A 1 575 ? -29.252 -59.563 -53.366 1.00 46.12 575 GLU A CA 1
ATOM 4551 C C . GLU A 1 575 ? -29.676 -60.847 -54.124 1.00 46.12 575 GLU A C 1
ATOM 4553 O O . GLU A 1 575 ? -30.319 -61.705 -53.528 1.00 46.12 575 GLU A O 1
ATOM 4558 N N . GLU A 1 576 ? -29.291 -61.040 -55.399 1.00 45.62 576 GLU A N 1
ATOM 4559 C CA . GLU A 1 576 ? -29.514 -62.320 -56.111 1.00 45.62 576 GLU A CA 1
ATOM 4560 C C . GLU A 1 576 ? -28.439 -63.377 -55.764 1.00 45.62 576 GLU A C 1
ATOM 4562 O O . GLU A 1 576 ? -28.747 -64.566 -55.764 1.00 45.62 576 GLU A O 1
ATOM 4567 N N . GLU A 1 577 ? -27.211 -62.975 -55.398 1.00 48.53 577 GLU A N 1
ATOM 4568 C CA . GLU A 1 577 ? -26.177 -63.904 -54.897 1.00 48.53 577 GLU A CA 1
ATOM 4569 C C . GLU A 1 577 ? -26.386 -64.283 -53.411 1.00 48.53 577 GLU A C 1
ATOM 4571 O O . GLU A 1 577 ? -26.067 -65.409 -53.035 1.00 48.53 577 GLU A O 1
ATOM 4576 N N . GLU A 1 578 ? -26.993 -63.422 -52.578 1.00 50.81 578 GLU A N 1
ATOM 4577 C CA . GLU A 1 578 ? -27.361 -63.777 -51.191 1.00 50.81 578 GLU A CA 1
ATOM 4578 C C . GLU A 1 578 ? -28.656 -64.625 -51.095 1.00 50.81 578 GLU A C 1
ATOM 4580 O O . GLU A 1 578 ? -28.760 -65.442 -50.182 1.00 50.81 578 GLU A O 1
ATOM 4585 N N . GLU A 1 579 ? -29.610 -64.530 -52.039 1.00 49.59 579 GLU A N 1
ATOM 4586 C CA . GLU A 1 579 ? -30.773 -65.447 -52.088 1.00 49.59 579 GLU A CA 1
ATOM 4587 C C . GLU A 1 579 ? -30.430 -66.829 -52.699 1.00 49.59 579 GLU A C 1
ATOM 4589 O O . GLU A 1 579 ? -31.018 -67.830 -52.284 1.00 49.59 579 GLU A O 1
ATOM 4594 N N . GLU A 1 580 ? -29.458 -66.935 -53.621 1.00 51.38 580 GLU A N 1
ATOM 4595 C CA . GLU A 1 580 ? -28.981 -68.240 -54.131 1.00 51.38 580 GLU A CA 1
ATOM 4596 C C . GLU A 1 580 ? -28.056 -68.971 -53.128 1.00 51.38 580 GLU A C 1
ATOM 4598 O O . GLU A 1 580 ? -28.088 -70.202 -53.067 1.00 51.38 580 GLU A O 1
ATOM 4603 N N . GLU A 1 581 ? -27.292 -68.257 -52.284 1.00 52.72 581 GLU A N 1
ATOM 4604 C CA . GLU A 1 581 ? -26.495 -68.875 -51.205 1.00 52.72 581 GLU A CA 1
ATOM 4605 C C . GLU A 1 581 ? -27.348 -69.291 -49.980 1.00 52.72 581 GLU A C 1
ATOM 4607 O O . GLU A 1 581 ? -27.015 -70.283 -49.327 1.00 52.72 581 GLU A O 1
ATOM 4612 N N . GLU A 1 582 ? -28.484 -68.631 -49.696 1.00 52.38 582 GLU A N 1
ATOM 4613 C CA . GLU A 1 582 ? -29.431 -69.079 -48.653 1.00 52.38 582 GLU A CA 1
ATOM 4614 C C . GLU A 1 582 ? -30.313 -70.274 -49.100 1.00 52.38 582 GLU A C 1
ATOM 4616 O O . GLU A 1 582 ? -30.666 -71.102 -48.257 1.00 52.38 582 GLU A O 1
ATOM 4621 N N . GLU A 1 583 ? -30.618 -70.450 -50.398 1.00 51.88 583 GLU A N 1
ATOM 4622 C CA . GLU A 1 583 ? -31.299 -71.665 -50.901 1.00 51.88 583 GLU A CA 1
ATOM 4623 C C . GLU A 1 583 ? -30.353 -72.889 -51.005 1.00 51.88 583 GLU A C 1
ATOM 4625 O O . GLU A 1 583 ? -30.800 -74.018 -50.781 1.00 51.88 583 GLU A O 1
ATOM 4630 N N . GLU A 1 584 ? -29.046 -72.707 -51.259 1.00 54.09 584 GLU A N 1
ATOM 4631 C CA . GLU A 1 584 ? -28.066 -73.814 -51.237 1.00 54.09 584 GLU A CA 1
ATOM 4632 C C . GLU A 1 584 ? -27.693 -74.266 -49.804 1.00 54.09 584 GLU A C 1
ATOM 4634 O O . GLU A 1 584 ? -27.447 -75.457 -49.593 1.00 54.09 584 GLU A O 1
ATOM 4639 N N . GLU A 1 585 ? -27.724 -73.382 -48.793 1.00 54.41 585 GLU A N 1
ATOM 4640 C CA . GLU A 1 585 ? -27.540 -73.781 -47.383 1.00 54.41 585 GLU A CA 1
ATOM 4641 C C . GLU A 1 585 ? -28.796 -74.451 -46.770 1.00 54.41 585 GLU A C 1
ATOM 4643 O O . GLU A 1 585 ? -28.650 -75.322 -45.907 1.00 54.41 585 GLU A O 1
ATOM 4648 N N . GLU A 1 586 ? -30.020 -74.153 -47.238 1.00 52.03 586 GLU A N 1
ATOM 4649 C CA . GLU A 1 586 ? -31.238 -74.876 -46.813 1.00 52.03 586 GLU A CA 1
ATOM 4650 C C . GLU A 1 586 ? -31.420 -76.245 -47.518 1.00 52.03 586 GLU A C 1
ATOM 4652 O O . GLU A 1 586 ? -31.966 -77.169 -46.905 1.00 52.03 586 GLU A O 1
ATOM 4657 N N . GLU A 1 587 ? -30.912 -76.451 -48.746 1.00 53.84 587 GLU A N 1
ATOM 4658 C CA . GLU A 1 587 ? -30.907 -77.781 -49.393 1.00 53.84 587 GLU A CA 1
ATOM 4659 C C . GLU A 1 587 ? -29.808 -78.725 -48.845 1.00 53.84 587 GLU A C 1
ATOM 4661 O O . GLU A 1 587 ? -30.017 -79.944 -48.814 1.00 53.84 587 GLU A O 1
ATOM 4666 N N . GLU A 1 588 ? -28.679 -78.214 -48.328 1.00 54.44 588 GLU A N 1
ATOM 4667 C CA . GLU A 1 588 ? -27.666 -79.049 -47.650 1.00 54.44 588 GLU A CA 1
ATOM 4668 C C . GLU A 1 588 ? -28.056 -79.438 -46.203 1.00 54.44 588 GLU A C 1
ATOM 4670 O O . GLU A 1 588 ? -27.615 -80.487 -45.721 1.00 54.44 588 GLU A O 1
ATOM 4675 N N . GLU A 1 589 ? -28.936 -78.687 -45.521 1.00 54.47 589 GLU A N 1
ATOM 4676 C CA . GLU A 1 589 ? -29.467 -79.077 -44.199 1.00 54.47 589 GLU A CA 1
ATOM 4677 C C . GLU A 1 589 ? -30.651 -80.076 -44.265 1.00 54.47 589 GLU A C 1
ATOM 4679 O O . GLU A 1 589 ? -30.860 -80.822 -43.301 1.00 54.47 589 GLU A O 1
ATOM 4684 N N . GLU A 1 590 ? -31.377 -80.204 -45.388 1.00 53.91 590 GLU A N 1
ATOM 4685 C CA . GLU A 1 590 ? -32.408 -81.253 -45.568 1.00 53.91 590 GLU A CA 1
ATOM 4686 C C . GLU A 1 590 ? -31.855 -82.613 -46.068 1.00 53.91 590 GLU A C 1
ATOM 4688 O O . GLU A 1 590 ? -32.526 -83.635 -45.896 1.00 53.91 590 GLU A O 1
ATOM 4693 N N . GLU A 1 591 ? -30.615 -82.698 -46.578 1.00 56.53 591 GLU A N 1
ATOM 4694 C CA . GLU A 1 591 ? -29.955 -83.986 -46.898 1.00 56.53 591 GLU A CA 1
ATOM 4695 C C . GLU A 1 591 ? -29.193 -84.630 -45.709 1.00 56.53 591 GLU A C 1
ATOM 4697 O O . GLU A 1 591 ? -28.764 -85.786 -45.811 1.00 56.53 591 GLU A O 1
ATOM 4702 N N . GLU A 1 592 ? -29.084 -83.966 -44.547 1.00 56.25 592 GLU A N 1
ATOM 4703 C CA . GLU A 1 592 ? -28.531 -84.559 -43.307 1.00 56.25 592 GLU A CA 1
ATOM 4704 C C . GLU A 1 592 ? -29.592 -85.048 -42.279 1.00 56.25 592 GLU A C 1
ATOM 4706 O O . GLU A 1 592 ? -29.216 -85.626 -41.251 1.00 56.25 592 GLU A O 1
ATOM 4711 N N . GLU A 1 593 ? -30.905 -84.949 -42.561 1.00 52.78 593 GLU A N 1
ATOM 4712 C CA . GLU A 1 593 ? -31.994 -85.539 -41.738 1.00 52.78 593 GLU A CA 1
ATOM 4713 C C . GLU A 1 593 ? -32.906 -86.599 -42.438 1.00 52.78 593 GLU A C 1
ATOM 4715 O O . GLU A 1 593 ? -34.000 -86.886 -41.936 1.00 52.78 593 GLU A O 1
ATOM 4720 N N . GLU A 1 594 ? -32.441 -87.315 -43.482 1.00 41.69 594 GLU A N 1
ATOM 4721 C CA . GLU A 1 594 ? -33.007 -88.629 -43.925 1.00 41.69 594 GLU A CA 1
ATOM 4722 C C . GLU A 1 594 ? -32.030 -89.825 -43.890 1.00 41.69 594 GLU A C 1
ATOM 4724 O O . GLU A 1 594 ? -30.923 -89.766 -44.472 1.00 41.69 594 GLU A O 1
#

Foldseek 3Di:
DWKKFFDDDDDDPDDDDPPDDDDDDDDDDDDDDDDDDDDDDDDDDDDDDDDDDDDDDDDDDDDDDDDDDDDPDPDPPDAAEEEEEEQLAAQDVPRAPQVLLLVLLCVVPGPYNYAAFYANHHHFQAAQDWDPPDDKAKWKKKDFNDLPDDDDCSRPIDDRHRDDDCVQVVDPRIDMHIHMNIALLVRLVCRQPPDDCVVVVDGHQEYEYDQGPADCAAPVSCRRGSLNSNQLSNLVVVHAYERHYEHEPDSPPDSVLSNLQSNQVVVVVVVVSVVVVVDVQFRYKYKYAYSDPQRHPPRAAEDEFAGHYDDWDDQWDWDPAAPPVRHTDIDGHTDVVVVLVVLVVDPDRHCSVCVVVNHMYIYGDDSDDDDDVLDDDDDDDDPDDPPDPPPPPPPPLQAAEAELPDPPDPVNCVVVVVSVVVRHHYHPDLVCLVVDPGAYEYDYQLVSDPPVSPVPPRYHYPPCNDPCVVLCVVVVVVVLVVVCVVVVVDPSVPPGTDMDDFDDPALVCVVVSCVVVVVVQVQLVVLPTWMKMDDHPPLPPPDIAIDRHVVSVSVVRVVSVVVVVVVVVPPVVVVVVVVVVVVVVVVVVVVVPD

Organism: NCBI:txid497107